Protein 5NIV (pdb70)

B-factor: mean 19.84, std 8.81, range [7.9, 62.46]

Radius of gyration: 24.22 Å; Cα contacts (8 Å, |Δi|>4): 1119; chains: 2; bounding box: 74×42×49 Å

Solvent-accessible surface area: 18991 Å² total; per-residue (Å²): 59,99,15,82,21,60,65,84,62,52,38,18,40,101,42,75,146,4,66,0,30,0,86,6,61,18,144,0,90,54,104,0,0,0,0,12,17,76,88,86,84,19,3,154,9,0,0,10,28,0,78,61,68,35,138,74,26,59,104,36,5,49,6,74,29,75,23,70,76,1,31,0,16,0,48,38,1,71,46,94,2,34,5,26,0,2,0,0,0,23,108,43,71,37,13,34,20,1,36,6,0,86,0,23,4,126,75,77,69,19,57,8,88,13,20,16,2,18,10,13,78,64,2,26,119,83,38,18,0,1,0,0,0,0,0,8,53,0,14,36,83,108,10,93,27,76,3,54,15,73,58,72,80,67,136,112,31,33,64,62,12,78,19,81,15,50,98,189,48,8,4,7,2,1,7,0,19,0,34,8,68,71,90,58,11,68,159,56,46,26,0,18,1,20,1,73,7,141,48,36,157,65,66,41,69,94,54,11,67,85,112,149,64,114,10,91,4,53,39,74,33,44,9,92,44,92,90,54,0,57,3,29,0,48,4,78,67,58,50,2,62,67,48,38,2,1,0,0,0,11,7,52,96,70,122,131,15,33,1,0,0,40,7,38,79,98,27,38,61,47,73,12,92,72,3,202,60,63,6,33,4,73,69,49,70,95,132,31,43,0,54,1,69,0,72,67,1,61,81,150,3,33,5,38,0,10,0,0,1,31,88,58,89,75,4,0,0,32,97,34,2,82,13,22,63,1,21,3,24,85,14,160,64,41,67,12,52,15,29,16,2,22,30,42,127,58,116,25,18,0,0,0,5,0,35,19,0,9,7,59,80,11,77,19,44,3,29,107,38,86,42,91,92,38,48,26,70,1,66,20,40,98,42,110,89,48,38,12,14,4,0,0,0,47,10,81,75,97,33,16,78,96,70,72,0,34,0,24,1,14,0,95,53,28,106,42,136,63,90,52,117,5,93,57,264

Sequence (425 aa):
IVLTQSPSSFSVSLGDRVTISCKASGYILNRLAWYQQKPGNAPRLLISGATSLETGFPSRFSGTGSGKDYTLSISSLQTEDVGTYYCQQYWSTPWTFGGGTKLEIRRADAAPTVSIFPPSSEQLTSGGASVVCFLNNFYPKDINVKWKIDGSERQNGVLNSWTDQDSKDSTYSMSSTLTLTKDEYERHNSYTCEATHKTSTSPIVKSFNRNEVQLQESGPGLVKPSQSLSLTCTVTGFSITSDYAWNWIRQFPGKKLEWMGYINFDGGTTYNPSLRGRISITRDTSKNQFFLQLRSVTPEDTATYYCATFYGAKGTLDYWGQGTSVTVSSAKTTPPSVYPLAPVCGSVTLGCLVKGYFPEPVTLTWNSGSLSSGVHTFPAVLQSDLYTLSSSVTVTSSTWPSQSITCNVAHPASSTKVDKKIEPR

Nearest PDB structures (foldseek):
  8rtw-assembly2_C  TM=9.622E-01  e=4.995E-38  Mus musculus
  1kcv-assembly1_L  TM=9.467E-01  e=2.193E-37  Mus musculus
  6vry-assembly1_L  TM=9.719E-01  e=1.072E-35  Macaca mulatta
  4kmt-assembly1_L  TM=9.276E-01  e=8.612E-36  Homo sapiens
  3mxw-assembly1_L  TM=9.058E-01  e=7.706E-35  Homo sapiens

Secondary structure (DSSP, 8-state):
--EEEE-SEEEE-TT--EEEEEEESS--TT-EEEEEE-TTS--EEEEETTTEEPTTS-TTEEEEEETTEEEEEESS--GGG-EEEEEEE-SSSSPEE---EEEEE----BPPEEEEEPPPHHHHHTTEEEEEEEEEEEBSS--EEEEEETTEEE-TTEEEEEPPPPTTT--EEEEEEEEEEHHHHTT--EEEEEEE-TT-SS-EEEEEETT-/-EEEEES-SEE-TTS-EEEEEEEESS-TTTS-EEEEEEE-TT--EEEEEEEETTS-EEE-GGGTTTEEEEEETTTTEEEEEE-S--GGG-EEEEEEEE-TTT-SEEEE---EEEEE-SPPPBPPEEEEE------EEEEEEEEEEBSS--EEEEGGGT--TTEEEPPPEEETTEEEEEEEEEE-TTTTTTS--EEEEEEGGGTEEEEEE----

Foldseek 3Di:
DAKAKPDQEEEEAFFAKDKIKIFAPWFQAQQKWKWWDDPPDDTHTADGSQFRGDPPDDPLWGKDDGTGIIMIMRHGDDLVSFTWMKMWGDSDPPIYIYPIYGYAYQDDWDFWDKDKDWADPVVLVVFKTKIKMKTDFGPDPDKDKWKAFQHHTDDPQWDKDKDDQDSPNRGIMMMIMHMDTSVVVVVTFKIKIWMDDPVDPGTDMDMGTNVD/DAKAKDADQEAEAQAKGKMKIQDPDDQLLPFWWKWKKWAFPVGDIDTAWTQTSPGDIDGDCVQPPFWDKGADRVRSMIMIIGGRDDQRPFTWMKMFTAGVVVGDGDDIHPTGTHGHHPDDADAWDKDWAADPVCCGKIKIKTWFGDDDDKDKDKPNVPQPPAKDWADWDDDPNGTITMMMGRDPPVCPPVPWIKIWMAGVNVRDIDIDIHDYD

Structure (mmCIF, N/CA/C/O backbone):
data_5NIV
#
_entry.id   5NIV
#
_cell.length_a   139.203
_cell.length_b   45.193
_cell.length_c   83.278
_cell.angle_alpha   90.00
_cell.angle_beta   122.14
_cell.angle_gamma   90.00
#
_symmetry.space_group_name_H-M   'C 1 2 1'
#
loop_
_entity.id
_entity.type
_entity.pdbx_description
1 polymer 'Light chain of 5D3 Fab'
2 polymer 'Heavy chain of 5D3 Fab'
3 water water
#
loop_
_atom_site.group_PDB
_atom_site.id
_atom_site.type_symbol
_atom_site.label_atom_id
_atom_site.label_alt_id
_atom_site.label_comp_id
_atom_site.label_asym_id
_atom_site.label_entity_id
_atom_site.label_seq_id
_atom_site.pdbx_PDB_ins_code
_atom_site.Cartn_x
_atom_site.Cartn_y
_atom_site.Cartn_z
_atom_site.occupancy
_atom_site.B_iso_or_equiv
_atom_site.auth_seq_id
_atom_site.auth_comp_id
_atom_site.auth_asym_id
_atom_site.auth_atom_id
_atom_site.pdbx_PDB_model_num
ATOM 1 N N . ILE A 1 1 ? 40.366 57.393 21.175 1.00 20.06 2 ILE A N 1
ATOM 2 C CA . ILE A 1 1 ? 39.833 57.846 19.894 1.00 16.71 2 ILE A CA 1
ATOM 3 C C . ILE A 1 1 ? 38.340 57.549 19.832 1.00 16.49 2 ILE A C 1
ATOM 4 O O . ILE A 1 1 ? 37.911 56.411 20.043 1.00 20.08 2 ILE A O 1
ATOM 9 N N . VAL A 1 2 ? 37.525 58.561 19.551 1.00 14.05 3 VAL A N 1
ATOM 10 C CA . VAL A 1 2 ? 36.086 58.370 19.437 1.00 16.76 3 VAL A CA 1
ATOM 11 C C . VAL A 1 2 ? 35.721 58.266 17.964 1.00 16.20 3 VAL A C 1
ATOM 12 O O . VAL A 1 2 ? 36.236 59.015 17.123 1.00 14.81 3 VAL A O 1
ATOM 16 N N . LEU A 1 3 ? 34.867 57.307 17.641 1.00 17.84 4 LEU A N 1
ATOM 17 C CA . LEU A 1 3 ? 34.429 57.082 16.276 1.00 14.62 4 LEU A CA 1
ATOM 18 C C . LEU A 1 3 ? 32.952 57.426 16.174 1.00 13.84 4 LEU A C 1
ATOM 19 O O . LEU A 1 3 ? 32.139 56.913 16.952 1.00 15.70 4 LEU A O 1
ATOM 24 N N . THR A 1 4 ? 32.603 58.290 15.217 1.00 13.41 5 THR A N 1
ATOM 25 C CA . THR A 1 4 ? 31.237 58.778 15.060 1.00 14.60 5 THR A CA 1
ATOM 26 C C . THR A 1 4 ? 30.705 58.391 13.691 1.00 11.88 5 THR A C 1
ATOM 27 O O . THR A 1 4 ? 31.331 58.693 12.668 1.00 14.92 5 THR A O 1
ATOM 31 N N . GLN A 1 5 ? 29.555 57.736 13.666 1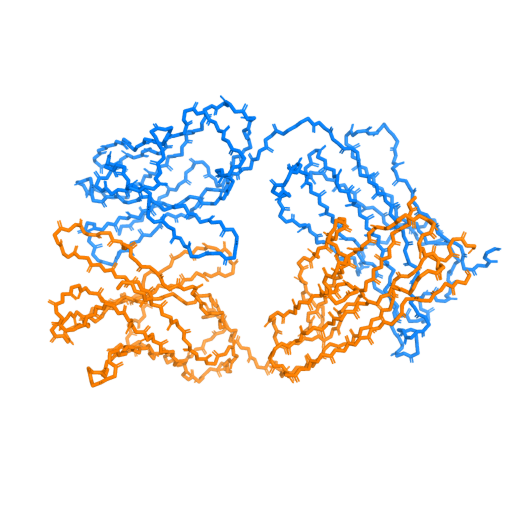.00 12.86 6 GLN A N 1
ATOM 32 C CA . GLN A 1 5 ? 28.903 57.372 12.419 1.00 13.48 6 GLN A CA 1
ATOM 33 C C . GLN A 1 5 ? 27.677 58.241 12.195 1.00 21.75 6 GLN A C 1
ATOM 34 O O . GLN A 1 5 ? 26.894 58.478 13.118 1.00 24.83 6 GLN A O 1
ATOM 40 N N . SER A 1 6 ? 27.500 58.677 10.951 1.00 27.32 7 SER A N 1
ATOM 41 C CA . SER A 1 6 ? 26.302 59.412 10.559 1.00 30.00 7 SER A CA 1
ATOM 42 C C . SER A 1 6 ? 25.746 58.892 9.244 1.00 33.85 7 SER A C 1
ATOM 43 O O . SER A 1 6 ? 26.493 58.616 8.295 1.00 33.00 7 SER A O 1
ATOM 46 N N . PRO A 1 7 ? 24.415 58.694 9.185 1.00 39.44 8 PRO A N 1
ATOM 47 C CA . PRO A 1 7 ? 23.536 58.671 10.376 1.00 32.75 8 PRO A CA 1
ATOM 48 C C . PRO A 1 7 ? 23.525 57.343 11.142 1.00 29.20 8 PRO A C 1
ATOM 49 O O . PRO A 1 7 ? 24.399 56.486 10.969 1.00 27.46 8 PRO A O 1
ATOM 53 N N . SER A 1 8 ? 22.529 57.179 12.007 1.00 25.24 9 SER A N 1
ATOM 54 C CA . SER A 1 8 ? 22.326 55.935 12.741 1.00 25.52 9 SER A CA 1
ATOM 55 C C . SER A 1 8 ? 21.392 54.971 12.021 1.00 22.14 9 SER A C 1
ATOM 56 O O . SER A 1 8 ? 21.288 53.807 12.425 1.00 19.62 9 SER A O 1
ATOM 59 N N . SER A 1 9 ? 20.713 55.420 10.970 1.00 22.58 10 SER A N 1
ATOM 60 C CA . SER A 1 9 ? 19.736 54.582 10.299 1.00 23.27 10 SER A CA 1
ATOM 61 C C . SER A 1 9 ? 19.571 55.049 8.861 1.00 26.89 10 SER A C 1
ATOM 62 O O . SER A 1 9 ? 19.656 56.246 8.565 1.00 29.77 10 SER A O 1
ATOM 65 N N . PHE A 1 10 ? 19.361 54.083 7.965 1.00 24.94 11 PHE A N 1
ATOM 66 C CA . PHE A 1 10 ? 19.142 54.366 6.553 1.00 27.56 11 PHE A CA 1
ATOM 67 C C . PHE A 1 10 ? 18.048 53.467 6.013 1.00 25.90 11 PHE A C 1
ATOM 68 O O . PHE A 1 10 ? 18.019 52.272 6.309 1.00 24.47 11 PHE A O 1
ATOM 76 N N . SER A 1 11 ? 17.187 54.039 5.184 1.00 27.60 12 SER A N 1
ATOM 77 C CA . SER A 1 11 ? 16.168 53.300 4.451 1.00 26.71 12 SER A CA 1
ATOM 78 C C . SER A 1 11 ? 16.409 53.545 2.969 1.00 22.91 12 SER A C 1
ATOM 79 O O . SER A 1 11 ? 16.310 54.684 2.503 1.00 25.99 12 SER A O 1
ATOM 82 N N . VAL A 1 12 ? 16.740 52.488 2.232 1.00 21.70 13 VAL A N 1
ATOM 83 C CA . VAL A 1 12 ? 17.172 52.613 0.846 1.00 23.27 13 VAL A CA 1
ATOM 84 C C . VAL A 1 12 ? 16.427 51.586 -0.003 1.00 16.93 13 VAL A C 1
ATOM 85 O O . VAL A 1 12 ? 16.235 50.442 0.417 1.00 18.34 13 VAL A O 1
ATOM 89 N N . SER A 1 13 ? 15.992 52.001 -1.193 1.00 19.14 14 SER A N 1
ATOM 90 C CA . SER A 1 13 ? 15.335 51.074 -2.106 1.00 19.38 14 SER A CA 1
ATOM 91 C C . SER A 1 13 ? 16.333 50.069 -2.666 1.00 17.81 14 SER A C 1
ATOM 92 O O . SER A 1 13 ? 17.527 50.357 -2.813 1.00 17.34 14 SER A O 1
ATOM 95 N N . LEU A 1 14 ? 15.831 48.875 -2.973 1.00 18.78 15 LEU A N 1
ATOM 96 C CA . LEU A 1 14 ? 16.653 47.853 -3.601 1.00 16.40 15 LEU A CA 1
ATOM 97 C C . LEU A 1 14 ? 17.287 48.420 -4.866 1.00 19.04 15 LEU A C 1
ATOM 98 O O . LEU A 1 14 ? 16.630 49.116 -5.644 1.00 20.21 15 LEU A O 1
ATOM 103 N N . GLY A 1 15 ? 18.580 48.152 -5.046 1.00 17.28 16 GLY A N 1
ATOM 104 C CA . GLY A 1 15 ? 19.304 48.620 -6.209 1.00 18.42 16 GLY A CA 1
ATOM 105 C C . GLY A 1 15 ? 19.879 50.014 -6.100 1.00 18.35 16 GLY A C 1
ATOM 106 O O . GLY A 1 15 ? 20.619 50.435 -7.003 1.00 22.91 16 GLY A O 1
ATOM 107 N N . ASP A 1 16 ? 19.580 50.745 -5.032 1.00 17.46 17 ASP A N 1
ATOM 108 C CA . ASP A 1 16 ? 20.113 52.084 -4.865 1.00 18.06 17 ASP A CA 1
ATOM 109 C C . ASP A 1 16 ? 21.410 52.051 -4.062 1.00 17.93 17 ASP A C 1
ATOM 110 O O . ASP A 1 16 ? 21.778 51.046 -3.453 1.00 18.11 17 ASP A O 1
ATOM 115 N N . ARG A 1 17 ? 22.113 53.175 -4.078 1.00 18.70 18 ARG A N 1
ATOM 116 C CA . ARG A 1 17 ? 23.410 53.290 -3.435 1.00 19.74 18 ARG A CA 1
ATOM 117 C C . ARG A 1 17 ? 23.234 53.710 -1.984 1.00 15.80 18 ARG A C 1
ATOM 118 O O . ARG A 1 17 ? 22.356 54.514 -1.657 1.00 19.80 18 ARG A O 1
ATOM 126 N N . VAL A 1 18 ? 24.059 53.151 -1.101 1.00 15.02 19 VAL A N 1
ATOM 127 C CA . VAL A 1 18 ? 24.090 53.611 0.279 1.00 16.36 19 VAL A CA 1
ATOM 128 C C . VAL A 1 18 ? 25.510 54.015 0.649 1.00 14.28 19 VAL A C 1
ATOM 129 O O . VAL A 1 18 ? 26.494 53.424 0.190 1.00 13.29 19 VAL A O 1
ATOM 133 N N . THR A 1 19 ? 25.601 55.058 1.470 1.00 12.57 20 THR A N 1
ATOM 134 C CA . THR A 1 19 ? 26.854 55.684 1.867 1.00 12.91 20 THR A CA 1
ATOM 135 C C . THR A 1 19 ? 26.826 55.822 3.383 1.00 13.61 20 THR A C 1
ATOM 136 O O . THR A 1 19 ? 25.956 56.513 3.922 1.00 15.41 20 THR A O 1
ATOM 140 N N . ILE A 1 20 ? 27.773 55.183 4.068 1.00 11.41 21 ILE A N 1
ATOM 141 C CA . ILE A 1 20 ? 27.869 55.229 5.526 1.00 11.72 21 ILE A CA 1
ATOM 142 C C . ILE A 1 20 ? 29.187 55.893 5.901 1.00 12.89 21 ILE A C 1
ATOM 143 O O . ILE A 1 20 ? 30.265 55.393 5.554 1.00 12.99 21 ILE A O 1
ATOM 148 N N . SER A 1 21 ? 29.098 57.017 6.605 1.00 12.50 22 SER A N 1
ATOM 149 C CA . SER A 1 21 ? 30.250 57.813 6.993 1.00 12.75 22 SER A CA 1
ATOM 150 C C . SER A 1 21 ? 30.714 57.432 8.394 1.00 13.18 22 SER A C 1
ATOM 151 O O . SER A 1 21 ? 29.909 57.126 9.281 1.00 13.88 22 SER A O 1
ATOM 154 N N . CYS A 1 22 ? 32.026 57.484 8.595 1.00 12.97 23 CYS A N 1
ATOM 155 C CA . CYS A 1 22 ? 32.630 57.249 9.897 1.00 14.87 23 CYS A CA 1
ATOM 156 C C . CYS A 1 22 ? 33.748 58.265 10.070 1.00 16.27 23 CYS A C 1
ATOM 157 O O . CYS A 1 22 ? 34.606 58.390 9.193 1.00 18.54 23 CYS A O 1
ATOM 160 N N . LYS A 1 23 ? 33.720 59.007 11.175 1.00 13.03 24 LYS A N 1
ATOM 161 C CA . LYS A 1 23 ? 34.723 60.024 11.465 1.00 14.16 24 LYS A CA 1
ATOM 162 C C . LYS A 1 23 ? 35.425 59.686 12.768 1.00 15.05 24 LYS A C 1
ATOM 163 O O . LYS A 1 23 ? 34.766 59.396 13.776 1.00 18.86 24 LYS A O 1
ATOM 169 N N . ALA A 1 24 ? 36.754 59.686 12.731 1.00 12.04 25 ALA A N 1
ATOM 170 C CA . ALA A 1 24 ? 37.583 59.457 13.905 1.00 13.03 25 ALA A CA 1
ATOM 171 C C . ALA A 1 24 ? 37.983 60.794 14.520 1.00 16.22 25 ALA A C 1
ATOM 172 O O . ALA A 1 24 ? 38.146 61.794 13.816 1.00 15.26 25 ALA A O 1
ATOM 174 N N . SER A 1 25 ? 38.135 60.802 15.845 1.00 12.94 26 SER A N 1
ATOM 175 C CA . SER A 1 25 ? 38.521 62.025 16.545 1.00 15.50 26 SER A CA 1
ATOM 176 C C . SER A 1 25 ? 40.002 62.333 16.405 1.00 22.27 26 SER A C 1
ATOM 177 O O . SER A 1 25 ? 40.422 63.445 16.746 1.00 21.59 26 SER A O 1
ATOM 180 N N . GLY A 1 26 ? 40.795 61.375 15.924 1.00 17.27 27 GLY A N 1
ATOM 181 C CA . GLY A 1 26 ? 42.185 61.618 15.619 1.00 21.19 27 GLY A CA 1
ATOM 182 C C . GLY A 1 26 ? 42.562 60.919 14.327 1.00 19.25 27 GLY A C 1
ATOM 183 O O . GLY A 1 26 ? 41.808 60.100 13.798 1.00 16.61 27 GLY A O 1
ATOM 184 N N . TYR A 1 27 ? 43.740 61.259 13.824 1.00 19.09 28 TYR A N 1
ATOM 185 C CA . TYR A 1 27 ? 44.233 60.606 12.620 1.00 20.92 28 TYR A CA 1
ATOM 186 C C . TYR A 1 27 ? 44.567 59.148 12.922 1.00 17.75 28 TYR A C 1
ATOM 187 O O . TYR A 1 27 ? 45.301 58.853 13.869 1.00 25.41 28 TYR A O 1
ATOM 196 N N . ILE A 1 28 ? 44.000 58.229 12.134 1.00 15.01 29 ILE A N 1
ATOM 197 C CA . ILE A 1 28 ? 44.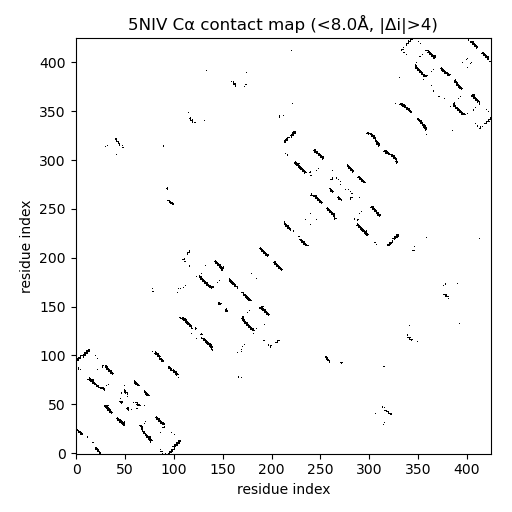150 56.805 12.410 1.00 16.92 29 ILE A CA 1
ATOM 198 C C . ILE A 1 28 ? 44.865 56.050 11.293 1.00 15.85 29 ILE A C 1
ATOM 199 O O . ILE A 1 28 ? 44.966 54.825 11.353 1.00 14.15 29 ILE A O 1
ATOM 204 N N . LEU A 1 29 ? 45.367 56.753 10.275 1.00 15.59 30 LEU A N 1
ATOM 205 C CA . LEU A 1 29 ? 46.289 56.175 9.294 1.00 16.63 30 LEU A CA 1
ATOM 206 C C . LEU A 1 29 ? 45.743 54.896 8.654 1.00 16.97 30 LEU A C 1
ATOM 207 O O . LEU A 1 29 ? 46.454 53.900 8.491 1.00 16.68 30 LEU A O 1
ATOM 212 N N . ASN A 1 30 ? 44.465 54.926 8.286 1.00 13.59 31 ASN A N 1
ATOM 213 C CA . ASN A 1 30 ? 43.790 53.840 7.578 1.00 11.83 31 ASN A CA 1
ATOM 214 C C . ASN A 1 30 ? 43.652 52.565 8.403 1.00 12.66 31 ASN A C 1
ATOM 215 O O . ASN A 1 30 ? 43.296 51.517 7.846 1.00 13.45 31 ASN A O 1
ATOM 220 N N . ARG A 1 31 ? 43.904 52.616 9.713 1.00 12.63 32 ARG A N 1
ATOM 221 C CA . ARG A 1 31 ? 43.681 51.464 10.589 1.00 11.72 32 ARG A CA 1
ATOM 222 C C . ARG A 1 31 ? 42.208 51.456 10.991 1.00 10.74 32 ARG A C 1
ATOM 223 O O . ARG A 1 31 ? 41.824 51.721 12.134 1.00 11.07 32 ARG A O 1
ATOM 231 N N . LEU A 1 32 ? 41.375 51.158 9.996 1.00 11.23 33 LEU A N 1
ATOM 232 C CA . LEU A 1 32 ? 39.935 51.330 10.098 1.00 11.63 33 LEU A CA 1
ATOM 233 C C . LEU A 1 32 ? 39.290 50.081 9.522 1.00 11.08 33 LEU A C 1
ATOM 234 O O . LEU A 1 32 ? 39.574 49.704 8.377 1.00 12.46 33 LEU A O 1
ATOM 239 N N . ALA A 1 33 ? 38.447 49.438 10.321 1.00 8.92 34 ALA A N 1
ATOM 240 C CA . ALA A 1 33 ? 37.696 48.268 9.895 1.00 10.12 34 ALA A CA 1
ATOM 241 C C . ALA A 1 33 ? 36.211 48.600 9.801 1.00 10.45 34 ALA A C 1
ATOM 242 O O . ALA A 1 33 ? 35.711 49.498 10.488 1.00 10.29 34 ALA A O 1
ATOM 244 N N . TRP A 1 34 ? 35.513 47.888 8.920 1.00 8.87 35 TRP A N 1
ATOM 245 C CA . TRP A 1 34 ? 34.058 47.884 8.900 1.00 9.25 35 TRP A CA 1
ATOM 246 C C . TRP A 1 34 ? 33.555 46.475 9.154 1.00 9.03 35 TRP A C 1
ATOM 247 O O . TRP A 1 34 ? 34.118 45.506 8.631 1.00 10.78 35 TRP A O 1
ATOM 258 N N . TYR A 1 35 ? 32.478 46.373 9.925 1.00 9.26 36 TYR A N 1
ATOM 259 C CA . TYR A 1 35 ? 31.822 45.104 10.211 1.00 10.10 36 TYR A CA 1
ATOM 260 C C . TYR A 1 35 ? 30.357 45.188 9.827 1.00 11.16 36 TYR A C 1
ATOM 261 O O . TYR A 1 35 ? 29.722 46.234 9.984 1.00 10.95 36 TYR A O 1
ATOM 270 N N . GLN A 1 36 ? 29.816 44.081 9.325 1.00 10.62 37 GLN A N 1
ATOM 271 C CA . GLN A 1 36 ? 28.386 43.938 9.099 1.00 9.63 37 GLN A CA 1
ATOM 272 C C . GLN A 1 36 ? 27.827 43.014 10.168 1.00 11.07 37 GLN A C 1
ATOM 273 O O . GLN A 1 36 ? 28.393 41.939 10.413 1.00 12.61 37 GLN A O 1
ATOM 279 N N . GLN A 1 37 ? 26.726 43.417 10.796 1.00 10.19 38 GLN A N 1
ATOM 280 C CA . GLN A 1 37 ? 26.061 42.583 11.794 1.00 10.50 38 GLN A CA 1
ATOM 281 C C . GLN A 1 37 ? 24.601 42.360 11.412 1.00 13.31 38 GLN A C 1
ATOM 282 O O . GLN A 1 37 ? 23.825 43.314 11.313 1.00 13.47 38 GLN A O 1
ATOM 288 N N . LYS A 1 38 ? 24.223 41.108 11.245 1.00 18.88 39 LYS A N 1
ATOM 289 C CA . LYS A 1 38 ? 22.818 40.768 11.080 1.00 19.00 39 LYS A CA 1
ATOM 290 C C . LYS A 1 38 ? 22.223 40.342 12.416 1.00 22.34 39 LYS A C 1
ATOM 291 O O . LYS A 1 38 ? 22.940 39.836 13.281 1.00 22.23 39 LYS A O 1
ATOM 297 N N . PRO A 1 39 ? 20.916 40.537 12.623 1.00 26.35 40 PRO A N 1
ATOM 298 C CA . PRO A 1 39 ? 20.316 40.187 13.918 1.00 29.31 40 PRO A CA 1
ATOM 299 C C . PRO A 1 39 ? 20.557 38.729 14.276 1.00 27.80 40 PRO A C 1
ATOM 300 O O . PRO A 1 39 ? 20.473 37.837 13.428 1.00 30.31 40 PRO A O 1
ATOM 304 N N . GLY A 1 40 ? 20.883 38.502 15.547 1.00 28.58 41 GLY A N 1
ATOM 305 C CA . GLY A 1 40 ? 21.178 37.179 16.050 1.00 26.06 41 GLY A CA 1
ATOM 306 C C . GLY A 1 40 ? 22.567 36.669 15.744 1.00 26.14 41 GLY A C 1
ATOM 307 O O . GLY A 1 40 ? 22.891 35.539 16.125 1.00 28.59 41 GLY A O 1
ATOM 308 N N . ASN A 1 41 ? 23.402 37.461 15.077 1.00 23.23 42 ASN A N 1
ATOM 309 C CA . ASN A 1 41 ? 24.725 37.015 14.676 1.00 19.60 42 ASN A CA 1
ATOM 310 C C . ASN A 1 41 ? 25.775 37.988 15.189 1.00 16.84 42 ASN A C 1
ATOM 311 O O . ASN A 1 41 ? 25.478 39.144 15.500 1.00 15.74 42 ASN A O 1
ATOM 316 N N . ALA A 1 42 ? 27.002 37.478 15.312 1.00 13.99 43 ALA A N 1
ATOM 317 C CA . ALA A 1 42 ? 28.150 38.304 15.626 1.00 13.97 43 ALA A CA 1
ATOM 318 C C . ALA A 1 42 ? 28.461 39.247 14.467 1.00 13.89 43 ALA A C 1
ATOM 319 O O . ALA A 1 42 ? 28.149 38.947 13.310 1.00 13.47 43 ALA A O 1
ATOM 321 N N . PRO A 1 43 ? 29.098 40.386 14.749 1.00 11.25 44 PRO A N 1
ATOM 322 C CA . PRO A 1 43 ? 29.655 41.204 13.665 1.00 10.72 44 PRO A CA 1
ATOM 323 C C . PRO A 1 43 ? 30.598 40.371 12.811 1.00 12.55 44 PRO A C 1
ATOM 324 O O . PRO A 1 43 ? 31.306 39.488 13.310 1.00 13.93 44 PRO A O 1
ATOM 328 N N . ARG A 1 44 ? 30.595 40.663 11.515 1.00 11.02 45 ARG A N 1
ATOM 329 C CA . ARG A 1 44 ? 31.413 39.987 10.519 1.00 11.88 45 ARG A CA 1
ATOM 330 C C . ARG A 1 44 ? 32.304 41.026 9.857 1.00 12.19 45 ARG A C 1
ATOM 331 O O . ARG A 1 44 ? 31.809 42.054 9.385 1.00 12.18 45 ARG A O 1
ATOM 339 N N . LEU A 1 45 ? 33.609 40.751 9.812 1.00 11.63 46 LEU A N 1
ATOM 340 C CA . LEU A 1 45 ? 34.550 41.685 9.202 1.00 10.32 46 LEU A CA 1
ATOM 341 C C . LEU A 1 45 ? 34.287 41.828 7.711 1.00 11.16 46 LEU A C 1
ATOM 342 O O . LEU A 1 45 ? 34.240 40.839 6.972 1.00 12.72 46 LEU A O 1
ATOM 347 N N . LEU A 1 46 ? 34.150 43.074 7.264 1.00 10.33 47 LEU A N 1
ATOM 348 C CA . LEU A 1 46 ? 33.801 43.416 5.891 1.00 10.68 47 LEU A CA 1
ATOM 349 C C . LEU A 1 46 ? 34.931 44.130 5.161 1.00 10.97 47 LEU A C 1
ATOM 350 O O . LEU A 1 46 ? 35.252 43.782 4.023 1.00 12.19 47 LEU A O 1
ATOM 355 N N . ILE A 1 47 ? 35.559 45.103 5.815 1.00 11.61 48 ILE A N 1
ATOM 356 C CA . ILE A 1 47 ? 36.657 45.881 5.258 1.00 11.23 48 ILE A CA 1
ATOM 357 C C . ILE A 1 47 ? 37.766 45.936 6.295 1.00 11.56 48 ILE A C 1
ATOM 358 O O . ILE A 1 47 ? 37.501 46.141 7.486 1.00 12.18 48 ILE A O 1
ATOM 363 N N . SER A 1 48 ? 39.008 45.749 5.849 1.00 11.11 49 SER A N 1
ATOM 364 C CA . SER A 1 48 ? 40.169 45.987 6.695 1.00 12.22 49 SER A CA 1
ATOM 365 C C . SER A 1 48 ? 41.042 47.060 6.059 1.00 12.98 49 SER A C 1
ATOM 366 O O . SER A 1 48 ? 41.034 47.243 4.842 1.00 12.66 49 SER A O 1
ATOM 369 N N . GLY A 1 49 ? 41.785 47.785 6.892 1.00 11.99 50 GLY A N 1
ATOM 370 C CA . GLY A 1 49 ? 42.721 48.763 6.355 1.00 12.41 50 GLY A CA 1
ATOM 371 C C . GLY A 1 49 ? 42.064 49.837 5.515 1.00 12.82 50 GLY A C 1
ATOM 372 O O . GLY A 1 49 ? 42.646 50.293 4.523 1.00 13.88 50 GLY A O 1
ATOM 373 N N . ALA A 1 50 ? 40.844 50.231 5.885 1.00 12.08 51 ALA A N 1
ATOM 374 C CA . ALA A 1 50 ? 40.064 51.273 5.217 1.00 11.71 51 ALA A CA 1
ATOM 375 C C . ALA A 1 50 ? 39.527 50.868 3.850 1.00 11.49 51 ALA A C 1
ATOM 376 O O . ALA A 1 50 ? 38.392 51.216 3.507 1.00 12.58 51 ALA A O 1
ATOM 378 N N . THR A 1 51 ? 40.319 50.149 3.053 1.00 11.66 52 THR A N 1
ATOM 379 C CA . THR A 1 51 ? 39.970 49.922 1.655 1.00 13.93 52 THR A CA 1
ATOM 380 C C . THR A 1 51 ? 39.967 48.468 1.211 1.00 15.30 52 THR A C 1
ATOM 381 O O . THR A 1 51 ? 39.553 48.199 0.078 1.00 15.09 52 THR A O 1
ATOM 385 N N . SER A 1 52 ? 40.405 47.528 2.041 1.00 14.46 53 SER A N 1
ATOM 386 C CA . SER A 1 52 ? 40.561 46.143 1.598 1.00 12.81 53 SER A CA 1
ATOM 387 C C . SER A 1 52 ? 39.294 45.344 1.876 1.00 12.81 53 SER A C 1
ATOM 388 O O . SER A 1 52 ? 38.929 45.132 3.036 1.00 14.15 53 SER A O 1
ATOM 391 N N . LEU A 1 53 ? 38.658 44.856 0.808 1.00 14.81 54 LEU A N 1
ATOM 392 C CA . LEU A 1 53 ? 37.425 44.089 0.918 1.00 15.78 54 LEU A CA 1
ATOM 393 C C . LEU A 1 53 ? 37.721 42.659 1.362 1.00 13.48 54 LEU A C 1
ATOM 394 O O . LEU A 1 53 ? 38.583 41.982 0.787 1.00 16.98 54 LEU A O 1
ATOM 399 N N . GLU A 1 54 ? 37.010 42.192 2.379 1.00 12.04 55 GLU A N 1
ATOM 400 C CA . GLU A 1 54 ? 37.234 40.842 2.884 1.00 13.41 55 GLU A CA 1
ATOM 401 C C . GLU A 1 54 ? 36.616 39.798 1.964 1.00 14.59 55 GLU A C 1
ATOM 402 O O . GLU A 1 54 ? 35.561 40.014 1.362 1.00 14.66 55 GLU A O 1
ATOM 408 N N . THR A 1 55 ? 37.274 38.639 1.895 1.00 15.81 56 THR A N 1
ATOM 409 C CA . THR A 1 55 ? 36.698 37.477 1.230 1.00 16.32 56 THR A CA 1
ATOM 410 C C . THR A 1 55 ? 35.318 37.185 1.803 1.00 16.72 56 THR A C 1
ATOM 411 O O . THR A 1 55 ? 35.091 37.286 3.013 1.00 18.48 56 THR A O 1
ATOM 415 N N . GLY A 1 56 ? 34.386 36.832 0.920 1.00 18.05 57 GLY A N 1
ATOM 416 C CA . GLY A 1 56 ? 33.029 36.557 1.323 1.00 19.78 57 GLY A CA 1
ATOM 417 C C . GLY A 1 56 ? 32.073 37.708 1.116 1.00 18.15 57 GLY A C 1
ATOM 418 O O . GLY A 1 56 ? 30.863 37.523 1.289 1.00 20.80 57 GLY A O 1
ATOM 419 N N . PHE A 1 57 ? 32.579 38.889 0.755 1.00 15.70 58 PHE A N 1
ATOM 420 C CA . PHE A 1 57 ? 31.712 39.993 0.405 1.00 14.42 58 PHE A CA 1
ATOM 421 C C . PHE A 1 57 ? 31.952 40.423 -1.034 1.00 14.67 58 PHE A C 1
ATOM 422 O O . PHE A 1 57 ? 33.092 40.401 -1.510 1.00 16.11 58 PHE A O 1
ATOM 430 N N . PRO A 1 58 ? 30.906 40.826 -1.738 1.00 14.25 59 PRO A N 1
ATOM 431 C CA . PRO A 1 58 ? 31.038 41.161 -3.156 1.00 13.61 59 PRO A CA 1
ATOM 432 C C . PRO A 1 58 ? 31.496 42.602 -3.346 1.00 15.88 59 PRO A C 1
ATOM 433 O O . PRO A 1 58 ? 31.481 43.424 -2.425 1.00 14.81 59 PRO A O 1
ATOM 437 N N . SER A 1 59 ? 31.903 42.888 -4.588 1.00 15.50 60 SER A N 1
ATOM 438 C CA . SER A 1 59 ? 32.469 44.177 -4.965 1.00 14.77 60 SER A CA 1
ATOM 439 C C . SER A 1 59 ? 31.450 45.303 -4.919 1.00 15.32 60 SER A C 1
ATOM 440 O O . SER A 1 59 ? 31.833 46.458 -5.124 1.00 15.57 60 SER A O 1
ATOM 443 N N . ARG A 1 60 ? 30.176 44.997 -4.654 1.00 15.00 61 ARG A N 1
ATOM 444 C CA . ARG A 1 60 ? 29.199 46.048 -4.377 1.00 16.09 61 ARG A CA 1
ATOM 445 C C . ARG A 1 60 ? 29.601 46.868 -3.162 1.00 14.98 61 ARG A C 1
ATOM 446 O O . ARG A 1 60 ? 29.208 48.030 -3.045 1.00 13.13 61 ARG A O 1
ATOM 454 N N . PHE A 1 61 ? 30.368 46.280 -2.250 1.00 12.78 62 PHE A N 1
ATOM 455 C CA . PHE A 1 61 ? 30.861 46.974 -1.066 1.00 12.38 62 PHE A CA 1
ATOM 456 C C . PHE A 1 61 ? 32.234 47.566 -1.342 1.00 12.57 62 PHE A C 1
ATOM 457 O O . PHE A 1 61 ? 33.109 46.901 -1.906 1.00 14.67 62 PHE A O 1
ATOM 465 N N . SER A 1 62 ? 32.432 48.816 -0.925 1.00 12.33 63 SER A N 1
ATOM 466 C CA . SER A 1 62 ? 33.743 49.433 -1.072 1.00 14.28 63 SER A CA 1
ATOM 467 C C . SER A 1 62 ? 33.999 50.354 0.108 1.00 13.09 63 SER A C 1
ATOM 468 O O . SER A 1 62 ? 33.109 51.094 0.535 1.00 15.29 63 SER A O 1
ATOM 471 N N . GLY A 1 63 ? 35.215 50.303 0.628 1.00 12.61 64 GLY A N 1
ATOM 472 C CA . GLY A 1 63 ? 35.653 51.206 1.683 1.00 11.72 64 GLY A CA 1
ATOM 473 C C . GLY A 1 63 ? 36.612 52.220 1.113 1.00 11.88 64 GLY A C 1
ATOM 474 O O . GLY A 1 63 ? 37.494 51.881 0.312 1.00 13.24 64 GLY A O 1
ATOM 475 N N . THR A 1 64 ? 36.443 53.480 1.520 1.00 10.74 65 THR A N 1
ATOM 476 C CA . THR A 1 64 ? 37.364 54.545 1.151 1.00 11.86 65 THR A CA 1
ATOM 477 C C . THR A 1 64 ? 37.673 55.392 2.374 1.00 13.36 65 THR A C 1
ATOM 478 O O . THR A 1 64 ? 36.996 55.322 3.403 1.00 13.18 65 THR A O 1
ATOM 482 N N . GLY A 1 65 ? 38.718 56.202 2.254 1.00 14.77 66 GLY A N 1
ATOM 483 C CA . GLY A 1 65 ? 38.988 57.179 3.283 1.00 15.15 66 GLY A CA 1
ATOM 484 C C . GLY A 1 65 ? 40.453 57.390 3.590 1.00 15.97 66 GLY A C 1
ATOM 485 O O . GLY A 1 65 ? 41.326 56.673 3.094 1.00 16.62 66 GLY A O 1
ATOM 486 N N . SER A 1 66 ? 40.724 58.389 4.420 1.00 15.68 67 SER A N 1
ATOM 487 C CA . SER A 1 66 ? 42.075 58.670 4.876 1.00 14.59 67 SER A CA 1
ATOM 488 C C . SER A 1 66 ? 41.968 59.643 6.032 1.00 14.97 67 SER A C 1
ATOM 489 O O . SER A 1 66 ? 40.944 60.308 6.209 1.00 15.46 67 SER A O 1
ATOM 492 N N . GLY A 1 67 ? 43.036 59.713 6.821 1.00 14.08 68 GLY A N 1
ATOM 493 C CA . GLY A 1 67 ? 43.077 60.657 7.920 1.00 14.48 68 GLY A CA 1
ATOM 494 C C . GLY A 1 67 ? 42.049 60.325 8.978 1.00 14.55 68 GLY A C 1
ATOM 495 O O . GLY A 1 67 ? 42.154 59.288 9.642 1.00 15.00 68 GLY A O 1
ATOM 496 N N . LYS A 1 68 ? 41.057 61.201 9.134 1.00 15.22 69 LYS A N 1
ATOM 497 C CA . LYS A 1 68 ? 39.968 61.011 10.084 1.00 13.00 69 LYS A CA 1
ATOM 498 C C . LYS A 1 68 ? 38.664 60.579 9.431 1.00 12.50 69 LYS A C 1
ATOM 499 O O . LYS A 1 68 ? 37.713 60.265 10.153 1.00 13.34 69 LYS A O 1
ATOM 505 N N . ASP A 1 69 ? 38.588 60.543 8.098 1.00 12.33 70 ASP A N 1
ATOM 506 C CA . ASP A 1 69 ? 37.316 60.476 7.378 1.00 13.22 70 ASP A CA 1
ATOM 507 C C . ASP A 1 69 ? 37.249 59.215 6.529 1.00 11.22 70 ASP A C 1
ATOM 508 O O . ASP A 1 69 ? 38.066 59.031 5.626 1.00 12.72 70 ASP A O 1
ATOM 513 N N . TYR A 1 70 ? 36.257 58.363 6.799 1.00 11.74 71 TYR A N 1
ATOM 514 C CA . TYR A 1 70 ? 36.139 57.069 6.142 1.00 11.34 71 TYR A CA 1
ATOM 515 C C . TYR A 1 70 ? 34.694 56.844 5.716 1.00 11.19 71 TYR A C 1
ATOM 516 O O . TYR A 1 70 ? 33.767 57.392 6.315 1.00 13.60 71 TYR A O 1
ATOM 525 N N . THR A 1 71 ? 34.515 56.065 4.647 1.00 10.99 72 THR A N 1
ATOM 526 C CA . THR A 1 71 ? 33.184 55.781 4.121 1.00 9.77 72 THR A CA 1
ATOM 527 C C . THR A 1 71 ? 33.084 54.330 3.679 1.00 10.00 72 THR A C 1
ATOM 528 O O . THR A 1 71 ? 33.995 53.810 3.031 1.00 11.12 72 THR A O 1
ATOM 532 N N . LEU A 1 72 ? 31.963 53.694 4.013 1.00 10.02 73 LEU A N 1
ATOM 533 C CA . LEU A 1 72 ? 31.569 52.418 3.432 1.00 10.73 73 LEU A CA 1
ATOM 534 C C . LEU A 1 72 ? 30.435 52.681 2.452 1.00 10.93 73 LEU A C 1
ATOM 535 O O . LEU A 1 72 ? 29.443 53.326 2.808 1.00 12.17 73 LEU A O 1
ATOM 540 N N . SER A 1 73 ? 30.593 52.204 1.222 1.00 11.75 74 SER A N 1
ATOM 541 C CA . SER A 1 73 ? 29.589 52.383 0.186 1.00 12.13 74 SER A CA 1
ATOM 542 C C . SER A 1 73 ? 29.091 51.029 -0.288 1.00 11.92 74 SER A C 1
ATOM 543 O O . SER A 1 73 ? 29.871 50.081 -0.422 1.00 12.96 74 SER A O 1
ATOM 546 N N . ILE A 1 74 ? 27.791 50.952 -0.548 1.00 11.61 75 ILE A N 1
ATOM 547 C CA . ILE A 1 74 ? 27.181 49.816 -1.221 1.00 13.52 75 ILE A CA 1
ATOM 548 C C . ILE A 1 74 ? 26.587 50.361 -2.508 1.00 15.74 75 ILE A C 1
ATOM 549 O O . ILE A 1 74 ? 25.724 51.246 -2.473 1.00 16.23 75 ILE A O 1
ATOM 554 N N . SER A 1 75 ? 27.059 49.857 -3.643 1.00 15.44 76 SER A N 1
ATOM 555 C CA . SER A 1 75 ? 26.693 50.493 -4.908 1.00 19.40 76 SER A CA 1
ATOM 556 C C . SER A 1 75 ? 25.269 50.169 -5.330 1.00 21.80 76 SER A C 1
ATOM 557 O O . SER A 1 75 ? 24.630 50.989 -6.004 1.00 24.59 76 SER A O 1
ATOM 560 N N . SER A 1 76 ? 24.763 48.992 -4.948 1.00 18.09 77 SER A N 1
ATOM 561 C CA . SER A 1 76 ? 23.425 48.555 -5.341 1.00 20.91 77 SER A CA 1
ATOM 562 C C . SER A 1 76 ? 22.890 47.666 -4.221 1.00 18.91 77 SER A C 1
ATOM 563 O O . SER A 1 76 ? 23.295 46.507 -4.099 1.00 20.33 77 SER A O 1
ATOM 566 N N . LEU A 1 77 ? 21.984 48.211 -3.417 1.00 19.75 78 LEU A N 1
ATOM 567 C CA . LEU A 1 77 ? 21.544 47.523 -2.211 1.00 17.49 78 LEU A CA 1
ATOM 568 C C . LEU A 1 77 ? 20.746 46.265 -2.542 1.00 19.25 78 LEU A C 1
ATOM 569 O O . LEU A 1 77 ? 19.872 46.271 -3.414 1.00 20.35 78 LEU A O 1
ATOM 574 N N . GLN A 1 78 ? 21.035 45.187 -1.820 1.00 15.72 79 GLN A N 1
ATOM 575 C CA . GLN A 1 78 ? 20.311 43.934 -1.955 1.00 18.53 79 GLN A CA 1
ATOM 576 C C . GLN A 1 78 ? 19.729 43.528 -0.606 1.00 18.95 79 GLN A C 1
ATOM 577 O O . GLN A 1 78 ? 20.150 44.014 0.449 1.00 17.96 79 GLN A O 1
ATOM 583 N N . THR A 1 79 ? 18.732 42.642 -0.647 1.00 19.53 80 THR A N 1
ATOM 584 C CA . THR A 1 79 ? 17.999 42.302 0.569 1.00 18.94 80 THR A CA 1
ATOM 585 C C . THR A 1 79 ? 18.912 41.711 1.639 1.00 18.54 80 THR A C 1
ATOM 586 O O . THR A 1 79 ? 18.722 41.968 2.834 1.00 18.71 80 THR A O 1
ATOM 590 N N . GLU A 1 80 ? 19.919 40.934 1.235 1.00 17.12 81 GLU A N 1
ATOM 591 C CA . GLU A 1 80 ? 20.810 40.323 2.214 1.00 19.47 81 GLU A CA 1
ATOM 592 C C . GLU A 1 80 ? 21.748 41.327 2.878 1.00 18.42 81 GLU A C 1
ATOM 593 O O . GLU A 1 80 ? 22.478 40.948 3.802 1.00 18.50 81 GLU A O 1
ATOM 599 N N . ASP A 1 81 ? 21.757 42.580 2.428 1.00 14.16 82 ASP A N 1
ATOM 600 C CA . ASP A 1 81 ? 22.590 43.604 3.049 1.00 14.96 82 ASP A CA 1
ATOM 601 C C . ASP A 1 81 ? 21.941 44.238 4.274 1.00 14.87 82 ASP A C 1
ATOM 602 O O . ASP A 1 81 ? 22.579 45.067 4.936 1.00 13.71 82 ASP A O 1
ATOM 607 N N . VAL A 1 82 ? 20.687 43.889 4.577 1.00 15.10 83 VAL A N 1
ATOM 608 C CA . VAL A 1 82 ? 20.016 44.425 5.751 1.00 15.95 83 VAL A CA 1
ATOM 609 C C . VAL A 1 82 ? 20.780 44.029 7.003 1.00 16.41 83 VAL A C 1
ATOM 610 O O . VAL A 1 82 ? 21.091 42.850 7.215 1.00 16.46 83 VAL A O 1
ATOM 614 N N . GLY A 1 83 ? 21.068 45.015 7.842 1.00 13.31 84 GLY A N 1
ATOM 615 C CA . GLY A 1 83 ? 21.803 44.796 9.071 1.00 13.46 84 GLY A CA 1
ATOM 616 C C . GLY A 1 83 ? 22.348 46.118 9.580 1.00 12.94 84 GLY A C 1
ATOM 617 O O . GLY A 1 83 ? 21.979 47.188 9.106 1.00 13.88 84 GLY A O 1
ATOM 618 N N . THR A 1 84 ? 23.241 46.019 10.554 1.00 11.28 85 THR A N 1
ATOM 619 C CA . THR A 1 84 ? 23.878 47.196 11.129 1.00 11.79 85 THR A CA 1
ATOM 620 C C . THR A 1 84 ? 25.366 47.148 10.843 1.00 10.66 85 THR A C 1
ATOM 621 O O . THR A 1 84 ? 25.999 46.104 10.999 1.00 11.58 85 THR A O 1
ATOM 625 N N . TYR A 1 85 ? 25.916 48.276 10.417 1.00 9.30 86 TYR A N 1
ATOM 626 C CA . TYR A 1 85 ? 27.311 48.372 10.019 1.00 9.40 86 TYR A CA 1
ATOM 627 C C . TYR A 1 85 ? 28.050 49.233 11.028 1.00 10.04 86 TYR A C 1
ATOM 628 O O . TYR A 1 85 ? 27.562 50.302 11.419 1.00 12.02 86 TYR A O 1
ATOM 637 N N . TYR A 1 86 ? 29.203 48.749 11.467 1.00 7.97 87 TYR A N 1
ATOM 638 C CA . TYR A 1 86 ? 30.042 49.434 12.440 1.00 8.83 87 TYR A CA 1
ATOM 639 C C . TYR A 1 86 ? 31.426 49.660 11.872 1.00 10.40 87 TYR A C 1
ATOM 640 O O . TYR A 1 86 ? 32.000 48.774 11.238 1.00 9.97 87 TYR A O 1
ATOM 649 N N . CYS A 1 87 ? 31.981 50.828 12.140 1.00 10.34 88 CYS A N 1
ATOM 650 C CA . CYS A 1 87 ? 33.397 51.048 11.919 1.00 10.28 88 CYS A CA 1
ATOM 651 C C . CYS A 1 87 ? 34.150 50.842 13.226 1.00 9.80 88 CYS A C 1
ATOM 652 O O . CYS A 1 87 ? 33.575 50.862 14.314 1.00 10.61 88 CYS A O 1
ATOM 655 N N . GLN A 1 88 ? 35.447 50.598 13.104 1.00 9.36 89 GLN A N 1
ATOM 656 C CA . GLN A 1 88 ? 36.275 50.373 14.283 1.00 10.46 89 GLN A CA 1
ATOM 657 C C . GLN A 1 88 ? 37.682 50.829 13.963 1.00 10.00 89 GLN A C 1
ATOM 658 O O . GLN A 1 88 ? 38.230 50.448 12.924 1.00 10.90 89 GLN A O 1
ATOM 664 N N . GLN A 1 89 ? 38.283 51.615 14.858 1.00 9.78 90 GLN A N 1
ATOM 665 C CA . GLN A 1 89 ? 39.689 51.956 14.689 1.00 10.65 90 GLN A CA 1
ATOM 666 C C . GLN A 1 89 ? 40.572 50.984 15.465 1.00 10.26 90 GLN A C 1
ATOM 667 O O . GLN A 1 89 ? 40.225 50.545 16.568 1.00 10.82 90 GLN A O 1
ATOM 673 N N . TYR A 1 90 ? 41.724 50.653 14.869 1.00 10.79 91 TYR A N 1
ATOM 674 C CA . TYR A 1 90 ? 42.735 49.844 15.545 1.00 12.22 91 TYR A CA 1
ATOM 675 C C . TYR A 1 90 ? 44.101 50.514 15.478 1.00 14.12 91 TYR A C 1
ATOM 676 O O . TYR A 1 90 ? 45.146 49.851 15.471 1.00 15.83 91 TYR A O 1
ATOM 685 N N . TRP A 1 91 ? 44.090 51.842 15.446 1.00 11.93 92 TRP A N 1
ATOM 686 C CA . TRP A 1 91 ? 45.310 52.630 15.497 1.00 13.38 92 TRP A CA 1
ATOM 687 C C . TRP A 1 91 ? 45.893 52.648 16.900 1.00 15.63 92 TRP A C 1
ATOM 688 O O . TRP A 1 91 ? 47.109 52.517 17.070 1.00 18.25 92 TRP A O 1
ATOM 699 N N . SER A 1 92 ? 45.054 52.811 17.913 1.00 14.76 93 SER A N 1
ATOM 700 C CA . SER A 1 92 ? 45.552 52.851 19.278 1.00 16.19 93 SER A CA 1
ATOM 701 C C . SER A 1 92 ? 44.562 52.163 20.202 1.00 17.47 93 SER A C 1
ATOM 702 O O . SER A 1 92 ? 43.352 52.184 19.970 1.00 15.77 93 SER A O 1
ATOM 705 N N . THR A 1 93 ? 45.092 51.546 21.251 1.00 17.73 94 THR A N 1
ATOM 706 C CA . THR A 1 93 ? 44.246 50.973 22.291 1.00 16.23 94 THR A CA 1
ATOM 707 C C . THR A 1 93 ? 43.800 52.086 23.235 1.00 15.83 94 THR A C 1
ATOM 708 O O . THR A 1 93 ? 44.538 53.047 23.462 1.00 20.02 94 THR A O 1
ATOM 712 N N . PRO A 1 94 ? 42.579 51.982 23.769 1.00 14.73 95 PRO A N 1
ATOM 713 C CA . PRO A 1 94 ? 41.634 50.896 23.493 1.00 13.29 95 PRO A CA 1
ATOM 714 C C . PRO A 1 94 ? 41.015 51.028 22.109 1.00 12.90 95 PRO A C 1
ATOM 715 O O . PRO A 1 94 ? 40.726 52.128 21.636 1.00 12.19 95 PRO A O 1
ATOM 719 N N . TRP A 1 95 ? 40.852 49.891 21.453 1.00 11.98 96 TRP A N 1
ATOM 720 C CA . TRP A 1 95 ? 40.137 49.880 20.190 1.00 12.13 96 TRP A CA 1
ATOM 721 C C . TRP A 1 95 ? 38.701 50.308 20.434 1.00 11.30 96 TRP A C 1
ATOM 722 O O . TRP A 1 95 ? 38.105 49.981 21.467 1.00 11.53 96 TRP A O 1
ATOM 733 N N . THR A 1 96 ? 38.158 51.080 19.492 1.00 9.68 97 THR A N 1
ATOM 734 C CA . THR A 1 96 ? 36.860 51.705 19.684 1.00 10.92 97 THR A CA 1
ATOM 735 C C . THR A 1 96 ? 36.039 51.574 18.412 1.00 10.99 97 THR A C 1
ATOM 736 O O . THR A 1 96 ? 36.570 51.589 17.296 1.00 10.39 97 THR A O 1
ATOM 740 N N . PHE A 1 97 ? 34.735 51.436 18.606 1.00 10.85 98 PHE A N 1
ATOM 741 C CA . PHE A 1 97 ? 33.777 51.263 17.529 1.00 10.45 98 PHE A CA 1
ATOM 742 C C . PHE A 1 97 ? 32.914 52.508 17.384 1.00 10.24 98 PHE A C 1
ATOM 743 O O . PHE A 1 97 ? 32.625 53.213 18.357 1.00 11.80 98 PHE A O 1
ATOM 751 N N . GLY A 1 98 ? 32.488 52.757 16.160 1.00 10.02 99 GLY A N 1
ATOM 752 C CA . GLY A 1 98 ? 31.401 53.689 15.946 1.00 10.39 99 GLY A CA 1
ATOM 753 C C . GLY A 1 98 ? 30.095 53.103 16.449 1.00 12.53 99 GLY A C 1
ATOM 754 O O . GLY A 1 98 ? 29.976 51.912 16.755 1.00 12.60 99 GLY A O 1
ATOM 755 N N . GLY A 1 99 ? 29.087 53.967 16.529 1.00 10.96 100 GLY A N 1
ATOM 756 C CA . GLY A 1 99 ? 27.827 53.595 17.144 1.00 11.36 100 GLY A CA 1
ATOM 757 C C . GLY A 1 99 ? 26.919 52.755 16.290 1.00 12.65 100 GLY A C 1
ATOM 758 O O . GLY A 1 99 ? 25.886 52.305 16.784 1.00 15.63 100 GLY A O 1
ATOM 759 N N . GLY A 1 100 ? 27.270 52.542 15.032 1.00 12.06 101 GLY A N 1
ATOM 760 C CA . GLY A 1 100 ? 26.500 51.685 14.156 1.00 11.17 101 GLY A CA 1
ATOM 761 C C . GLY A 1 100 ? 25.542 52.459 13.269 1.00 13.95 101 GLY A C 1
ATOM 762 O O . GLY A 1 100 ? 25.014 53.516 13.637 1.00 14.99 101 GLY A O 1
ATOM 763 N N . THR A 1 101 ? 25.304 51.917 12.083 1.00 11.38 102 THR A N 1
ATOM 764 C CA . THR A 1 101 ? 24.307 52.451 11.165 1.00 11.94 102 THR A CA 1
ATOM 765 C C . THR A 1 101 ? 23.447 51.281 10.720 1.00 13.16 102 THR A C 1
ATOM 766 O O . THR A 1 101 ? 23.957 50.327 10.123 1.00 12.78 102 THR A O 1
ATOM 770 N N . LYS A 1 102 ? 22.157 51.347 11.031 1.00 13.62 103 LYS A N 1
ATOM 771 C CA . LYS A 1 102 ? 21.223 50.289 10.702 1.00 13.11 103 LYS A CA 1
ATOM 772 C C . LYS A 1 102 ? 20.619 50.573 9.335 1.00 15.17 103 LYS A C 1
ATOM 773 O O . LYS A 1 102 ? 20.124 51.674 9.089 1.00 20.02 103 LYS A O 1
ATOM 779 N N . LEU A 1 103 ? 20.662 49.580 8.459 1.00 12.72 104 LEU A N 1
ATOM 780 C CA . LEU A 1 103 ? 20.206 49.701 7.082 1.00 15.07 104 LEU A CA 1
ATOM 781 C C . LEU A 1 103 ? 18.971 48.834 6.898 1.00 19.67 104 LEU A C 1
ATOM 782 O O . LEU A 1 103 ? 18.979 47.650 7.259 1.00 19.96 104 LEU A O 1
ATOM 787 N N . GLU A 1 104 ? 17.917 49.423 6.340 1.00 17.31 105 GLU A N 1
ATOM 788 C CA . GLU A 1 104 ? 16.699 48.699 6.015 1.00 20.23 105 GLU A CA 1
ATOM 789 C C . GLU A 1 104 ? 16.282 49.010 4.583 1.00 17.16 105 GLU A C 1
ATOM 790 O O . GLU A 1 104 ? 16.702 50.008 3.992 1.00 18.55 105 GLU A O 1
ATOM 796 N N . ILE A 1 105 ? 15.457 48.125 4.033 1.00 17.37 106 ILE A N 1
ATOM 797 C CA . ILE A 1 105 ? 15.029 48.194 2.638 1.00 16.62 106 ILE A CA 1
ATOM 798 C C . ILE A 1 105 ? 13.789 49.068 2.552 1.00 19.07 106 ILE A C 1
ATOM 799 O O . ILE A 1 105 ? 12.809 48.826 3.264 1.00 17.28 106 ILE A O 1
ATOM 804 N N . ARG A 1 106 ? 13.809 50.054 1.656 1.00 14.70 107 ARG A N 1
ATOM 805 C CA . ARG A 1 106 ? 12.619 50.852 1.357 1.00 16.76 107 ARG A CA 1
ATOM 806 C C . ARG A 1 106 ? 11.867 50.162 0.221 1.00 20.58 107 ARG A C 1
ATOM 807 O O . ARG A 1 106 ? 12.242 50.278 -0.947 1.00 24.14 107 ARG A O 1
ATOM 815 N N . ARG A 1 107 ? 10.801 49.437 0.563 1.00 15.20 108 ARG A N 1
ATOM 816 C CA . ARG A 1 107 ? 9.963 48.739 -0.404 1.00 13.98 108 ARG A CA 1
ATOM 817 C C . ARG A 1 107 ? 8.660 49.515 -0.605 1.00 12.90 108 ARG A C 1
ATOM 818 O O . ARG A 1 107 ? 8.419 50.540 0.031 1.00 13.89 108 ARG A O 1
ATOM 826 N N . ALA A 1 108 ? 7.801 49.013 -1.493 1.00 13.81 109 ALA A N 1
ATOM 827 C CA . ALA A 1 108 ? 6.521 49.675 -1.710 1.00 14.37 109 ALA A CA 1
ATOM 828 C C . ALA A 1 108 ? 5.625 49.520 -0.484 1.00 12.46 109 ALA A C 1
ATOM 829 O O . ALA A 1 108 ? 5.803 48.623 0.344 1.00 13.35 109 ALA A O 1
ATOM 831 N N . ASP A 1 109 ? 4.635 50.396 -0.386 1.00 12.82 110 ASP A N 1
ATOM 832 C CA . ASP A 1 109 ? 3.727 50.347 0.754 1.00 13.96 110 ASP A CA 1
ATOM 833 C C . ASP A 1 109 ? 3.007 49.005 0.825 1.00 15.12 110 ASP A C 1
ATOM 834 O O . ASP A 1 109 ? 2.761 48.347 -0.190 1.00 13.85 110 ASP A O 1
ATOM 839 N N . ALA A 1 110 ? 2.657 48.611 2.052 1.00 11.66 111 ALA A N 1
ATOM 840 C CA . ALA A 1 110 ? 1.902 47.393 2.324 1.00 11.48 111 ALA A CA 1
ATOM 841 C C . ALA A 1 110 ? 0.998 47.646 3.523 1.00 12.03 111 ALA A C 1
ATOM 842 O O . ALA A 1 110 ? 1.440 48.187 4.541 1.00 11.96 111 ALA A O 1
ATOM 844 N N . ALA A 1 111 ? -0.231 47.263 3.396 1.00 11.71 112 ALA A N 1
ATOM 845 C CA . ALA A 1 111 ? -1.240 47.514 4.419 1.00 12.97 112 ALA A CA 1
ATOM 846 C C . ALA A 1 111 ? -1.214 46.415 5.481 1.00 12.10 112 ALA A C 1
ATOM 847 O O . ALA A 1 111 ? -1.063 45.241 5.155 1.00 13.89 112 ALA A O 1
ATOM 849 N N . PRO A 1 112 ? -1.396 46.777 6.747 1.00 12.88 113 PRO A N 1
ATOM 850 C CA . PRO A 1 112 ? -1.383 45.764 7.809 1.00 12.38 113 PRO A CA 1
ATOM 851 C C . PRO A 1 112 ? -2.659 44.933 7.806 1.00 14.43 113 PRO A C 1
ATOM 852 O O . PRO A 1 112 ? -3.758 45.445 7.577 1.00 15.84 113 PRO A O 1
ATOM 856 N N . THR A 1 113 ? -2.499 43.642 8.067 1.00 14.65 114 THR A N 1
ATOM 857 C CA . THR A 1 113 ? -3.615 42.751 8.359 1.00 13.10 114 THR A CA 1
ATOM 858 C C . THR A 1 113 ? -3.755 42.706 9.877 1.00 14.90 114 THR A C 1
ATOM 859 O O . THR A 1 113 ? -2.805 42.349 10.581 1.00 14.43 114 THR A O 1
ATOM 863 N N . VAL A 1 114 ? -4.917 43.101 10.384 1.00 14.32 115 VAL A N 1
ATOM 864 C CA . VAL A 1 114 ? -5.126 43.286 11.816 1.00 13.47 115 VAL A CA 1
ATOM 865 C C . VAL A 1 114 ? -5.997 42.155 12.353 1.00 14.42 115 VAL A C 1
ATOM 866 O O . VAL A 1 114 ? -6.998 41.781 11.735 1.00 15.69 115 VAL A O 1
ATOM 870 N N . SER A 1 115 ? -5.607 41.606 13.510 1.00 12.63 116 SER A N 1
ATOM 871 C CA . SER A 1 115 ? -6.368 40.576 14.202 1.00 14.20 116 SER A CA 1
ATOM 872 C C . SER A 1 115 ? -6.420 40.948 15.673 1.00 14.82 116 SER A C 1
ATOM 873 O O . SER A 1 115 ? -5.422 41.408 16.232 1.00 13.94 116 SER A O 1
ATOM 876 N N . ILE A 1 116 ? -7.574 40.740 16.308 1.00 13.78 117 ILE A N 1
ATOM 877 C CA . ILE A 1 116 ? -7.738 41.034 17.728 1.00 12.61 117 ILE A CA 1
ATOM 878 C C . ILE A 1 116 ? -8.131 39.764 18.473 1.00 12.40 117 ILE A C 1
ATOM 879 O O . ILE A 1 116 ? -8.837 38.903 17.933 1.00 13.41 117 ILE A O 1
ATOM 884 N N . PHE A 1 117 ? -7.642 39.638 19.712 1.00 12.15 118 PHE A N 1
ATOM 885 C CA . PHE A 1 117 ? -7.858 38.447 20.523 1.00 13.42 118 PHE A CA 1
ATOM 886 C C . PHE A 1 117 ? -8.259 38.858 21.927 1.00 12.78 118 PHE A C 1
ATOM 887 O O . PHE A 1 117 ? -7.565 39.670 22.564 1.00 14.02 118 PHE A O 1
ATOM 895 N N . PRO A 1 118 ? -9.335 38.298 22.471 1.00 12.52 119 PRO A N 1
ATOM 896 C CA . PRO A 1 118 ? -9.691 38.576 23.852 1.00 12.36 119 PRO A CA 1
ATOM 897 C C . PRO A 1 118 ? -8.763 37.851 24.796 1.00 15.38 119 PRO A C 1
ATOM 898 O O . PRO A 1 118 ? -8.052 36.910 24.395 1.00 17.54 119 PRO A O 1
ATOM 902 N N . PRO A 1 119 ? -8.721 38.250 26.057 1.00 13.47 120 PRO A N 1
ATOM 903 C CA . PRO A 1 119 ? -8.009 37.451 27.057 1.00 13.82 120 PRO A CA 1
ATOM 904 C C . PRO A 1 119 ? -8.571 36.044 27.080 1.00 15.73 120 PRO A C 1
ATOM 905 O O . PRO A 1 119 ? -9.780 35.834 26.943 1.00 16.33 120 PRO A O 1
ATOM 909 N N . SER A 1 120 ? -7.681 35.074 27.244 1.00 14.12 121 SER A N 1
ATOM 910 C CA . SER A 1 120 ? -8.130 33.699 27.388 1.00 15.44 121 SER A CA 1
ATOM 911 C C . SER A 1 120 ? -8.777 33.504 28.751 1.00 16.38 121 SER A C 1
ATOM 912 O O . SER A 1 120 ? -8.450 34.189 29.724 1.00 15.63 121 SER A O 1
ATOM 915 N N . SER A 1 121 ? -9.716 32.557 28.810 1.00 16.26 122 SER A N 1
ATOM 916 C CA . SER A 1 121 ? -10.270 32.165 30.100 1.00 16.61 122 SER A CA 1
ATOM 917 C C . SER A 1 121 ? -9.164 31.746 31.056 1.00 15.82 122 SER A C 1
ATOM 918 O O . SER A 1 121 ? -9.253 32.006 32.256 1.00 17.60 122 SER A O 1
ATOM 921 N N . GLU A 1 122 ? -8.101 31.126 30.537 1.00 15.72 123 GLU A N 1
ATOM 922 C CA . GLU A 1 122 ? -6.992 30.720 31.391 1.00 15.96 123 GLU A CA 1
ATOM 923 C C . GLU A 1 122 ? -6.338 31.920 32.063 1.00 18.87 123 GLU A C 1
ATOM 924 O O . GLU A 1 122 ? -6.069 31.900 33.269 1.00 19.41 123 GLU A O 1
ATOM 930 N N . GLN A 1 123 ? -6.069 32.982 31.304 1.00 14.97 124 GLN A N 1
ATOM 931 C CA . GLN A 1 123 ? -5.440 34.139 31.934 1.00 15.89 124 GLN A CA 1
ATOM 932 C C . GLN A 1 123 ? -6.378 34.792 32.941 1.00 18.18 124 GLN A C 1
ATOM 933 O O . GLN A 1 123 ? -5.940 35.245 34.006 1.00 18.87 124 GLN A O 1
ATOM 939 N N . LEU A 1 124 ? -7.673 34.843 32.622 1.00 16.59 125 LEU A N 1
ATOM 940 C CA . LEU A 1 124 ? -8.630 35.480 33.522 1.00 18.68 125 LEU A CA 1
ATOM 941 C C . LEU A 1 124 ? -8.650 34.802 34.892 1.00 22.74 125 LEU A C 1
ATOM 942 O O . LEU A 1 124 ? -8.812 35.475 35.917 1.00 20.44 125 LEU A O 1
ATOM 947 N N . THR A 1 125 ? -8.462 33.478 34.937 1.00 24.18 126 THR A N 1
ATOM 948 C CA . THR A 1 125 ? -8.472 32.793 36.231 1.00 25.96 126 THR A CA 1
ATOM 949 C C . THR A 1 125 ? -7.355 33.284 37.140 1.00 30.01 126 THR A C 1
ATOM 950 O O . THR A 1 125 ? -7.528 33.321 38.364 1.00 34.41 126 THR A O 1
ATOM 954 N N . SER A 1 126 ? -6.212 33.673 36.570 1.00 27.14 127 SER A N 1
ATOM 955 C CA . SER A 1 126 ? -5.112 34.212 37.362 1.00 31.63 127 SER A CA 1
ATOM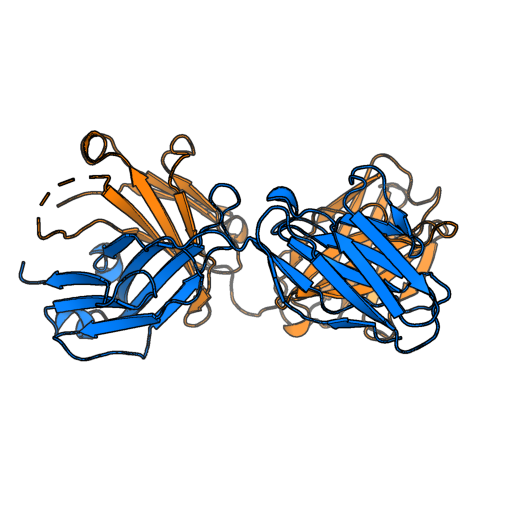 956 C C . SER A 1 126 ? -5.320 35.668 37.766 1.00 29.08 127 SER A C 1
ATOM 957 O O . SER A 1 126 ? -4.502 36.208 38.518 1.00 31.01 127 SER A O 1
ATOM 960 N N . GLY A 1 127 ? -6.383 36.317 37.294 1.00 24.80 128 GLY A N 1
ATOM 961 C CA . GLY A 1 127 ? -6.697 37.669 37.711 1.00 20.62 128 GLY A CA 1
ATOM 962 C C . GLY A 1 127 ? -6.236 38.763 36.772 1.00 21.33 128 GLY A C 1
ATOM 963 O O . GLY A 1 127 ? -6.487 39.943 37.056 1.00 22.15 128 GLY A O 1
ATOM 964 N N . GLY A 1 128 ? -5.574 38.416 35.665 1.00 23.61 129 GLY A N 1
ATOM 965 C CA . GLY A 1 128 ? -5.118 39.383 34.694 1.00 22.33 129 GLY A CA 1
ATOM 966 C C . GLY A 1 128 ? -5.873 39.223 33.383 1.00 18.87 129 GLY A C 1
ATOM 967 O O . GLY A 1 128 ? -6.560 38.234 33.140 1.00 20.78 129 GLY A O 1
ATOM 968 N N . ALA A 1 129 ? -5.740 40.237 32.534 1.00 15.06 130 ALA A N 1
ATOM 969 C CA . ALA A 1 129 ? -6.391 40.215 31.230 1.00 16.54 130 ALA A CA 1
ATOM 970 C C . ALA A 1 129 ? -5.523 40.986 30.251 1.00 18.02 130 ALA A C 1
ATOM 971 O O . ALA A 1 129 ? -5.261 42.172 30.458 1.00 20.09 130 ALA A O 1
ATOM 973 N N . SER A 1 130 ? -5.069 40.312 29.201 1.00 13.32 131 SER A N 1
ATOM 974 C CA . SER A 1 130 ? -4.327 40.948 28.119 1.00 15.03 131 SER A CA 1
ATOM 975 C C . SER A 1 130 ? -5.164 40.822 26.856 1.00 14.14 131 SER A C 1
ATOM 976 O O . SER A 1 130 ? -5.521 39.711 26.452 1.00 15.21 131 SER A O 1
ATOM 979 N N . VAL A 1 131 ? -5.483 41.954 26.243 1.00 13.77 132 VAL A N 1
ATOM 980 C CA . VAL A 1 131 ? -6.135 41.985 24.945 1.00 11.96 132 VAL A CA 1
ATOM 981 C C . VAL A 1 131 ? -5.041 42.230 23.923 1.00 13.43 132 VAL A C 1
ATOM 982 O O . VAL A 1 131 ? -4.228 43.145 24.091 1.00 14.30 132 VAL A O 1
ATOM 986 N N . VAL A 1 132 ? -4.981 41.392 22.897 1.00 12.09 133 VAL A N 1
ATOM 987 C CA . VAL A 1 132 ? -3.857 41.394 21.971 1.00 13.56 133 VAL A CA 1
ATOM 988 C C . VAL A 1 132 ? -4.352 41.738 20.578 1.00 11.91 133 VAL A C 1
ATOM 989 O O . VAL A 1 132 ? -5.356 41.195 20.104 1.00 12.60 133 VAL A O 1
ATOM 993 N N . CYS A 1 133 ? -3.607 42.608 19.905 1.00 12.70 134 CYS A N 1
ATOM 994 C CA . CYS A 1 133 ? -3.865 42.988 18.525 1.00 12.90 134 CYS A CA 1
ATOM 995 C C . CYS A 1 133 ? -2.580 42.721 17.751 1.00 10.76 134 CYS A C 1
ATOM 996 O O . CYS A 1 133 ? -1.514 43.200 18.147 1.00 13.25 134 CYS A O 1
ATOM 999 N N . PHE A 1 134 ? -2.667 41.927 16.692 1.00 10.14 135 PHE A N 1
ATOM 1000 C CA . PHE A 1 134 ? -1.547 41.722 15.779 1.00 11.32 135 PHE A CA 1
ATOM 1001 C C . PHE A 1 134 ? -1.787 42.558 14.529 1.00 13.86 135 PHE A C 1
ATOM 1002 O O . PHE A 1 134 ? -2.899 42.590 13.995 1.00 12.43 135 PHE A O 1
ATOM 1010 N N . LEU A 1 135 ? -0.730 43.208 14.048 1.00 12.62 136 LEU A N 1
ATOM 1011 C CA . LEU A 1 135 ? -0.774 44.006 12.829 1.00 12.04 136 LEU A CA 1
ATOM 1012 C C . LEU A 1 135 ? 0.351 43.475 11.957 1.00 14.16 136 LEU A C 1
ATOM 1013 O O . LEU A 1 135 ? 1.528 43.722 12.240 1.00 14.14 136 LEU A O 1
ATOM 1018 N N . ASN A 1 136 ? 0.004 42.716 10.925 1.00 13.18 137 ASN A N 1
ATOM 1019 C CA . ASN A 1 136 ? 0.988 41.895 10.233 1.00 12.57 137 ASN A CA 1
ATOM 1020 C C . ASN A 1 136 ? 1.263 42.383 8.814 1.00 13.22 137 ASN A C 1
ATOM 1021 O O . ASN A 1 136 ? 0.345 42.783 8.086 1.00 13.87 137 ASN A O 1
ATOM 1026 N N . ASN A 1 137 ? 2.550 42.361 8.450 1.00 13.83 138 ASN A N 1
ATOM 1027 C CA . ASN A 1 137 ? 3.032 42.522 7.073 1.00 13.17 138 ASN A CA 1
ATOM 1028 C C . ASN A 1 137 ? 2.697 43.892 6.476 1.00 11.94 138 ASN A C 1
ATOM 1029 O O . ASN A 1 137 ? 2.062 44.001 5.423 1.00 15.83 138 ASN A O 1
ATOM 1034 N N . PHE A 1 138 ? 3.169 44.942 7.141 1.00 10.36 139 PHE A N 1
ATOM 1035 C CA . PHE A 1 138 ? 2.954 46.303 6.678 1.00 11.16 139 PHE A CA 1
ATOM 1036 C C . PHE A 1 138 ? 4.274 47.011 6.388 1.00 11.52 139 PHE A C 1
ATOM 1037 O O . PHE A 1 138 ? 5.350 46.601 6.835 1.00 12.26 139 PHE A O 1
ATOM 1045 N N . TYR A 1 139 ? 4.171 48.071 5.599 1.00 10.69 140 TYR A N 1
ATOM 1046 C CA . TYR A 1 139 ? 5.293 48.934 5.279 1.00 11.21 140 TYR A CA 1
ATOM 1047 C C . TYR A 1 139 ? 4.715 50.281 4.843 1.00 13.03 140 TYR A C 1
ATOM 1048 O O . TYR A 1 139 ? 3.774 50.312 4.063 1.00 11.80 140 TYR A O 1
ATOM 1057 N N . PRO A 1 140 ? 5.290 51.402 5.303 1.00 12.16 141 PRO A N 1
ATOM 1058 C CA . PRO A 1 140 ? 6.459 51.554 6.173 1.00 13.23 141 PRO A CA 1
ATOM 1059 C C . PRO A 1 140 ? 6.172 51.216 7.627 1.00 13.10 141 PRO A C 1
ATOM 1060 O O . PRO A 1 140 ? 5.027 50.938 8.002 1.00 13.02 141 PRO A O 1
ATOM 1064 N N . LYS A 1 141 ? 7.236 51.270 8.431 1.00 14.20 142 LYS A N 1
ATOM 1065 C CA . LYS A 1 141 ? 7.170 50.837 9.823 1.00 14.18 142 LYS A CA 1
ATOM 1066 C C . LYS A 1 141 ? 6.288 51.753 10.662 1.00 15.27 142 LYS A C 1
ATOM 1067 O O . LYS A 1 141 ? 5.680 51.296 11.642 1.00 15.61 142 LYS A O 1
ATOM 1073 N N . ASP A 1 142 ? 6.200 53.032 10.297 1.00 15.16 143 ASP A N 1
ATOM 1074 C CA . ASP A 1 142 ? 5.416 53.977 11.079 1.00 20.50 143 ASP A CA 1
ATOM 1075 C C . ASP A 1 142 ? 3.946 53.586 11.046 1.00 19.14 143 ASP A C 1
ATOM 1076 O O . ASP A 1 142 ? 3.349 53.429 9.977 1.00 16.73 143 ASP A O 1
ATOM 1081 N N . ILE A 1 143 ? 3.368 53.455 12.232 1.00 17.43 144 ILE A N 1
ATOM 1082 C CA . ILE A 1 143 ? 1.997 53.007 12.395 1.00 17.03 144 ILE A CA 1
ATOM 1083 C C . ILE A 1 143 ? 1.573 53.423 13.792 1.00 18.78 144 ILE A C 1
ATOM 1084 O O . ILE A 1 143 ? 2.382 53.423 14.725 1.00 18.58 144 ILE A O 1
ATOM 1089 N N . ASN A 1 144 ? 0.321 53.841 13.919 1.00 15.70 145 ASN A N 1
ATOM 1090 C CA . ASN A 1 144 ? -0.227 54.264 15.198 1.00 17.60 145 ASN A CA 1
ATOM 1091 C C . ASN A 1 144 ? -1.403 53.372 15.552 1.00 18.15 145 ASN A C 1
ATOM 1092 O O . ASN A 1 144 ? -2.291 53.142 14.725 1.00 18.44 145 ASN A O 1
ATOM 1097 N N . VAL A 1 145 ? -1.382 52.832 16.760 1.00 16.20 146 VAL A N 1
ATOM 1098 C CA . VAL A 1 145 ? -2.443 51.971 17.253 1.00 14.17 146 VAL A CA 1
ATOM 1099 C C . VAL A 1 145 ? -3.118 52.681 18.411 1.00 16.03 146 VAL A C 1
ATOM 1100 O O . VAL A 1 145 ? -2.445 53.216 19.304 1.00 19.22 146 VAL A O 1
ATOM 1104 N N . LYS A 1 146 ? -4.438 52.708 18.384 1.00 14.27 147 LYS A N 1
ATOM 1105 C CA . LYS A 1 146 ? -5.226 53.270 19.464 1.00 13.72 147 LYS A CA 1
ATOM 1106 C C . LYS A 1 146 ? -6.161 52.187 19.970 1.00 16.32 147 LYS A C 1
ATOM 1107 O O . LYS A 1 146 ? -6.753 51.449 19.182 1.00 15.67 147 LYS A O 1
ATOM 1113 N N . TRP A 1 147 ? -6.251 52.064 21.283 1.00 13.95 148 TRP A N 1
ATOM 1114 C CA . TRP A 1 147 ? -7.173 51.134 21.908 1.00 12.88 148 TRP A CA 1
ATOM 1115 C C . TRP A 1 147 ? -8.370 51.908 22.430 1.00 13.41 148 TRP A C 1
ATOM 1116 O O . TRP A 1 147 ? -8.208 52.976 23.028 1.00 13.42 148 TRP A O 1
ATOM 1127 N N . LYS A 1 148 ? -9.565 51.370 22.198 1.00 12.18 149 LYS A N 1
ATOM 1128 C CA . LYS A 1 148 ? -10.798 51.934 22.738 1.00 12.49 149 LYS A CA 1
ATOM 1129 C C . LYS A 1 148 ? -11.538 50.855 23.511 1.00 11.97 149 LYS A C 1
ATOM 1130 O O . LYS A 1 148 ? -11.720 49.737 23.013 1.00 14.24 149 LYS A O 1
ATOM 1136 N N . ILE A 1 149 ? -11.952 51.195 24.725 1.00 11.45 150 ILE A N 1
ATOM 1137 C CA . ILE A 1 149 ? -12.724 50.323 25.595 1.00 12.01 150 ILE A CA 1
ATOM 1138 C C . ILE A 1 149 ? -14.061 51.012 25.791 1.00 12.94 150 ILE A C 1
ATOM 1139 O O . ILE A 1 149 ? -14.104 52.129 26.315 1.00 12.10 150 ILE A O 1
ATOM 1144 N N . ASP A 1 150 ? -15.145 50.355 25.377 1.00 11.85 151 ASP A N 1
ATOM 1145 C CA . ASP A 1 150 ? -16.472 50.987 25.380 1.00 11.78 151 ASP A CA 1
ATOM 1146 C C . ASP A 1 150 ? -16.418 52.384 24.761 1.00 12.38 151 ASP A C 1
ATOM 1147 O O . ASP A 1 150 ? -16.991 53.348 25.279 1.00 11.37 151 ASP A O 1
ATOM 1152 N N . GLY A 1 151 ? -15.663 52.497 23.669 1.00 10.49 152 GLY A N 1
ATOM 1153 C CA . GLY A 1 151 ? -15.594 53.712 22.884 1.00 10.47 152 GLY A CA 1
ATOM 1154 C C . GLY A 1 151 ? -14.617 54.758 23.378 1.00 12.42 152 GLY A C 1
ATOM 1155 O O . GLY A 1 151 ? -14.467 55.795 22.719 1.00 15.05 152 GLY A O 1
ATOM 1156 N N . SER A 1 152 ? -13.942 54.530 24.500 1.00 12.37 153 SER A N 1
ATOM 1157 C CA . SER A 1 152 ? -13.075 55.528 25.108 1.00 13.95 153 SER A CA 1
ATOM 1158 C C . SER A 1 152 ? -11.621 55.081 24.993 1.00 14.41 153 SER A C 1
ATOM 1159 O O . SER A 1 152 ? -11.290 53.936 25.322 1.00 12.54 153 SER A O 1
ATOM 1162 N N . GLU A 1 153 ? -10.759 55.984 24.544 1.00 15.46 154 GLU A N 1
ATOM 1163 C CA . GLU A 1 153 ? -9.363 55.628 24.307 1.00 14.75 154 GLU A CA 1
ATOM 1164 C C . GLU A 1 153 ? -8.624 55.374 25.615 1.00 15.29 154 GLU A C 1
ATOM 1165 O O . GLU A 1 153 ? -8.775 56.116 26.590 1.00 17.34 154 GLU A O 1
ATOM 1171 N N . ARG A 1 154 ? -7.809 54.319 25.621 1.00 16.21 155 ARG A N 1
ATOM 1172 C CA . ARG A 1 154 ? -6.988 53.932 26.760 1.00 16.66 155 ARG A CA 1
ATOM 1173 C C . ARG A 1 154 ? -5.533 53.869 26.319 1.00 18.65 155 ARG A C 1
ATOM 1174 O O . ARG A 1 154 ? -5.212 53.193 25.338 1.00 15.42 155 ARG A O 1
ATOM 1182 N N . GLN A 1 155 ? -4.650 54.556 27.047 1.00 19.84 156 GLN A N 1
ATOM 1183 C CA . GLN A 1 155 ? -3.227 54.533 26.725 1.00 22.35 156 GLN A CA 1
ATOM 1184 C C . GLN A 1 155 ? -2.370 53.823 27.762 1.00 23.37 156 GLN A C 1
ATOM 1185 O O . GLN A 1 155 ? -1.342 53.243 27.403 1.00 24.59 156 GLN A O 1
ATOM 1191 N N . ASN A 1 156 ? -2.785 53.818 29.023 1.00 22.92 157 ASN A N 1
ATOM 1192 C CA . ASN A 1 156 ? -2.023 53.125 30.052 1.00 22.73 157 ASN A CA 1
ATOM 1193 C C . ASN A 1 156 ? -2.145 51.617 29.878 1.00 23.08 157 ASN A C 1
ATOM 1194 O O . ASN A 1 156 ? -3.219 51.095 29.568 1.00 23.72 157 ASN A O 1
ATOM 1199 N N . GLY A 1 157 ? -1.036 50.916 30.087 1.00 19.65 158 GLY A N 1
ATOM 1200 C CA . GLY A 1 157 ? -1.042 49.473 29.986 1.00 22.79 158 GLY A CA 1
ATOM 1201 C C . GLY A 1 157 ? -0.950 48.930 28.580 1.00 18.56 158 GLY A C 1
ATOM 1202 O O . GLY A 1 157 ? -1.237 47.749 28.373 1.00 18.48 158 GLY A O 1
ATOM 1203 N N . VAL A 1 158 ? -0.573 49.751 27.606 1.00 17.66 159 VAL A N 1
ATOM 1204 C CA . VAL A 1 158 ? -0.399 49.303 26.230 1.00 15.28 159 VAL A CA 1
ATOM 1205 C C . VAL A 1 158 ? 1.086 49.129 25.965 1.00 15.72 159 VAL A C 1
ATOM 1206 O O . VAL A 1 158 ? 1.886 50.033 26.238 1.00 17.58 159 VAL A O 1
ATOM 1210 N N . LEU A 1 159 ? 1.461 47.966 25.445 1.00 14.74 160 LEU A N 1
ATOM 1211 C CA . LEU A 1 159 ? 2.834 47.675 25.061 1.00 15.47 160 LEU A CA 1
ATOM 1212 C C . LEU A 1 159 ? 2.850 47.297 23.590 1.00 12.61 160 LEU A C 1
ATOM 1213 O O . LEU A 1 159 ? 2.082 46.429 23.163 1.00 13.78 160 LEU A O 1
ATOM 1218 N N . ASN A 1 160 ? 3.729 47.934 22.823 1.00 13.08 161 ASN A N 1
ATOM 1219 C CA . ASN A 1 160 ? 3.844 47.688 21.389 1.00 13.22 161 ASN A CA 1
ATOM 1220 C C . ASN A 1 160 ? 5.222 47.127 21.068 1.00 12.49 161 ASN A C 1
ATOM 1221 O O . ASN A 1 160 ? 6.231 47.653 21.545 1.00 14.38 161 ASN A O 1
ATOM 1226 N N . SER A 1 161 ? 5.267 46.076 20.246 1.00 11.66 162 SER A N 1
ATOM 1227 C CA . SER A 1 161 ? 6.530 45.437 19.878 1.00 11.06 162 SER A CA 1
ATOM 1228 C C . SER A 1 161 ? 6.561 45.142 18.382 1.00 12.47 162 SER A C 1
ATOM 1229 O O . SER A 1 161 ? 5.715 44.406 17.874 1.00 12.62 162 SER A O 1
ATOM 1232 N N . TRP A 1 162 ? 7.553 45.691 17.685 1.00 13.17 163 TRP A N 1
ATOM 1233 C CA . TRP A 1 162 ? 7.730 45.466 16.255 1.00 14.02 163 TRP A CA 1
ATOM 1234 C C . TRP A 1 162 ? 8.762 44.369 16.025 1.00 13.45 163 TRP A C 1
ATOM 1235 O O . TRP A 1 162 ? 9.773 44.293 16.732 1.00 14.72 163 TRP A O 1
ATOM 1246 N N . THR A 1 163 ? 8.521 43.548 15.008 1.00 11.84 164 THR A N 1
ATOM 1247 C CA . THR A 1 163 ? 9.554 42.642 14.537 1.00 13.63 164 THR A CA 1
ATOM 1248 C C . THR A 1 163 ? 10.619 43.420 13.771 1.00 15.86 164 THR A C 1
ATOM 1249 O O . THR A 1 163 ? 10.416 44.566 13.356 1.00 16.24 164 THR A O 1
ATOM 1253 N N . ASP A 1 164 ? 11.765 42.770 13.573 1.00 16.07 165 ASP A N 1
ATOM 1254 C CA . ASP A 1 164 ? 12.727 43.269 12.604 1.00 19.14 165 ASP A CA 1
ATOM 1255 C C . ASP A 1 164 ? 12.110 43.192 11.212 1.00 17.88 165 ASP A C 1
ATOM 1256 O O . ASP A 1 164 ? 11.143 42.467 10.974 1.00 17.43 165 ASP A O 1
ATOM 1261 N N . GLN A 1 165 ? 12.686 43.941 10.278 1.00 15.15 166 GLN A N 1
ATOM 1262 C CA . GLN A 1 165 ? 12.216 43.862 8.901 1.00 16.32 166 GLN A CA 1
ATOM 1263 C C . GLN A 1 165 ? 12.309 42.422 8.401 1.00 17.82 166 GLN A C 1
ATOM 1264 O O . GLN A 1 165 ? 13.334 41.756 8.578 1.00 19.74 166 GLN A O 1
ATOM 1270 N N . ASP A 1 166 ? 11.225 41.928 7.808 1.00 15.18 167 ASP A N 1
ATOM 1271 C CA . ASP A 1 166 ? 11.181 40.533 7.379 1.00 18.00 167 ASP A CA 1
ATOM 1272 C C . ASP A 1 166 ? 12.167 40.294 6.245 1.00 22.76 167 ASP A C 1
ATOM 1273 O O . ASP A 1 166 ? 12.191 41.040 5.264 1.00 21.45 167 ASP A O 1
ATOM 1278 N N . SER A 1 167 ? 12.973 39.240 6.370 1.00 24.51 168 SER A N 1
ATOM 1279 C CA . SER A 1 167 ? 14.007 38.995 5.374 1.00 26.48 168 SER A CA 1
ATOM 1280 C C . SER A 1 167 ? 13.443 38.567 4.024 1.00 29.55 168 SER A C 1
ATOM 1281 O O . SER A 1 167 ? 14.169 38.615 3.026 1.00 36.99 168 SER A O 1
ATOM 1284 N N . LYS A 1 168 ? 12.179 38.146 3.966 1.00 28.38 169 LYS A N 1
ATOM 1285 C CA . LYS A 1 168 ? 11.589 37.681 2.713 1.00 33.33 169 LYS A CA 1
ATOM 1286 C C . LYS A 1 168 ? 10.853 38.793 1.968 1.00 33.26 169 LYS A C 1
ATOM 1287 O O . LYS A 1 168 ? 11.152 39.066 0.801 1.00 34.00 169 LYS A O 1
ATOM 1293 N N . ASP A 1 169 ? 9.883 39.440 2.620 1.00 25.25 170 ASP A N 1
ATOM 1294 C CA . ASP A 1 169 ? 9.075 40.448 1.945 1.00 19.64 170 ASP A CA 1
ATOM 1295 C C . ASP A 1 169 ? 9.371 41.874 2.388 1.00 15.66 170 ASP A C 1
ATOM 1296 O O . ASP A 1 169 ? 8.734 42.802 1.893 1.00 15.85 170 ASP A O 1
ATOM 1301 N N . SER A 1 170 ? 10.313 42.067 3.312 1.00 16.13 171 SER A N 1
ATOM 1302 C CA . SER A 1 170 ? 10.749 43.388 3.763 1.00 14.23 171 SER A CA 1
ATOM 1303 C C . SER A 1 170 ? 9.652 44.187 4.462 1.00 12.96 171 SER A C 1
ATOM 1304 O O . SER A 1 170 ? 9.753 45.408 4.559 1.00 13.96 171 SER A O 1
ATOM 1307 N N . THR A 1 171 ? 8.605 43.521 4.942 1.00 12.38 172 THR A N 1
ATOM 1308 C CA . THR A 1 171 ? 7.591 44.190 5.740 1.00 12.43 172 THR A CA 1
ATOM 1309 C C . THR A 1 171 ? 7.933 44.088 7.218 1.00 13.13 172 THR A C 1
ATOM 1310 O O . THR A 1 171 ? 8.865 43.392 7.630 1.00 14.76 172 THR A O 1
ATOM 1314 N N . TYR A 1 172 ? 7.139 44.783 8.019 1.00 10.40 173 TYR A N 1
ATOM 1315 C CA . TYR A 1 172 ? 7.175 44.680 9.466 1.00 11.87 173 TYR A CA 1
ATOM 1316 C C . TYR A 1 172 ? 5.874 44.071 9.952 1.00 11.99 173 TYR A C 1
ATOM 1317 O O . TYR A 1 172 ? 4.861 44.071 9.252 1.00 11.96 173 TYR A O 1
ATOM 1326 N N . SER A 1 173 ? 5.920 43.553 11.170 1.00 12.03 174 SER A N 1
ATOM 1327 C CA . SER A 1 173 ? 4.720 43.205 11.905 1.00 14.12 174 SER A CA 1
ATOM 1328 C C . SER A 1 173 ? 4.870 43.742 13.316 1.00 13.05 174 SER A C 1
ATOM 1329 O O . SER A 1 173 ? 5.967 44.088 13.758 1.00 12.77 174 SER A O 1
ATOM 1332 N N . MET A 1 174 ? 3.751 43.848 14.019 1.00 13.25 175 MET A N 1
ATOM 1333 C CA . MET A 1 174 ? 3.834 44.343 15.380 1.00 13.48 175 MET A CA 1
ATOM 1334 C C . MET A 1 174 ? 2.675 43.793 16.181 1.00 13.90 175 MET A C 1
ATOM 1335 O O . MET A 1 174 ? 1.608 43.493 15.640 1.00 14.26 175 MET A O 1
ATOM 1340 N N . SER A 1 175 ? 2.909 43.646 17.476 1.00 12.22 176 SER A N 1
ATOM 1341 C CA . SER A 1 175 ? 1.855 43.339 18.422 1.00 10.20 176 SER A CA 1
ATOM 1342 C C . SER A 1 175 ? 1.599 44.573 19.271 1.00 12.10 176 SER A C 1
ATOM 1343 O O . SER A 1 175 ? 2.527 45.315 19.606 1.00 11.80 176 SER A O 1
ATOM 1346 N N . SER A 1 176 ? 0.332 44.802 19.589 1.00 11.96 177 SER A N 1
ATOM 1347 C CA . SER A 1 176 ? -0.079 45.818 20.545 1.00 11.26 177 SER A CA 1
ATOM 1348 C C . SER A 1 176 ? -0.927 45.101 21.580 1.00 12.10 177 SER A C 1
ATOM 1349 O O . SER A 1 176 ? -1.908 44.441 21.223 1.00 13.13 177 SER A O 1
ATOM 1352 N N . THR A 1 177 ? -0.521 45.179 22.839 1.00 11.73 178 THR A N 1
ATOM 1353 C CA . THR A 1 177 ? -1.166 44.419 23.900 1.00 12.08 178 THR A CA 1
ATOM 1354 C C . THR A 1 177 ? -1.628 45.366 24.996 1.00 14.14 178 THR A C 1
ATOM 1355 O O . THR A 1 177 ? -0.829 46.135 25.534 1.00 13.97 178 THR A O 1
ATOM 1359 N N . LEU A 1 178 ? -2.918 45.304 25.319 1.00 12.35 179 LEU A N 1
ATOM 1360 C CA . LEU A 1 178 ? -3.513 46.092 26.391 1.00 14.73 179 LEU A CA 1
ATOM 1361 C C . LEU A 1 178 ? -3.725 45.184 27.598 1.00 14.02 179 LEU A C 1
ATOM 1362 O O . LEU A 1 178 ? -4.475 44.208 27.513 1.00 14.62 179 LEU A O 1
ATOM 1367 N N . THR A 1 179 ? -3.068 45.489 28.711 1.00 13.89 180 THR A N 1
ATOM 1368 C CA . THR A 1 179 ? -3.186 44.653 29.900 1.00 15.77 180 THR A CA 1
ATOM 1369 C C . THR A 1 179 ? -3.984 45.364 30.985 1.00 19.16 180 THR A C 1
ATOM 1370 O O . THR A 1 179 ? -3.669 46.501 31.347 1.00 20.10 180 THR A O 1
ATOM 1374 N N . LEU A 1 180 ? -5.015 44.679 31.489 1.00 15.72 181 LEU A N 1
ATOM 1375 C CA . LEU A 1 180 ? -5.943 45.173 32.500 1.00 18.30 181 LEU A CA 1
ATOM 1376 C C . LEU A 1 180 ? -6.103 44.106 33.570 1.00 19.14 181 LEU A C 1
ATOM 1377 O O . LEU A 1 180 ? -5.728 42.950 33.375 1.00 18.52 181 LEU A O 1
ATOM 1382 N N . THR A 1 181 ? -6.710 44.482 34.698 1.00 20.01 182 THR A N 1
ATOM 1383 C CA . THR A 1 181 ? -7.146 43.448 35.622 1.00 21.30 182 THR A CA 1
ATOM 1384 C C . THR A 1 181 ? -8.417 42.787 35.100 1.00 18.33 182 THR A C 1
ATOM 1385 O O . THR A 1 181 ? -9.113 43.308 34.216 1.00 16.27 182 THR A O 1
ATOM 1389 N N . LYS A 1 182 ? -8.704 41.605 35.648 1.00 16.50 183 LYS A N 1
ATOM 1390 C CA . LYS A 1 182 ? -9.917 40.890 35.279 1.00 17.31 183 LYS A CA 1
ATOM 1391 C C . LYS A 1 182 ? -11.150 41.750 35.525 1.00 18.14 183 LYS A C 1
ATOM 1392 O O . LYS A 1 182 ? -12.038 41.829 34.669 1.00 15.36 183 LYS A O 1
ATOM 1398 N N . ASP A 1 183 ? -11.213 42.416 36.683 1.00 19.55 184 ASP A N 1
ATOM 1399 C CA . ASP A 1 183 ? -12.396 43.213 37.000 1.00 18.46 184 ASP A CA 1
ATOM 1400 C C . ASP A 1 183 ? -12.522 44.432 36.092 1.00 16.94 184 ASP A C 1
ATOM 1401 O O . ASP A 1 183 ? -13.637 44.818 35.733 1.00 16.55 184 ASP A O 1
ATOM 1406 N N . GLU A 1 184 ? -11.399 45.059 35.723 1.00 15.89 185 GLU A N 1
ATOM 1407 C CA . GLU A 1 184 ? -11.440 46.148 34.750 1.00 18.43 185 GLU A CA 1
ATOM 1408 C C . GLU A 1 184 ? -11.935 45.644 33.405 1.00 15.12 185 GLU A C 1
ATOM 1409 O O . GLU A 1 184 ? -12.795 46.263 32.765 1.00 15.19 185 GLU A O 1
ATOM 1415 N N . TYR A 1 185 ? -11.410 44.501 32.972 1.00 14.80 186 TYR A N 1
ATOM 1416 C CA . TYR A 1 185 ? -11.828 43.919 31.705 1.00 13.67 186 TYR A CA 1
ATOM 1417 C C . TYR A 1 185 ? -13.313 43.556 31.714 1.00 14.35 186 TYR A C 1
ATOM 1418 O O . TYR A 1 185 ? -14.045 43.847 30.759 1.00 13.62 186 TYR A O 1
ATOM 1427 N N . GLU A 1 186 ? -13.783 42.928 32.784 1.00 12.91 187 GLU A N 1
ATOM 1428 C CA . GLU A 1 186 ? -15.145 42.406 32.788 1.00 15.21 187 GLU A CA 1
ATOM 1429 C C . GLU A 1 186 ? -16.205 43.472 33.053 1.00 17.95 187 GLU A C 1
ATOM 1430 O O . GLU A 1 186 ? -17.396 43.146 33.070 1.00 20.71 187 GLU A O 1
ATOM 1436 N N . ARG A 1 187 ? -15.810 44.726 33.238 1.00 16.91 188 ARG A N 1
ATOM 1437 C CA . ARG A 1 187 ? -16.753 45.809 33.465 1.00 18.21 188 ARG A CA 1
ATOM 1438 C C . ARG A 1 187 ? -17.144 46.529 32.172 1.00 16.90 188 ARG A C 1
ATOM 1439 O O . ARG A 1 187 ? -18.084 47.335 32.175 1.00 18.61 188 ARG A O 1
ATOM 1447 N N . HIS A 1 188 ? -16.497 46.201 31.054 1.00 15.50 189 HIS A N 1
ATOM 1448 C CA . HIS A 1 188 ? -16.738 46.847 29.776 1.00 14.01 189 HIS A CA 1
ATOM 1449 C C . HIS A 1 188 ? -17.090 45.812 28.716 1.00 14.19 189 HIS A C 1
ATOM 1450 O O . HIS A 1 188 ? -16.746 44.631 28.835 1.00 15.66 189 HIS A O 1
ATOM 1457 N N . ASN A 1 189 ? -17.775 46.263 27.666 1.00 11.33 190 ASN A N 1
ATOM 1458 C CA . ASN A 1 189 ? -18.266 45.369 26.624 1.00 13.41 190 ASN A CA 1
ATOM 1459 C C . ASN A 1 189 ? -17.378 45.315 25.391 1.00 13.93 190 ASN A C 1
ATOM 1460 O O . ASN A 1 189 ? -17.027 44.223 24.932 1.00 13.34 190 ASN A O 1
ATOM 1465 N N . SER A 1 190 ? -17.064 46.459 24.796 1.00 12.10 191 SER A N 1
ATOM 1466 C CA . SER A 1 190 ? -16.420 46.479 23.489 1.00 11.55 191 SER A CA 1
ATOM 1467 C C . SER A 1 190 ? -14.947 46.832 23.609 1.00 12.02 191 SER A C 1
ATOM 1468 O O . SER A 1 190 ? -14.571 47.725 24.372 1.00 11.92 191 SER A O 1
ATOM 1471 N N . TYR A 1 191 ? -14.115 46.103 22.864 1.00 12.06 192 TYR A N 1
ATOM 1472 C CA . TYR A 1 191 ? -12.676 46.326 22.832 1.00 10.13 192 TYR A CA 1
ATOM 1473 C C . TYR A 1 191 ? -12.276 46.482 21.380 1.00 10.55 192 TYR A C 1
ATOM 1474 O O . TYR A 1 191 ? -12.580 45.613 20.558 1.00 11.74 192 TYR A O 1
ATOM 1483 N N . THR A 1 192 ? -11.604 47.587 21.060 1.00 12.73 193 THR A N 1
ATOM 1484 C CA . THR A 1 192 ? -11.257 47.886 19.678 1.00 12.35 193 THR A CA 1
ATOM 1485 C C . THR A 1 192 ? -9.796 48.293 19.595 1.00 10.38 193 THR A C 1
ATOM 1486 O O . THR A 1 192 ? -9.326 49.101 20.405 1.00 11.63 193 THR A O 1
ATOM 1490 N N . CYS A 1 193 ? -9.075 47.736 18.626 1.00 12.08 194 CYS A N 1
ATOM 1491 C CA . CYS A 1 193 ? -7.774 48.270 18.250 1.00 14.19 194 CYS A CA 1
ATOM 1492 C C . CYS A 1 193 ? -7.885 48.910 16.875 1.00 13.59 194 CYS A C 1
ATOM 1493 O O . CYS A 1 193 ? -8.434 48.308 15.946 1.00 14.93 194 CYS A O 1
ATOM 1496 N N . GLU A 1 194 ? -7.399 50.144 16.761 1.00 14.25 195 GLU A N 1
ATOM 1497 C CA . GLU A 1 194 ? -7.545 50.943 15.546 1.00 16.20 195 GLU A CA 1
ATOM 1498 C C . GLU A 1 194 ? -6.156 51.332 15.067 1.00 15.17 195 GLU A C 1
ATOM 1499 O O . GLU A 1 194 ? -5.415 51.999 15.795 1.00 16.45 195 GLU A O 1
ATOM 1505 N N . ALA A 1 195 ? -5.815 50.937 13.844 1.00 14.09 196 ALA A N 1
ATOM 1506 C CA . ALA A 1 195 ? -4.506 51.218 13.272 1.00 13.85 196 ALA A CA 1
ATOM 1507 C C . ALA A 1 195 ? -4.618 52.343 12.252 1.00 16.09 196 ALA A C 1
ATOM 1508 O O . ALA A 1 195 ? -5.456 52.279 11.344 1.00 16.86 196 ALA A O 1
ATOM 1510 N N . THR A 1 196 ? -3.762 53.354 12.392 1.00 14.04 197 THR A N 1
ATOM 1511 C CA . THR A 1 196 ? -3.611 54.414 11.403 1.00 13.07 197 THR A CA 1
ATOM 1512 C C . THR A 1 196 ? -2.306 54.174 10.660 1.00 15.19 197 THR A C 1
ATOM 1513 O O . THR A 1 196 ? -1.240 54.083 11.279 1.00 14.57 197 THR A O 1
ATOM 1517 N N . HIS A 1 197 ? -2.400 54.025 9.344 1.00 13.84 198 HIS A N 1
ATOM 1518 C CA . HIS A 1 197 ? -1.252 53.725 8.505 1.00 13.47 198 HIS A CA 1
ATOM 1519 C C . HIS A 1 197 ? -1.481 54.414 7.170 1.00 16.58 198 HIS A C 1
ATOM 1520 O O . HIS A 1 197 ? -2.623 54.624 6.761 1.00 15.98 198 HIS A O 1
ATOM 1527 N N . LYS A 1 198 ? -0.391 54.769 6.488 1.00 15.26 199 LYS A N 1
ATOM 1528 C CA . LYS A 1 198 ? -0.561 55.577 5.288 1.00 17.03 199 LYS A CA 1
ATOM 1529 C C . LYS A 1 198 ? -1.286 54.842 4.168 1.00 17.47 199 LYS A C 1
ATOM 1530 O O . LYS A 1 198 ? -1.745 55.497 3.225 1.00 19.73 199 LYS A O 1
ATOM 1536 N N . THR A 1 199 ? -1.421 53.516 4.263 1.00 13.17 200 THR A N 1
ATOM 1537 C CA . THR A 1 199 ? -2.120 52.725 3.254 1.00 13.82 200 THR A CA 1
ATOM 1538 C C . THR A 1 199 ? -3.637 52.873 3.310 1.00 15.96 200 THR A C 1
ATOM 1539 O O . THR A 1 199 ? -4.321 52.340 2.432 1.00 14.89 200 THR A O 1
ATOM 1543 N N . SER A 1 200 ? -4.185 53.570 4.301 1.00 14.27 201 SER A N 1
ATOM 1544 C CA . SER A 1 200 ? -5.629 53.713 4.391 1.00 14.67 201 SER A CA 1
ATOM 1545 C C . SER A 1 200 ? -5.983 55.118 4.845 1.00 16.55 201 SER A C 1
ATOM 1546 O O . SER A 1 200 ? -5.371 55.653 5.776 1.00 18.36 201 SER A O 1
ATOM 1549 N N . THR A 1 201 ? -6.979 55.714 4.185 1.00 19.75 202 THR A N 1
ATOM 1550 C CA . THR A 1 201 ? -7.408 57.048 4.584 1.00 20.44 202 THR A CA 1
ATOM 1551 C C . THR A 1 201 ? -8.181 57.026 5.894 1.00 20.33 202 THR A C 1
ATOM 1552 O O . THR A 1 201 ? -8.225 58.046 6.589 1.00 24.03 202 THR A O 1
ATOM 1556 N N . SER A 1 202 ? -8.776 55.894 6.242 1.00 18.12 203 SER A N 1
ATOM 1557 C CA . SER A 1 202 ? -9.487 55.693 7.490 1.00 19.57 203 SER A CA 1
ATOM 1558 C C . SER A 1 202 ? -8.745 54.691 8.359 1.00 20.21 203 SER A C 1
ATOM 1559 O O . SER A 1 202 ? -7.952 53.885 7.861 1.00 18.27 203 SER A O 1
ATOM 1562 N N . PRO A 1 203 ? -8.980 54.708 9.668 1.00 17.98 204 PRO A N 1
ATOM 1563 C CA . PRO A 1 203 ? -8.333 53.725 10.537 1.00 19.97 204 PRO A CA 1
ATOM 1564 C C . PRO A 1 203 ? -8.741 52.312 10.160 1.00 17.12 204 PRO A C 1
ATOM 1565 O O . PRO A 1 203 ? -9.870 52.059 9.729 1.00 20.19 204 PRO A O 1
ATOM 1569 N N . ILE A 1 204 ? -7.793 51.392 10.313 1.00 16.09 205 ILE A N 1
ATOM 1570 C CA . ILE A 1 204 ? -8.029 49.966 10.128 1.00 17.59 205 ILE A CA 1
ATOM 1571 C C . ILE A 1 204 ? -8.393 49.393 11.493 1.00 20.64 205 ILE A C 1
ATOM 1572 O O . ILE A 1 204 ? -7.553 49.346 12.401 1.00 20.37 205 ILE A O 1
ATOM 1577 N N . VAL A 1 205 ? -9.639 48.948 11.635 1.00 20.19 206 VAL A N 1
ATOM 1578 C CA . VAL A 1 205 ? -10.251 48.646 12.925 1.00 22.07 206 VAL A CA 1
ATOM 1579 C C . VAL A 1 205 ? -10.486 47.146 13.042 1.00 21.26 206 VAL A C 1
ATOM 1580 O O . VAL A 1 205 ? -10.857 46.484 12.064 1.00 23.12 206 VAL A O 1
ATOM 1584 N N . LYS A 1 206 ? -10.271 46.610 14.245 1.00 16.40 207 LYS A N 1
ATOM 1585 C CA . LYS A 1 206 ? -10.791 45.299 14.617 1.00 15.53 207 LYS A CA 1
ATOM 1586 C C . LYS A 1 206 ? -11.323 45.394 16.038 1.00 13.53 207 LYS A C 1
ATOM 1587 O O . LYS A 1 206 ? -10.739 46.080 16.881 1.00 15.00 207 LYS A O 1
ATOM 1593 N N . SER A 1 207 ? -12.427 44.700 16.298 1.00 14.97 208 SER A N 1
ATOM 1594 C CA . SER A 1 207 ? -13.132 44.855 17.556 1.00 14.38 208 SER A CA 1
ATOM 1595 C C . SER A 1 207 ? -13.759 43.527 17.952 1.00 13.36 208 SER A C 1
ATOM 1596 O O . SER A 1 207 ? -13.970 42.636 17.123 1.00 16.26 208 SER A O 1
ATOM 1599 N N . PHE A 1 208 ? -14.040 43.393 19.243 1.00 14.07 209 PHE A N 1
ATOM 1600 C CA . PHE A 1 208 ? -14.947 42.351 19.690 1.00 13.30 209 PHE A CA 1
ATOM 1601 C C . PHE A 1 208 ? -15.819 42.896 20.807 1.00 15.85 209 PHE A C 1
ATOM 1602 O O . PHE A 1 208 ? -15.484 43.882 21.465 1.00 13.77 209 PHE A O 1
ATOM 1610 N N . ASN A 1 209 ? -16.942 42.223 21.010 1.00 16.35 210 ASN A N 1
ATOM 1611 C CA . ASN A 1 209 ? -17.921 42.570 22.024 1.00 15.87 210 ASN A CA 1
ATOM 1612 C C . ASN A 1 209 ? -18.087 41.373 22.938 1.00 17.06 210 ASN A C 1
ATOM 1613 O O . ASN A 1 209 ? -18.352 40.261 22.465 1.00 20.30 210 ASN A O 1
ATOM 1618 N N . ARG A 1 210 ? -17.923 41.599 24.241 1.00 16.31 211 ARG A N 1
ATOM 1619 C CA . ARG A 1 210 ? -18.021 40.496 25.192 1.00 18.24 211 ARG A CA 1
ATOM 1620 C C . ARG A 1 210 ? -19.422 39.898 25.220 1.00 20.43 211 ARG A C 1
ATOM 1621 O O . ARG A 1 210 ? -19.578 38.706 25.511 1.00 23.60 211 ARG A O 1
ATOM 1629 N N . ASN A 1 211 ? -20.449 40.691 24.917 1.00 17.35 212 ASN A N 1
ATOM 1630 C CA . ASN A 1 211 ? -21.819 40.189 24.930 1.00 20.16 212 ASN A CA 1
ATOM 1631 C C . ASN A 1 211 ? -22.208 39.500 23.628 1.00 29.68 212 ASN A C 1
ATOM 1632 O O . ASN A 1 211 ? -23.365 39.087 23.490 1.00 33.28 212 ASN A O 1
ATOM 1637 N N . GLU A 1 212 ? -21.272 39.384 22.683 1.00 28.45 213 GLU A N 1
ATOM 1638 C CA . GLU A 1 212 ? -21.478 38.780 21.357 1.00 35.11 213 GLU A CA 1
ATOM 1639 C C . GLU A 1 212 ? -22.894 38.869 20.780 1.00 39.94 213 GLU A C 1
ATOM 1640 O O . GLU A 1 212 ? -23.480 37.860 20.373 1.00 44.55 213 GLU A O 1
ATOM 1646 N N . VAL B 2 2 ? 40.328 29.668 14.774 1.00 34.38 2 VAL B N 1
ATOM 1647 C CA . VAL B 2 2 ? 39.465 29.481 13.614 1.00 28.92 2 VAL B CA 1
ATOM 1648 C C . VAL B 2 2 ? 37.994 29.424 14.007 1.00 23.97 2 VAL B C 1
ATOM 1649 O O . VAL B 2 2 ? 37.186 30.167 13.450 1.00 26.23 2 VAL B O 1
ATOM 1653 N N . GLN B 2 3 ? 37.649 28.568 14.971 1.00 18.05 3 GLN B N 1
ATOM 1654 C CA . GLN B 2 3 ? 36.297 28.492 15.512 1.00 17.97 3 GLN B CA 1
ATOM 1655 C C . GLN B 2 3 ? 36.317 28.820 17.001 1.00 17.08 3 GLN B C 1
ATOM 1656 O O . GLN B 2 3 ? 37.127 28.269 17.751 1.00 15.10 3 GLN B O 1
ATOM 1662 N N . LEU B 2 4 ? 35.416 29.705 17.430 1.00 12.82 4 LEU B N 1
ATOM 1663 C CA . LEU B 2 4 ? 35.353 30.134 18.819 1.00 13.64 4 LEU B CA 1
ATOM 1664 C C . LEU B 2 4 ? 33.932 29.970 19.327 1.00 13.45 4 LEU B C 1
ATOM 1665 O O . LEU B 2 4 ? 32.963 30.177 18.585 1.00 14.84 4 LEU B O 1
ATOM 1670 N N . GLN B 2 5 ? 33.818 29.615 20.605 1.00 13.70 5 GLN B N 1
ATOM 1671 C CA . GLN B 2 5 ? 32.513 29.352 21.206 1.00 16.61 5 GLN B CA 1
ATOM 1672 C C . GLN B 2 5 ? 32.531 29.824 22.654 1.00 13.56 5 GLN B C 1
ATOM 1673 O O . GLN B 2 5 ? 33.258 29.267 23.487 1.00 12.02 5 GLN B O 1
ATOM 1679 N N . GLU B 2 6 ? 31.709 30.830 22.948 1.00 14.23 6 GLU B N 1
ATOM 1680 C CA . GLU B 2 6 ? 31.564 31.351 24.296 1.00 14.14 6 GLU B CA 1
ATOM 1681 C C . GLU B 2 6 ? 30.605 30.482 25.093 1.00 15.09 6 GLU B C 1
ATOM 1682 O O . GLU B 2 6 ? 29.669 29.893 24.549 1.00 16.52 6 GLU B O 1
ATOM 1688 N N . SER B 2 7 ? 30.831 30.428 26.401 1.00 12.81 7 SER B N 1
ATOM 1689 C CA . SER B 2 7 ? 29.936 29.720 27.301 1.00 16.00 7 SER B CA 1
ATOM 1690 C C . SER B 2 7 ? 30.033 30.337 28.686 1.00 17.56 7 SER B C 1
ATOM 1691 O O . SER B 2 7 ? 31.012 31.003 29.024 1.00 14.51 7 SER B O 1
ATOM 1694 N N . GLY B 2 8 ? 29.003 30.101 29.490 1.00 19.13 8 GLY B N 1
ATOM 1695 C CA . GLY B 2 8 ? 28.990 30.565 30.855 1.00 19.33 8 GLY B CA 1
ATOM 1696 C C . GLY B 2 8 ? 27.590 30.941 31.276 1.00 17.81 8 GLY B C 1
ATOM 1697 O O . GLY B 2 8 ? 26.638 30.840 30.498 1.00 17.42 8 GLY B O 1
ATOM 1698 N N . PRO B 2 9 ? 27.436 31.378 32.522 1.00 19.10 9 PRO B N 1
ATOM 1699 C CA . PRO B 2 9 ? 26.093 31.689 33.031 1.00 15.44 9 PRO B CA 1
ATOM 1700 C C . PRO B 2 9 ? 25.462 32.864 32.300 1.00 17.78 9 PRO B C 1
ATOM 1701 O O . PRO B 2 9 ? 26.119 33.867 32.012 1.00 21.79 9 PRO B O 1
ATOM 1705 N N . GLY B 2 10 ? 24.178 32.715 31.982 1.00 16.12 10 GLY B N 1
ATOM 1706 C CA . GLY B 2 10 ? 23.378 33.747 31.349 1.00 15.41 10 GLY B CA 1
ATOM 1707 C C . GLY B 2 10 ? 22.757 34.759 32.288 1.00 13.58 10 GLY B C 1
ATOM 1708 O O . GLY B 2 10 ? 22.263 35.795 31.827 1.00 14.93 10 GLY B O 1
ATOM 1709 N N . LEU B 2 11 ? 22.766 34.480 33.592 1.00 11.74 11 LEU B N 1
ATOM 1710 C CA . LEU B 2 11 ? 22.194 35.363 34.603 1.00 12.39 11 LEU B CA 1
ATOM 1711 C C . LEU B 2 11 ? 23.142 35.421 35.792 1.00 14.77 11 LEU B C 1
ATOM 1712 O O . LEU B 2 11 ? 23.504 34.381 36.356 1.00 14.10 11 LEU B O 1
ATOM 1717 N N . VAL B 2 12 ? 23.542 36.642 36.164 1.00 11.41 12 VAL B N 1
ATOM 1718 C CA . VAL B 2 12 ? 24.459 36.907 37.266 1.00 11.74 12 VAL B CA 1
ATOM 1719 C C . VAL B 2 12 ? 23.851 38.009 38.125 1.00 13.15 12 VAL B C 1
ATOM 1720 O O . VAL B 2 12 ? 23.282 38.973 37.597 1.00 14.33 12 VAL B O 1
ATOM 1724 N N . LYS B 2 13 ? 23.999 37.891 39.454 1.00 12.80 13 LYS B N 1
ATOM 1725 C CA . LYS B 2 13 ? 23.436 38.929 40.310 1.00 12.41 13 LYS B CA 1
ATOM 1726 C C . LYS B 2 13 ? 24.402 40.105 40.467 1.00 13.89 13 LYS B C 1
ATOM 1727 O O . LYS B 2 13 ? 25.622 39.925 40.468 1.00 14.32 13 LYS B O 1
ATOM 1733 N N . PRO B 2 14 ? 23.874 41.316 40.611 1.00 11.77 14 PRO B N 1
ATOM 1734 C CA . PRO B 2 14 ? 24.733 42.471 40.882 1.00 11.52 14 PRO B CA 1
ATOM 1735 C C . PRO B 2 14 ? 25.605 42.223 42.100 1.00 13.00 14 PRO B C 1
ATOM 1736 O O . PRO B 2 14 ? 25.190 41.573 43.066 1.00 13.49 14 PRO B O 1
ATOM 1740 N N . SER B 2 15 ? 26.824 42.750 42.038 1.00 10.70 15 SER B N 1
ATOM 1741 C CA . SER B 2 15 ? 27.898 42.679 43.022 1.00 15.64 15 SER B CA 1
ATOM 1742 C C . SER B 2 15 ? 28.735 41.407 42.898 1.00 14.39 15 SER B C 1
ATOM 1743 O O . SER B 2 15 ? 29.819 41.341 43.493 1.00 17.22 15 SER B O 1
ATOM 1746 N N . GLN B 2 16 ? 28.305 40.421 42.119 1.00 12.97 16 GLN B N 1
ATOM 1747 C CA . GLN B 2 16 ? 29.057 39.190 41.945 1.00 13.24 16 GLN B CA 1
ATOM 1748 C C . GLN B 2 16 ? 30.027 39.332 40.779 1.00 13.35 16 GLN B C 1
ATOM 1749 O O . GLN B 2 16 ? 30.059 40.346 40.081 1.00 13.26 16 GLN B O 1
ATOM 1755 N N . SER B 2 17 ? 30.820 38.288 40.545 1.00 14.91 17 SER B N 1
ATOM 1756 C CA . SER B 2 17 ? 31.710 38.248 39.395 1.00 14.67 17 SER B CA 1
ATOM 1757 C C . SER B 2 17 ? 31.036 37.540 38.228 1.00 15.70 17 SER B C 1
ATOM 1758 O O . SER B 2 17 ? 30.326 36.549 38.407 1.00 16.85 17 SER B O 1
ATOM 1761 N N . LEU B 2 18 ? 31.263 38.060 37.030 1.00 14.93 18 LEU B N 1
ATOM 1762 C CA . LEU B 2 18 ? 30.843 37.409 35.798 1.00 14.15 18 LEU B CA 1
ATOM 1763 C C . LEU B 2 18 ? 32.029 36.627 35.255 1.00 15.70 18 LEU B C 1
ATOM 1764 O O . LEU B 2 18 ? 33.128 37.173 35.143 1.00 15.51 18 LEU B O 1
ATOM 1769 N N . SER B 2 19 ? 31.815 35.354 34.928 1.00 15.77 19 SER B N 1
ATOM 1770 C CA . SER B 2 19 ? 32.881 34.517 34.384 1.00 16.55 19 SER B CA 1
ATOM 1771 C C . SER B 2 19 ? 32.398 33.847 33.109 1.00 14.76 19 SER B C 1
ATOM 1772 O O . SER B 2 19 ? 31.326 33.235 33.088 1.00 20.31 19 SER B O 1
ATOM 1775 N N . LEU B 2 20 ? 33.193 33.952 32.052 1.00 10.66 20 LEU B N 1
ATOM 1776 C CA . LEU B 2 20 ? 32.861 33.342 30.775 1.00 10.45 20 LEU B CA 1
ATOM 1777 C C . LEU B 2 20 ? 34.071 32.590 30.246 1.00 10.38 20 LEU B C 1
ATOM 1778 O O . LEU B 2 20 ? 35.218 32.877 30.610 1.00 11.63 20 LEU B O 1
ATOM 1783 N N . THR B 2 21 ? 33.789 31.603 29.406 1.00 9.82 21 THR B N 1
ATOM 1784 C CA . THR B 2 21 ? 34.813 30.781 28.780 1.00 11.90 21 THR B CA 1
ATOM 1785 C C . THR B 2 21 ? 34.670 30.876 27.269 1.00 11.23 21 THR B C 1
ATOM 1786 O O . THR B 2 21 ? 33.558 30.880 26.740 1.00 12.55 21 THR B O 1
ATOM 1790 N N . CYS B 2 22 ? 35.802 30.952 26.576 1.00 9.65 22 CYS B N 1
ATOM 1791 C CA . CYS B 2 22 ? 35.839 30.811 25.127 1.00 10.80 22 CYS B CA 1
ATOM 1792 C C . CYS B 2 22 ? 36.626 29.548 24.815 1.00 12.40 22 CYS B C 1
ATOM 1793 O O . CYS B 2 22 ? 37.782 29.420 25.228 1.00 14.03 22 CYS B O 1
ATOM 1796 N N . THR B 2 23 ? 35.990 28.614 24.119 1.00 11.02 23 THR B N 1
ATOM 1797 C CA . THR B 2 23 ? 36.626 27.364 23.719 1.00 12.55 23 THR B CA 1
ATOM 1798 C C . THR B 2 23 ? 36.985 27.491 22.248 1.00 11.95 23 THR B C 1
ATOM 1799 O O . THR B 2 23 ? 36.114 27.764 21.417 1.00 14.55 23 THR B O 1
ATOM 1803 N N . VAL B 2 24 ? 38.267 27.323 21.931 1.00 11.13 24 VAL B N 1
ATOM 1804 C CA . VAL B 2 24 ? 38.792 27.559 20.592 1.00 11.95 24 VAL B CA 1
ATOM 1805 C C . VAL B 2 24 ? 39.120 26.216 19.955 1.00 12.15 24 VAL B C 1
ATOM 1806 O O . VAL B 2 24 ? 39.748 25.360 20.594 1.00 13.46 24 VAL B O 1
ATOM 1810 N N . THR B 2 25 ? 38.693 26.034 18.709 1.00 14.08 25 THR B N 1
ATOM 1811 C CA . THR B 2 25 ? 39.059 24.852 17.937 1.00 14.94 25 THR B CA 1
ATOM 1812 C C . THR B 2 25 ? 39.647 25.270 16.594 1.00 16.04 25 THR B C 1
ATOM 1813 O O . THR B 2 25 ? 39.377 26.360 16.085 1.00 17.23 25 THR B O 1
ATOM 1817 N N . GLY B 2 26 ? 40.478 24.391 16.029 1.00 19.89 26 GLY B N 1
ATOM 1818 C CA . GLY B 2 26 ? 41.049 24.614 14.717 1.00 21.43 26 GLY B CA 1
ATOM 1819 C C . GLY B 2 26 ? 42.305 25.453 14.695 1.00 21.54 26 GLY B C 1
ATOM 1820 O O . GLY B 2 26 ? 42.852 25.698 13.611 1.00 21.00 26 GLY B O 1
ATOM 1821 N N . PHE B 2 27 ? 42.785 25.896 15.853 1.00 15.71 27 PHE B N 1
ATOM 1822 C CA . PHE B 2 27 ? 43.927 26.787 15.933 1.00 14.02 27 PHE B CA 1
ATOM 1823 C C . PHE B 2 27 ? 44.326 26.852 17.392 1.00 13.37 27 PHE B C 1
ATOM 1824 O O . PHE B 2 27 ? 43.458 26.900 18.269 1.00 14.02 27 PHE B O 1
ATOM 1832 N N . SER B 2 28 ? 45.627 26.839 17.646 1.00 13.00 28 SER B N 1
ATOM 1833 C CA . SER B 2 28 ? 46.148 26.848 19.002 1.00 12.67 28 SER B CA 1
ATOM 1834 C C . SER B 2 28 ? 46.301 28.280 19.493 1.00 11.67 28 SER B C 1
ATOM 1835 O O . SER B 2 28 ? 46.877 29.124 18.795 1.00 13.59 28 SER B O 1
ATOM 1838 N N . ILE B 2 29 ? 45.795 28.554 20.698 1.00 10.75 29 ILE B N 1
ATOM 1839 C CA . ILE B 2 29 ? 45.869 29.917 21.220 1.00 10.85 29 ILE B CA 1
ATOM 1840 C C . ILE B 2 29 ? 47.274 30.324 21.620 1.00 10.79 29 ILE B C 1
ATOM 1841 O O . ILE B 2 29 ? 47.486 31.480 21.988 1.00 11.16 29 ILE B O 1
ATOM 1846 N N . THR B 2 30 ? 48.240 29.404 21.581 1.00 13.58 30 THR B N 1
ATOM 1847 C CA . THR B 2 30 ? 49.634 29.756 21.815 1.00 13.58 30 THR B CA 1
ATOM 1848 C C . THR B 2 30 ? 50.415 29.952 20.526 1.00 13.58 30 THR B C 1
ATOM 1849 O O . THR B 2 30 ? 51.585 30.347 20.580 1.00 16.68 30 THR B O 1
ATOM 1853 N N . SER B 2 31 ? 49.805 29.694 19.375 1.00 14.41 31 SER B N 1
ATOM 1854 C CA . SER B 2 31 ? 50.573 29.719 18.138 1.00 15.83 31 SER B CA 1
ATOM 1855 C C . SER B 2 31 ? 50.628 31.101 17.515 1.00 18.23 31 SER B C 1
ATOM 1856 O O . SER B 2 31 ? 51.661 31.473 16.940 1.00 20.12 31 SER B O 1
ATOM 1859 N N . ASP B 2 32 ? 49.554 31.875 17.632 1.00 14.23 32 ASP B N 1
ATOM 1860 C CA . ASP B 2 32 ? 49.501 33.211 17.056 1.00 16.60 32 ASP B CA 1
ATOM 1861 C C . ASP B 2 32 ? 48.234 33.876 17.568 1.00 14.13 32 ASP B C 1
ATOM 1862 O O . ASP B 2 32 ? 47.427 33.259 18.271 1.00 17.36 32 ASP B O 1
ATOM 1867 N N . TYR B 2 33 ? 48.086 35.152 17.208 1.00 11.27 33 TYR B N 1
ATOM 1868 C CA . TYR B 2 33 ? 46.900 35.962 17.472 1.00 11.37 33 TYR B CA 1
ATOM 1869 C C . TYR B 2 33 ? 46.789 36.457 18.904 1.00 12.13 33 TYR B C 1
ATOM 1870 O O . TYR B 2 33 ? 47.351 35.869 19.841 1.00 11.22 33 TYR B O 1
ATOM 1879 N N . ALA B 2 34 ? 46.038 37.536 19.074 1.00 11.19 34 ALA B N 1
ATOM 1880 C CA . ALA B 2 34 ? 45.518 37.913 20.373 1.00 12.46 34 ALA B CA 1
ATOM 1881 C C . ALA B 2 34 ? 44.061 37.484 20.464 1.00 9.78 34 ALA B C 1
ATOM 1882 O O . ALA B 2 34 ? 43.341 37.434 19.459 1.00 11.31 34 ALA B O 1
ATOM 1884 N N . TRP B 2 35 ? 43.635 37.180 21.687 1.00 8.93 35 TRP B N 1
ATOM 1885 C CA . TRP B 2 35 ? 42.371 36.508 21.943 1.00 8.91 35 TRP B CA 1
ATOM 1886 C C . TRP B 2 35 ? 41.555 37.451 22.819 1.00 9.43 35 TRP B C 1
ATOM 1887 O O . TRP B 2 35 ? 41.923 37.709 23.970 1.00 9.28 35 TRP B O 1
ATOM 1898 N N . ASN B 2 36 ? 40.478 37.998 22.246 1.00 8.73 36 ASN B N 1
ATOM 1899 C CA . ASN B 2 36 ? 39.827 39.204 22.755 1.00 8.67 36 ASN B CA 1
ATOM 1900 C C . ASN B 2 36 ? 38.451 38.879 23.305 1.00 9.76 36 ASN B C 1
ATOM 1901 O O . ASN B 2 36 ? 37.790 37.933 22.866 1.00 10.02 36 ASN B O 1
ATOM 1906 N N . TRP B 2 37 ? 38.004 39.731 24.228 1.00 9.47 37 TRP B N 1
ATOM 1907 C CA . TRP B 2 37 ? 36.611 39.803 24.642 1.00 8.32 37 TRP B CA 1
ATOM 1908 C C . TRP B 2 37 ? 36.042 41.149 24.212 1.00 10.05 37 TRP B C 1
ATOM 1909 O O . TRP B 2 37 ? 36.678 42.191 24.414 1.00 9.26 37 TRP B O 1
ATOM 1920 N N . ILE B 2 38 ? 34.868 41.110 23.594 1.00 9.32 38 ILE B N 1
ATOM 1921 C CA . ILE B 2 38 ? 34.139 42.291 23.145 1.00 10.12 38 ILE B CA 1
ATOM 1922 C C . ILE B 2 38 ? 32.715 42.107 23.626 1.00 9.88 38 ILE B C 1
ATOM 1923 O O . ILE B 2 38 ? 32.207 40.984 23.668 1.00 13.84 38 ILE B O 1
ATOM 1928 N N . ARG B 2 39 ? 32.060 43.201 24.011 1.00 8.84 39 ARG B N 1
ATOM 1929 C CA . ARG B 2 39 ? 30.672 43.080 24.432 1.00 8.65 39 ARG B CA 1
ATOM 1930 C C . ARG B 2 39 ? 29.785 44.074 23.698 1.00 8.61 39 ARG B C 1
ATOM 1931 O O . ARG B 2 39 ? 30.233 45.142 23.269 1.00 9.67 39 ARG B O 1
ATOM 1939 N N . GLN B 2 40 ? 28.526 43.681 23.518 1.00 8.45 40 GLN B N 1
ATOM 1940 C CA . GLN B 2 40 ? 27.528 44.517 22.863 1.00 9.53 40 GLN B CA 1
ATOM 1941 C C . GLN B 2 40 ? 26.372 44.748 23.825 1.00 9.41 40 GLN B C 1
ATOM 1942 O O . GLN B 2 40 ? 25.736 43.795 24.281 1.00 10.44 40 GLN B O 1
ATOM 1948 N N . PHE B 2 41 ? 26.103 46.006 24.122 1.00 10.44 41 PHE B N 1
ATOM 1949 C CA . PHE B 2 41 ? 25.079 46.381 25.082 1.00 11.66 41 PHE B CA 1
ATOM 1950 C C . PHE B 2 41 ? 23.693 46.274 24.458 1.00 13.30 41 PHE B C 1
ATOM 1951 O O . PHE B 2 41 ? 23.550 46.135 23.240 1.00 13.54 41 PHE B O 1
ATOM 1959 N N . PRO B 2 42 ? 22.639 46.317 25.286 1.00 13.18 42 PRO B N 1
ATOM 1960 C CA . PRO B 2 42 ? 21.278 46.195 24.734 1.00 14.94 42 PRO B CA 1
ATOM 1961 C C . PRO B 2 42 ? 20.963 47.218 23.662 1.00 17.21 42 PRO B C 1
ATOM 1962 O O . PRO B 2 42 ? 20.247 46.900 22.701 1.00 20.04 42 PRO B O 1
ATOM 1966 N N . GLY B 2 43 ? 21.478 48.433 23.804 1.00 14.86 43 GLY B N 1
ATOM 1967 C CA . GLY B 2 43 ? 21.328 49.485 22.816 1.00 18.63 43 GLY B CA 1
ATOM 1968 C C . GLY B 2 43 ? 22.188 49.326 21.588 1.00 18.19 43 GLY B C 1
ATOM 1969 O O . GLY B 2 43 ? 22.145 50.183 20.700 1.00 21.20 43 GLY B O 1
ATOM 1970 N N . LYS B 2 44 ? 22.979 48.256 21.532 1.00 15.68 44 LYS B N 1
ATOM 1971 C CA . LYS B 2 44 ? 23.763 47.762 20.397 1.00 15.04 44 LYS B CA 1
ATOM 1972 C C . LYS B 2 44 ? 25.144 48.394 20.243 1.00 13.03 44 LYS B C 1
ATOM 1973 O O . LYS B 2 44 ? 25.830 48.068 19.269 1.00 14.23 44 LYS B O 1
ATOM 1979 N N . LYS B 2 45 ? 25.584 49.257 21.153 1.00 12.47 45 LYS B N 1
ATOM 1980 C CA . LYS B 2 45 ? 26.958 49.736 21.081 1.00 12.66 45 LYS B CA 1
ATOM 1981 C C . LYS B 2 45 ? 27.917 48.609 21.454 1.00 11.45 45 LYS B C 1
ATOM 1982 O O . LYS B 2 45 ? 27.585 47.718 22.240 1.00 12.22 45 LYS B O 1
ATOM 1988 N N . LEU B 2 46 ? 29.093 48.636 20.835 1.00 11.32 46 LEU B N 1
ATOM 1989 C CA . LEU B 2 46 ? 30.140 47.642 21.024 1.00 11.35 46 LEU B CA 1
ATOM 1990 C C . LEU B 2 46 ? 31.278 48.225 21.852 1.00 11.54 46 LEU B C 1
ATOM 1991 O O . LEU B 2 46 ? 31.650 49.393 21.679 1.00 13.51 46 LEU B O 1
ATOM 1996 N N . GLU B 2 47 ? 31.854 47.398 22.726 1.00 10.04 47 GLU B N 1
ATOM 1997 C CA . GLU B 2 47 ? 32.989 47.799 23.560 1.00 9.90 47 GLU B CA 1
ATOM 1998 C C . GLU B 2 47 ? 34.034 46.693 23.545 1.00 10.54 47 GLU B C 1
ATOM 1999 O O . GLU B 2 47 ? 33.735 45.553 23.915 1.00 11.30 47 GLU B O 1
ATOM 2005 N N . TRP B 2 48 ? 35.256 47.029 23.147 1.00 8.86 48 TRP B N 1
ATOM 2006 C CA . TRP B 2 48 ? 36.365 46.095 23.264 1.00 9.18 48 TRP B CA 1
ATOM 2007 C C . TRP B 2 48 ? 36.824 46.074 24.717 1.00 10.09 48 TRP B C 1
ATOM 2008 O O . TRP B 2 48 ? 37.056 47.129 25.312 1.00 10.30 48 TRP B O 1
ATOM 2019 N N . MET B 2 49 ? 36.931 44.880 25.297 1.00 9.22 49 MET B N 1
ATOM 2020 C CA . MET B 2 49 ? 37.253 44.762 26.717 1.00 9.16 49 MET B CA 1
ATOM 2021 C C . MET B 2 49 ? 38.728 44.500 26.986 1.00 9.87 49 MET B C 1
ATOM 2022 O O . MET B 2 49 ? 39.274 45.012 27.967 1.00 10.14 49 MET B O 1
ATOM 2027 N N . GLY B 2 50 ? 39.393 43.726 26.142 1.00 11.76 50 GLY B N 1
ATOM 2028 C CA . GLY B 2 50 ? 40.776 43.359 26.387 1.00 12.24 50 GLY B CA 1
ATOM 2029 C C . GLY B 2 50 ? 41.122 42.097 25.636 1.00 10.22 50 GLY B C 1
ATOM 2030 O O . GLY B 2 50 ? 40.272 41.470 25.004 1.00 9.73 50 GLY B O 1
ATOM 2031 N N . TYR B 2 51 ? 42.401 41.719 25.720 1.00 9.98 51 TYR B N 1
ATOM 2032 C CA . TYR B 2 51 ? 42.840 40.474 25.107 1.00 9.90 51 TYR B CA 1
ATOM 2033 C C . TYR B 2 51 ? 43.903 39.798 25.955 1.00 10.64 51 TYR B C 1
ATOM 2034 O O . TYR B 2 51 ? 44.546 40.415 26.805 1.00 10.26 51 TYR B O 1
ATOM 2043 N N . ILE B 2 52 ? 44.083 38.506 25.695 1.00 9.41 52 ILE B N 1
ATOM 2044 C CA . ILE B 2 52 ? 45.280 37.784 26.110 1.00 9.56 52 ILE B CA 1
ATOM 2045 C C . ILE B 2 52 ? 46.011 37.368 24.845 1.00 10.34 52 ILE B C 1
ATOM 2046 O O . ILE B 2 52 ? 45.411 36.779 23.936 1.00 11.20 52 ILE B O 1
ATOM 2051 N N . ASN B 2 53 ? 47.287 37.723 24.765 1.00 10.32 53 ASN B N 1
ATOM 2052 C CA . ASN B 2 53 ? 48.065 37.448 23.569 1.00 10.70 53 ASN B CA 1
ATOM 2053 C C . ASN B 2 53 ? 48.484 35.980 23.538 1.00 10.88 53 ASN B C 1
ATOM 2054 O O . ASN B 2 53 ? 48.373 35.258 24.524 1.00 11.04 53 ASN B O 1
ATOM 2059 N N . PHE B 2 54 ? 48.967 35.534 22.372 1.00 10.58 54 PHE B N 1
ATOM 2060 C CA . PHE B 2 54 ? 49.414 34.149 22.258 1.00 11.33 54 PHE B CA 1
ATOM 2061 C C . PHE B 2 54 ? 50.542 33.811 23.222 1.00 11.78 54 PHE B C 1
ATOM 2062 O O . PHE B 2 54 ? 50.741 32.627 23.511 1.00 10.95 54 PHE B O 1
ATOM 2070 N N . ASP B 2 55 ? 51.283 34.804 23.711 1.00 12.89 55 ASP B N 1
ATOM 2071 C CA . ASP B 2 55 ? 52.350 34.563 24.677 1.00 14.29 55 ASP B CA 1
ATOM 2072 C C . ASP B 2 55 ? 51.902 34.730 26.126 1.00 15.00 55 ASP B C 1
ATOM 2073 O O . ASP B 2 55 ? 52.736 34.637 27.038 1.00 15.47 55 ASP B O 1
ATOM 2078 N N . GLY B 2 56 ? 50.611 34.959 26.368 1.00 12.62 56 GLY B N 1
ATOM 2079 C CA . GLY B 2 56 ? 50.085 35.089 27.713 1.00 12.64 56 GLY B CA 1
ATOM 2080 C C . GLY B 2 56 ? 50.015 36.500 28.257 1.00 14.44 56 GLY B C 1
ATOM 2081 O O . GLY B 2 56 ? 49.434 36.692 29.335 1.00 14.94 56 GLY B O 1
ATOM 2082 N N . GLY B 2 57 ? 50.578 37.483 27.556 1.00 12.55 57 GLY B N 1
ATOM 2083 C CA . GLY B 2 57 ? 50.464 38.861 27.998 1.00 16.33 57 GLY B CA 1
ATOM 2084 C C . GLY B 2 57 ? 49.056 39.389 27.800 1.00 16.04 57 GLY B C 1
ATOM 2085 O O . GLY B 2 57 ? 48.318 38.946 26.923 1.00 14.40 57 GLY B O 1
ATOM 2086 N N . THR B 2 58 ? 48.658 40.333 28.647 1.00 13.48 58 THR B N 1
ATOM 2087 C CA . THR B 2 58 ? 47.304 40.860 28.573 1.00 15.33 58 THR B CA 1
ATOM 2088 C C . THR B 2 58 ? 47.316 42.373 28.405 1.00 13.09 58 THR B C 1
ATOM 2089 O O . THR B 2 58 ? 48.266 43.055 28.794 1.00 15.31 58 THR B O 1
ATOM 2093 N N . THR B 2 59 ? 46.233 42.889 27.817 1.00 13.91 59 THR B N 1
ATOM 2094 C CA . THR B 2 59 ? 45.967 44.318 27.721 1.00 12.62 59 THR B CA 1
ATOM 2095 C C . THR B 2 59 ? 44.467 44.502 27.915 1.00 14.53 59 THR B C 1
ATOM 2096 O O . THR B 2 59 ? 43.679 43.710 27.392 1.00 13.35 59 THR B O 1
ATOM 2100 N N . TYR B 2 60 ? 44.072 45.532 28.674 1.00 12.27 60 TYR B N 1
ATOM 2101 C CA . TYR B 2 60 ? 42.679 45.751 29.036 1.00 13.00 60 TYR B CA 1
ATOM 2102 C C . TYR B 2 60 ? 42.263 47.172 28.682 1.00 12.76 60 TYR B C 1
ATOM 2103 O O . TYR B 2 60 ? 43.083 48.093 28.678 1.00 15.84 60 TYR B O 1
ATOM 2112 N N . ASN B 2 61 ? 40.983 47.338 28.392 1.00 11.11 61 ASN B N 1
ATOM 2113 C CA . ASN B 2 61 ? 40.423 48.676 28.229 1.00 13.50 61 ASN B CA 1
ATOM 2114 C C . ASN B 2 61 ? 40.476 49.400 29.569 1.00 13.10 61 ASN B C 1
ATOM 2115 O O . ASN B 2 61 ? 40.025 48.854 30.582 1.00 12.60 61 ASN B O 1
ATOM 2120 N N . PRO B 2 62 ? 41.031 50.612 29.625 1.00 13.87 62 PRO B N 1
ATOM 2121 C CA . PRO B 2 62 ? 41.025 51.367 30.890 1.00 16.13 62 PRO B CA 1
ATOM 2122 C C . PRO B 2 62 ? 39.635 51.586 31.470 1.00 15.69 62 PRO B C 1
ATOM 2123 O O . PRO B 2 62 ? 39.523 51.803 32.685 1.00 18.47 62 PRO B O 1
ATOM 2127 N N . SER B 2 63 ? 38.577 51.530 30.650 1.00 13.13 63 SER B N 1
ATOM 2128 C CA . SER B 2 63 ? 37.214 51.643 31.170 1.00 18.67 63 SER B CA 1
ATOM 2129 C C . SER B 2 63 ? 36.875 50.550 32.177 1.00 17.73 63 SER B C 1
ATOM 2130 O O . SER B 2 63 ? 35.936 50.714 32.961 1.00 20.28 63 SER B O 1
ATOM 2133 N N . LEU B 2 64 ? 37.605 49.435 32.168 1.00 15.25 64 LEU B N 1
ATOM 2134 C CA . LEU B 2 64 ? 37.371 48.312 33.065 1.00 17.51 64 LEU B CA 1
ATOM 2135 C C . LEU B 2 64 ? 38.483 48.151 34.094 1.00 20.53 64 LEU B C 1
ATOM 2136 O O . LEU B 2 64 ? 38.626 47.071 34.675 1.00 19.27 64 LEU B O 1
ATOM 2141 N N . ARG B 2 65 ? 39.268 49.208 34.319 1.00 21.73 65 ARG B N 1
ATOM 2142 C CA . ARG B 2 65 ? 40.460 49.163 35.165 1.00 22.18 65 ARG B CA 1
ATOM 2143 C C . ARG B 2 65 ? 40.150 48.568 36.528 1.00 20.89 65 ARG B C 1
ATOM 2144 O O . ARG B 2 65 ? 39.224 49.003 37.227 1.00 24.04 65 ARG B O 1
ATOM 2152 N N . GLY B 2 66 ? 40.951 47.576 36.910 1.00 23.26 66 GLY B N 1
ATOM 2153 C CA . GLY B 2 66 ? 40.813 46.930 38.191 1.00 22.90 66 GLY B CA 1
ATOM 2154 C C . GLY B 2 66 ? 39.698 45.920 38.265 1.00 20.43 66 GLY B C 1
ATOM 2155 O O . GLY B 2 66 ? 39.633 45.174 39.250 1.00 24.77 66 GLY B O 1
ATOM 2156 N N . ARG B 2 67 ? 38.819 45.867 37.258 1.00 15.56 67 ARG B N 1
ATOM 2157 C CA . ARG B 2 67 ? 37.651 44.998 37.312 1.00 15.13 67 ARG B CA 1
ATOM 2158 C C . ARG B 2 67 ? 37.765 43.753 36.442 1.00 13.15 67 ARG B C 1
ATOM 2159 O O . ARG B 2 67 ? 36.983 42.817 36.630 1.00 13.89 67 ARG B O 1
ATOM 2167 N N . ILE B 2 68 ? 38.680 43.715 35.484 1.00 13.60 68 ILE B N 1
ATOM 2168 C CA . ILE B 2 68 ? 38.717 42.647 34.490 1.00 11.52 68 ILE B CA 1
ATOM 2169 C C . ILE B 2 68 ? 39.982 41.816 34.662 1.00 13.29 68 ILE B C 1
ATOM 2170 O O . ILE B 2 68 ? 41.058 42.353 34.948 1.00 15.13 68 ILE B O 1
ATOM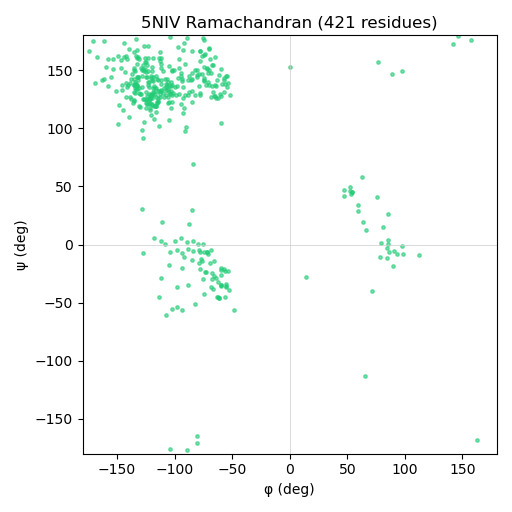 2175 N N . SER B 2 69 ? 39.852 40.501 34.484 1.00 12.61 69 SER B N 1
ATOM 2176 C CA . SER B 2 69 ? 41.005 39.623 34.301 1.00 12.10 69 SER B CA 1
ATOM 2177 C C . SER B 2 69 ? 40.723 38.700 33.126 1.00 11.87 69 SER B C 1
ATOM 2178 O O . SER B 2 69 ? 39.633 38.128 33.035 1.00 13.22 69 SER B O 1
ATOM 2181 N N . ILE B 2 70 ? 41.694 38.553 32.236 1.00 10.56 70 ILE B N 1
ATOM 2182 C CA . ILE B 2 70 ? 41.616 37.584 31.149 1.00 9.81 70 ILE B CA 1
ATOM 2183 C C . ILE B 2 70 ? 42.734 36.580 31.359 1.00 10.36 70 ILE B C 1
ATOM 2184 O O . ILE B 2 70 ? 43.889 36.967 31.549 1.00 13.76 70 ILE B O 1
ATOM 2189 N N . THR B 2 71 ? 42.378 35.302 31.378 1.00 10.33 71 THR B N 1
ATOM 2190 C CA . THR B 2 71 ? 43.318 34.223 31.663 1.00 12.18 71 THR B CA 1
ATOM 2191 C C . THR B 2 71 ? 43.104 33.124 30.629 1.00 11.97 71 THR B C 1
ATOM 2192 O O . THR B 2 71 ? 42.219 33.210 29.771 1.00 11.98 71 THR B O 1
ATOM 2196 N N . ARG B 2 72 ? 43.926 32.075 30.692 1.00 12.09 72 ARG B N 1
ATOM 2197 C CA . ARG B 2 72 ? 43.801 31.024 29.695 1.00 11.58 72 ARG B CA 1
ATOM 2198 C C . ARG B 2 72 ? 44.197 29.688 30.305 1.00 9.92 72 ARG B C 1
ATOM 2199 O O . ARG B 2 72 ? 44.861 29.632 31.339 1.00 13.55 72 ARG B O 1
ATOM 2207 N N . ASP B 2 73 ? 43.781 28.616 29.632 1.00 11.29 73 ASP B N 1
ATOM 2208 C CA . ASP B 2 73 ? 44.202 27.248 29.951 1.00 14.74 73 ASP B CA 1
ATOM 2209 C C . ASP B 2 73 ? 44.706 26.648 28.639 1.00 13.06 73 ASP B C 1
ATOM 2210 O O . ASP B 2 73 ? 43.914 26.178 27.821 1.00 13.32 73 ASP B O 1
ATOM 2215 N N . THR B 2 74 ? 46.024 26.653 28.444 1.00 12.43 74 THR B N 1
ATOM 2216 C CA . THR B 2 74 ? 46.567 26.170 27.181 1.00 13.42 74 THR B CA 1
ATOM 2217 C C . THR B 2 74 ? 46.355 24.668 27.004 1.00 14.71 74 THR B C 1
ATOM 2218 O O . THR B 2 74 ? 46.297 24.187 25.867 1.00 14.72 74 THR B O 1
ATOM 2222 N N . SER B 2 75 ? 46.212 23.918 28.107 1.00 15.14 75 SER B N 1
ATOM 2223 C CA . SER B 2 75 ? 45.967 22.483 27.992 1.00 17.84 75 SER B CA 1
ATOM 2224 C C . SER B 2 75 ? 44.622 22.181 27.347 1.00 17.33 75 SER B C 1
ATOM 2225 O O . SER B 2 75 ? 44.454 21.117 26.738 1.00 18.26 75 SER B O 1
ATOM 2228 N N . LYS B 2 76 ? 43.650 23.087 27.478 1.00 15.57 76 LYS B N 1
ATOM 2229 C CA . LYS B 2 76 ? 42.320 22.889 26.919 1.00 16.86 76 LYS B CA 1
ATOM 2230 C C . LYS B 2 76 ? 42.015 23.838 25.766 1.00 13.01 76 LYS B C 1
ATOM 2231 O O . LYS B 2 76 ? 40.904 23.800 25.223 1.00 14.70 76 LYS B O 1
ATOM 2237 N N . ASN B 2 77 ? 42.977 24.674 25.364 1.00 12.33 77 ASN B N 1
ATOM 2238 C CA . ASN B 2 77 ? 42.768 25.661 24.302 1.00 11.67 77 ASN B CA 1
ATOM 2239 C C . ASN B 2 77 ? 41.563 26.546 24.608 1.00 12.39 77 ASN B C 1
ATOM 2240 O O . ASN B 2 77 ? 40.706 26.788 23.749 1.00 13.36 77 ASN B O 1
ATOM 2245 N N . GLN B 2 78 ? 41.488 26.998 25.859 1.00 11.48 78 GLN B N 1
ATOM 2246 C CA . GLN B 2 78 ? 40.420 27.868 26.328 1.00 11.60 78 GLN B CA 1
ATOM 2247 C C . GLN B 2 78 ? 41.003 29.152 26.907 1.00 10.01 78 GLN B C 1
ATOM 2248 O O . GLN B 2 78 ? 42.107 29.166 27.460 1.00 10.69 78 GLN B O 1
ATOM 2254 N N . PHE B 2 79 ? 40.240 30.244 26.784 1.00 10.79 79 PHE B N 1
ATOM 2255 C CA . PHE B 2 79 ? 40.566 31.473 27.495 1.00 9.72 79 PHE B CA 1
ATOM 2256 C C . PHE B 2 79 ? 39.307 32.008 28.158 1.00 11.05 79 PHE B C 1
ATOM 2257 O O . PHE B 2 79 ? 38.193 31.598 27.829 1.00 11.07 79 PHE B O 1
ATOM 2265 N N . PHE B 2 80 ? 39.503 32.863 29.152 1.00 9.99 80 PHE B N 1
ATOM 2266 C CA . PHE B 2 80 ? 38.470 33.148 30.133 1.00 11.63 80 PHE B CA 1
ATOM 2267 C C . PHE B 2 80 ? 38.367 34.639 30.381 1.00 12.52 80 PHE B C 1
ATOM 2268 O O . PHE B 2 80 ? 39.350 35.384 30.275 1.00 12.12 80 PHE B O 1
ATOM 2276 N N . LEU B 2 81 ? 37.153 35.061 30.722 1.00 11.21 81 LEU B N 1
ATOM 2277 C CA . LEU B 2 81 ? 36.883 36.423 31.154 1.00 10.51 81 LEU B CA 1
ATOM 2278 C C . LEU B 2 81 ? 36.359 36.390 32.576 1.00 9.74 81 LEU B C 1
ATOM 2279 O O . LEU B 2 81 ? 35.448 35.617 32.888 1.00 11.51 81 LEU B O 1
ATOM 2284 N N . GLN B 2 82 ? 36.934 37.224 33.434 1.00 10.96 82 GLN B N 1
ATOM 2285 C CA . GLN B 2 82 ? 36.356 37.517 34.737 1.00 10.85 82 GLN B CA 1
ATOM 2286 C C . GLN B 2 82 ? 36.118 39.016 34.830 1.00 11.38 82 GLN B C 1
ATOM 2287 O O . GLN B 2 82 ? 37.026 39.814 34.584 1.00 12.30 82 GLN B O 1
ATOM 2293 N N . LEU B 2 83 ? 34.890 39.393 35.150 1.00 12.33 83 LEU B N 1
ATOM 2294 C CA . LEU B 2 83 ? 34.525 40.790 35.326 1.00 11.23 83 LEU B CA 1
ATOM 2295 C C . LEU B 2 83 ? 33.915 40.913 36.708 1.00 11.67 83 LEU B C 1
ATOM 2296 O O . LEU B 2 83 ? 32.891 40.287 36.996 1.00 12.47 83 LEU B O 1
ATOM 2301 N N . ARG B 2 84 ? 34.554 41.697 37.565 1.00 10.16 84 ARG B N 1
ATOM 2302 C CA . ARG B 2 84 ? 34.203 41.719 38.976 1.00 12.87 84 ARG B CA 1
ATOM 2303 C C . ARG B 2 84 ? 33.146 42.774 39.287 1.00 11.32 84 ARG B C 1
ATOM 2304 O O . ARG B 2 84 ? 32.973 43.758 38.560 1.00 12.51 84 ARG B O 1
ATOM 2312 N N . SER B 2 85 ? 32.421 42.533 40.381 1.00 12.22 85 SER B N 1
ATOM 2313 C CA . SER B 2 85 ? 31.490 43.509 40.954 1.00 11.06 85 SER B CA 1
ATOM 2314 C C . SER B 2 85 ? 30.507 44.037 39.910 1.00 11.75 85 SER B C 1
ATOM 2315 O O . SER B 2 85 ? 30.305 45.244 39.766 1.00 14.57 85 SER B O 1
ATOM 2318 N N . VAL B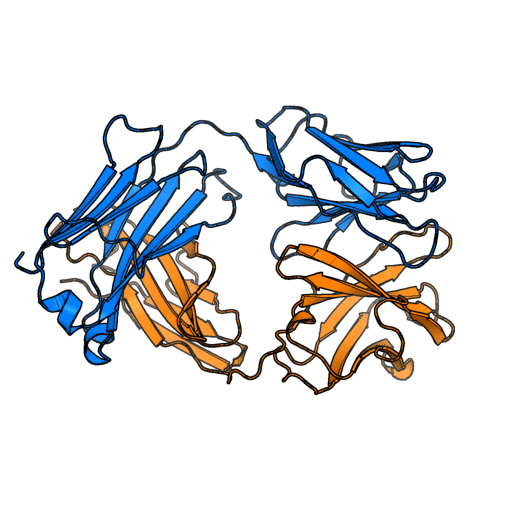 2 86 ? 29.878 43.126 39.176 1.00 10.26 86 VAL B N 1
ATOM 2319 C CA . VAL B 2 86 ? 29.050 43.559 38.058 1.00 11.04 86 VAL B CA 1
ATOM 2320 C C . VAL B 2 86 ? 27.830 44.331 38.545 1.00 11.71 86 VAL B C 1
ATOM 2321 O O . VAL B 2 86 ? 27.352 44.155 39.674 1.00 11.18 86 VAL B O 1
ATOM 2325 N N . THR B 2 87 ? 27.322 45.196 37.679 1.00 10.93 87 THR B N 1
ATOM 2326 C CA . THR B 2 87 ? 26.088 45.937 37.909 1.00 11.27 87 THR B CA 1
ATOM 2327 C C . THR B 2 87 ? 25.196 45.685 36.718 1.00 10.52 87 THR B C 1
ATOM 2328 O O . THR B 2 87 ? 25.634 45.099 35.712 1.00 9.94 87 THR B O 1
ATOM 2332 N N . PRO B 2 88 ? 23.928 46.103 36.761 1.00 10.69 88 PRO B N 1
ATOM 2333 C CA . PRO B 2 88 ? 23.061 45.886 35.596 1.00 11.05 88 PRO B CA 1
ATOM 2334 C C . PRO B 2 88 ? 23.593 46.500 34.312 1.00 12.24 88 PRO B C 1
ATOM 2335 O O . PRO B 2 88 ? 23.196 46.064 33.228 1.00 14.55 88 PRO B O 1
ATOM 2339 N N . GLU B 2 89 ? 24.488 47.485 34.392 1.00 11.48 89 GLU B N 1
ATOM 2340 C CA . GLU B 2 89 ? 25.074 48.065 33.191 1.00 13.27 89 GLU B CA 1
ATOM 2341 C C . GLU B 2 89 ? 26.044 47.125 32.490 1.00 12.91 89 GLU B C 1
ATOM 2342 O O . GLU B 2 89 ? 26.462 47.418 31.364 1.00 15.94 89 GLU B O 1
ATOM 2348 N N . ASP B 2 90 ? 26.379 45.992 33.106 1.00 10.10 90 ASP B N 1
ATOM 2349 C CA . ASP B 2 90 ? 27.186 44.977 32.446 1.00 9.72 90 ASP B CA 1
ATOM 2350 C C . ASP B 2 90 ? 26.348 43.958 31.680 1.00 10.69 90 ASP B C 1
ATOM 2351 O O . ASP B 2 90 ? 26.911 43.023 31.099 1.00 12.52 90 ASP B O 1
ATOM 2356 N N . THR B 2 91 ? 25.030 44.118 31.659 1.00 9.48 91 THR B N 1
ATOM 2357 C CA . THR B 2 91 ? 24.180 43.291 30.816 1.00 9.33 91 THR B CA 1
ATOM 2358 C C . THR B 2 91 ? 24.553 43.529 29.364 1.00 10.47 91 THR B C 1
ATOM 2359 O O . THR B 2 91 ? 24.578 44.676 28.900 1.00 11.51 91 THR B O 1
ATOM 2363 N N . ALA B 2 92 ? 24.855 42.449 28.642 1.00 9.96 92 ALA B N 1
ATOM 2364 C CA . ALA B 2 92 ? 25.392 42.574 27.293 1.00 10.36 92 ALA B CA 1
ATOM 2365 C C . ALA B 2 92 ? 25.507 41.185 26.686 1.00 9.76 92 ALA B C 1
ATOM 2366 O O . ALA B 2 92 ? 25.439 40.174 27.387 1.00 10.02 92 ALA B O 1
ATOM 2368 N N . THR B 2 93 ? 25.706 41.154 25.374 1.00 10.72 93 THR B N 1
ATOM 2369 C CA . THR B 2 93 ? 26.148 39.942 24.699 1.00 9.93 93 THR B CA 1
ATOM 2370 C C . THR B 2 93 ? 27.663 39.983 24.624 1.00 9.62 93 THR B C 1
ATOM 2371 O O . THR B 2 93 ? 28.235 40.978 24.174 1.00 9.74 93 THR B O 1
ATOM 2375 N N . TYR B 2 94 ? 28.309 38.924 25.105 1.00 9.99 94 TYR B N 1
ATOM 2376 C CA . TYR B 2 94 ? 29.762 38.866 25.184 1.00 9.95 94 TYR B CA 1
ATOM 2377 C C . TYR B 2 94 ? 30.279 37.982 24.065 1.00 9.91 94 TYR B C 1
ATOM 2378 O O . TYR B 2 94 ? 29.780 36.870 23.872 1.00 12.91 94 TYR B O 1
ATOM 2387 N N . TYR B 2 95 ? 31.263 38.485 23.325 1.00 9.55 95 TYR B N 1
ATOM 2388 C CA . TYR B 2 95 ? 31.862 37.777 22.200 1.00 10.07 95 TYR B CA 1
ATOM 2389 C C . TYR B 2 95 ? 33.350 37.582 22.443 1.00 12.47 95 TYR B C 1
ATOM 2390 O O . TYR B 2 95 ? 34.026 38.470 22.978 1.00 10.84 95 TYR B O 1
ATOM 2399 N N . CYS B 2 96 ? 33.872 36.435 22.021 1.00 11.41 96 CYS B N 1
ATOM 2400 C CA . CYS B 2 96 ? 35.312 36.310 21.868 1.00 11.00 96 CYS B CA 1
ATOM 2401 C C . CYS B 2 96 ? 35.694 36.424 20.398 1.00 10.83 96 CYS B C 1
ATOM 2402 O O . CYS B 2 96 ? 34.905 36.097 19.508 1.00 12.69 96 CYS B O 1
ATOM 2405 N N . ALA B 2 97 ? 36.896 36.941 20.141 1.00 10.27 97 ALA B N 1
ATOM 2406 C CA . ALA B 2 97 ? 37.313 37.186 18.765 1.00 10.43 97 ALA B CA 1
ATOM 2407 C C . ALA B 2 97 ? 38.831 37.245 18.688 1.00 10.25 97 ALA B C 1
ATOM 2408 O O . ALA B 2 97 ? 39.504 37.517 19.687 1.00 11.17 97 ALA B O 1
ATOM 2410 N N . THR B 2 98 ? 39.360 37.039 17.476 1.00 10.20 98 THR B N 1
ATOM 2411 C CA . THR B 2 98 ? 40.802 37.017 17.251 1.00 10.22 98 THR B CA 1
ATOM 2412 C C . THR B 2 98 ? 41.303 38.288 16.573 1.00 12.04 98 THR B C 1
ATOM 2413 O O . THR B 2 98 ? 40.589 38.939 15.810 1.00 13.27 98 THR B O 1
ATOM 2417 N N . PHE B 2 99 ? 42.573 38.593 16.819 1.00 10.86 99 PHE B N 1
ATOM 2418 C CA . PHE B 2 99 ? 43.297 39.700 16.223 1.00 12.57 99 PHE B CA 1
ATOM 2419 C C . PHE B 2 99 ? 44.665 39.189 15.794 1.00 14.21 99 PHE B C 1
ATOM 2420 O O . PHE B 2 99 ? 45.309 38.456 16.542 1.00 12.79 99 PHE B O 1
ATOM 2428 N N . TYR B 2 100 ? 45.117 39.579 14.601 1.00 12.69 100 TYR B N 1
ATOM 2429 C CA . TYR B 2 100 ? 46.456 39.255 14.114 1.00 13.62 100 TYR B CA 1
ATOM 2430 C C . TYR B 2 100 ? 47.242 40.556 13.987 1.00 17.09 100 TYR B C 1
ATOM 2431 O O . TYR B 2 100 ? 46.812 41.469 13.275 1.00 16.61 100 TYR B O 1
ATOM 2440 N N . GLY B 2 101 ? 48.382 40.637 14.683 1.00 16.59 101 GLY B N 1
ATOM 2441 C CA . GLY B 2 101 ? 49.129 41.891 14.745 1.00 19.46 101 GLY B CA 1
ATOM 2442 C C . GLY B 2 101 ? 49.431 42.497 13.386 1.00 20.46 101 GLY B C 1
ATOM 2443 O O . GLY B 2 101 ? 49.346 43.716 13.205 1.00 21.51 101 GLY B O 1
ATOM 2444 N N . ALA B 2 102 ? 49.765 41.660 12.408 1.00 19.06 102 ALA B N 1
ATOM 2445 C CA . ALA B 2 102 ? 50.168 42.166 11.099 1.00 22.24 102 ALA B CA 1
ATOM 2446 C C . ALA B 2 102 ? 48.998 42.658 10.256 1.00 21.92 102 ALA B C 1
ATOM 2447 O O . ALA B 2 102 ? 49.228 43.331 9.245 1.00 23.58 102 ALA B O 1
ATOM 2449 N N . LYS B 2 103 ? 47.760 42.335 10.634 1.00 16.98 103 LYS B N 1
ATOM 2450 C CA . LYS B 2 103 ? 46.573 42.836 9.954 1.00 15.45 103 LYS B CA 1
ATOM 2451 C C . LYS B 2 103 ? 45.852 43.876 10.802 1.00 16.69 103 LYS B C 1
ATOM 2452 O O . LYS B 2 103 ? 45.713 45.031 10.388 1.00 21.37 103 LYS B O 1
ATOM 2458 N N . GLY B 2 104 ? 45.398 43.499 11.991 1.00 15.52 104 GLY B N 1
ATOM 2459 C CA . GLY B 2 104 ? 44.928 44.448 12.981 1.00 13.97 104 GLY B CA 1
ATOM 2460 C C . GLY B 2 104 ? 43.449 44.393 13.283 1.00 14.05 104 GLY B C 1
ATOM 2461 O O . GLY B 2 104 ? 43.011 45.045 14.234 1.00 15.48 104 GLY B O 1
ATOM 2462 N N . THR B 2 105 ? 42.668 43.643 12.523 1.00 13.53 105 THR B N 1
ATOM 2463 C CA . THR B 2 105 ? 41.223 43.608 12.654 1.00 11.11 105 THR B CA 1
ATOM 2464 C C . THR B 2 105 ? 40.794 42.415 13.498 1.00 14.08 105 THR B C 1
ATOM 2465 O O . THR B 2 105 ? 41.587 41.531 13.826 1.00 19.99 105 THR B O 1
ATOM 2469 N N . LEU B 2 106 ? 39.511 42.408 13.861 1.00 12.22 106 LEU B N 1
ATOM 2470 C CA . LEU B 2 106 ? 38.914 41.296 14.597 1.00 10.86 106 LEU B CA 1
ATOM 2471 C C . LEU B 2 106 ? 38.352 40.323 13.565 1.00 12.34 106 LEU B C 1
ATOM 2472 O O . LEU B 2 106 ? 37.245 40.503 13.049 1.00 12.40 106 LEU B O 1
ATOM 2477 N N . ASP B 2 107 ? 39.133 39.281 13.256 1.00 12.28 107 ASP B N 1
ATOM 2478 C CA . ASP B 2 107 ? 38.874 38.464 12.076 1.00 13.87 107 ASP B CA 1
ATOM 2479 C C . ASP B 2 107 ? 37.814 37.404 12.326 1.00 13.53 107 ASP B C 1
ATOM 2480 O O . ASP B 2 107 ? 36.871 37.265 11.538 1.00 16.26 107 ASP B O 1
ATOM 2485 N N . TYR B 2 108 ? 37.974 36.618 13.386 1.00 13.11 108 TYR B N 1
ATOM 2486 C CA . TYR B 2 108 ? 37.109 35.480 13.666 1.00 12.32 108 TYR B CA 1
ATOM 2487 C C . TYR B 2 108 ? 36.419 35.717 14.996 1.00 13.18 108 TYR B C 1
ATOM 2488 O O . TYR B 2 108 ? 37.070 36.109 15.966 1.00 13.60 108 TYR B O 1
ATOM 2497 N N . TRP B 2 109 ? 35.114 35.463 15.036 1.00 12.73 109 TRP B N 1
ATOM 2498 C CA . TRP B 2 109 ? 34.279 35.755 16.190 1.00 12.41 109 TRP B CA 1
ATOM 2499 C C . TRP B 2 109 ? 33.511 34.510 16.610 1.00 13.41 109 TRP B C 1
ATOM 2500 O O . TRP B 2 109 ? 33.137 33.674 15.776 1.00 14.87 109 TRP B O 1
ATOM 2511 N N . GLY B 2 110 ? 33.244 34.410 17.907 1.00 12.82 110 GLY B N 1
ATOM 2512 C CA . GLY B 2 110 ? 32.291 33.446 18.400 1.00 12.17 110 GLY B CA 1
ATOM 2513 C C . GLY B 2 110 ? 30.870 33.893 18.121 1.00 15.28 110 GLY B C 1
ATOM 2514 O O . GLY B 2 110 ? 30.617 34.975 17.598 1.00 18.44 110 GLY B O 1
ATOM 2515 N N . GLN B 2 111 ? 29.922 33.041 18.507 1.00 16.28 111 GLN B N 1
ATOM 2516 C CA . GLN B 2 111 ? 28.507 33.318 18.305 1.00 17.17 111 GLN B CA 1
ATOM 2517 C C . GLN B 2 111 ? 27.941 34.285 19.333 1.00 17.21 111 GLN B C 1
ATOM 2518 O O . GLN B 2 111 ? 26.848 34.825 19.121 1.00 17.28 111 GLN B O 1
ATOM 2524 N N . GLY B 2 112 ? 28.648 34.505 20.431 1.00 14.60 112 GLY B N 1
ATOM 2525 C CA . GLY B 2 112 ? 28.185 35.386 21.489 1.00 13.87 112 GLY B CA 1
ATOM 2526 C C . GLY B 2 112 ? 27.339 34.661 22.510 1.00 18.30 112 GLY B C 1
ATOM 2527 O O . GLY B 2 112 ? 26.625 33.703 22.209 1.00 18.36 112 GLY B O 1
ATOM 2528 N N . THR B 2 113 ? 27.447 35.117 23.755 1.00 14.36 113 THR B N 1
ATOM 2529 C CA . THR B 2 113 ? 26.602 34.635 24.840 1.00 14.46 113 THR B CA 1
ATOM 2530 C C . THR B 2 113 ? 25.996 35.826 25.572 1.00 14.36 113 THR B C 1
ATOM 2531 O O . THR B 2 113 ? 26.708 36.764 25.966 1.00 13.07 113 THR B O 1
ATOM 2535 N N . SER B 2 114 ? 24.680 35.789 25.744 1.00 14.60 114 SER B N 1
ATOM 2536 C CA . SER B 2 114 ? 23.962 36.864 26.412 1.00 14.63 114 SER B CA 1
ATOM 2537 C C . SER B 2 114 ? 24.058 36.684 27.918 1.00 14.53 114 SER B C 1
ATOM 2538 O O . SER B 2 114 ? 23.747 35.611 28.446 1.00 18.66 114 SER B O 1
ATOM 2541 N N . VAL B 2 115 ? 24.468 37.738 28.614 1.00 11.99 115 VAL B N 1
ATOM 2542 C CA . VAL B 2 115 ? 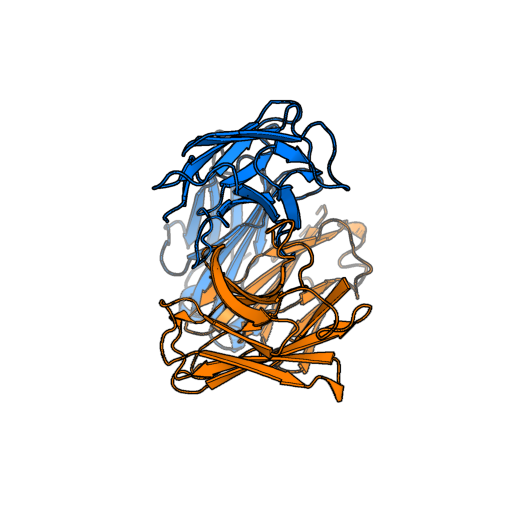24.513 37.743 30.068 1.00 13.35 115 VAL B CA 1
ATOM 2543 C C . VAL B 2 115 ? 23.598 38.851 30.556 1.00 10.70 115 VAL B C 1
ATOM 2544 O O . VAL B 2 115 ? 23.697 39.996 30.100 1.00 12.16 115 VAL B O 1
ATOM 2548 N N . THR B 2 116 ? 22.707 38.512 31.471 1.00 11.42 116 THR B N 1
ATOM 2549 C CA . THR B 2 116 ? 21.843 39.486 32.114 1.00 10.81 116 THR B CA 1
ATOM 2550 C C . THR B 2 116 ? 22.341 39.642 33.538 1.00 11.90 116 THR B C 1
ATOM 2551 O O . THR B 2 116 ? 22.556 38.643 34.232 1.00 11.15 116 THR B O 1
ATOM 2555 N N . VAL B 2 117 ? 22.561 40.875 33.964 1.00 10.08 117 VAL B N 1
ATOM 2556 C CA . VAL B 2 117 ? 22.953 41.146 35.336 1.00 9.96 117 VAL B CA 1
ATOM 2557 C C . VAL B 2 117 ? 21.726 41.710 36.037 1.00 11.91 117 VAL B C 1
ATOM 2558 O O . VAL B 2 117 ? 21.320 42.853 35.787 1.00 13.12 117 VAL B O 1
ATOM 2562 N N . SER B 2 118 ? 21.125 40.900 36.902 1.00 10.52 118 SER B N 1
ATOM 2563 C CA . SER B 2 118 ? 19.866 41.274 37.533 1.00 11.32 118 SER B CA 1
ATOM 2564 C C . SER B 2 118 ? 19.688 40.444 38.791 1.00 13.91 118 SER B C 1
ATOM 2565 O O . SER B 2 118 ? 20.209 39.329 38.889 1.00 13.12 118 SER B O 1
ATOM 2568 N N . SER B 2 119 ? 18.944 40.998 39.755 1.00 13.28 119 SER B N 1
ATOM 2569 C CA . SER B 2 119 ? 18.562 40.267 40.957 1.00 15.67 119 SER B CA 1
ATOM 2570 C C . SER B 2 119 ? 17.256 39.501 40.788 1.00 15.88 119 SER B C 1
ATOM 2571 O O . SER B 2 119 ? 16.855 38.776 41.710 1.00 18.50 119 SER B O 1
ATOM 2574 N N . ALA B 2 120 ? 16.590 39.645 39.645 1.00 14.03 120 ALA B N 1
ATOM 2575 C CA . ALA B 2 120 ? 15.347 38.925 39.405 1.00 16.57 120 ALA B CA 1
ATOM 2576 C C . ALA B 2 120 ? 15.608 37.430 39.272 1.00 17.53 120 ALA B C 1
ATOM 2577 O O . ALA B 2 120 ? 16.655 36.996 38.775 1.00 16.78 120 ALA B O 1
ATOM 2579 N N . LYS B 2 121 ? 14.631 36.643 39.707 1.00 17.81 121 LYS B N 1
ATOM 2580 C CA . LYS B 2 121 ? 14.761 35.194 39.751 1.00 19.54 121 LYS B CA 1
ATOM 2581 C C . LYS B 2 121 ? 14.348 34.562 38.428 1.00 19.75 121 LYS B C 1
ATOM 2582 O O . LYS B 2 121 ? 13.426 35.027 37.753 1.00 17.75 121 LYS B O 1
ATOM 2588 N N . THR B 2 122 ? 15.040 33.485 38.070 1.00 16.13 122 THR B N 1
ATOM 2589 C CA . THR B 2 122 ? 14.647 32.689 36.914 1.00 14.60 122 THR B CA 1
ATOM 2590 C C . THR B 2 122 ? 13.230 32.164 37.122 1.00 17.57 122 THR B C 1
ATOM 2591 O O . THR B 2 122 ? 12.917 31.577 38.164 1.00 17.39 122 THR B O 1
ATOM 2595 N N . THR B 2 123 ? 12.362 32.406 36.135 1.00 13.85 123 THR B N 1
ATOM 2596 C CA . THR B 2 123 ? 10.941 32.122 36.251 1.00 15.29 123 THR B CA 1
ATOM 2597 C C . THR B 2 123 ? 10.504 31.601 34.885 1.00 14.96 123 THR B C 1
ATOM 2598 O O . THR B 2 123 ? 10.758 32.262 33.872 1.00 13.44 123 THR B O 1
ATOM 2602 N N . PRO B 2 124 ? 9.854 30.442 34.812 1.00 14.74 124 PRO B N 1
ATOM 2603 C CA . PRO B 2 124 ? 9.367 29.946 33.522 1.00 13.24 124 PRO B CA 1
ATOM 2604 C C . PRO B 2 124 ? 8.099 30.664 33.107 1.00 12.32 124 PRO B C 1
ATOM 2605 O O . PRO B 2 124 ? 7.381 31.220 33.953 1.00 13.88 124 PRO B O 1
ATOM 2609 N N . PRO B 2 125 ? 7.783 30.672 31.816 1.00 12.12 125 PRO B N 1
ATOM 2610 C CA . PRO B 2 125 ? 6.626 31.429 31.334 1.00 12.38 125 PRO B CA 1
ATOM 2611 C C . PRO B 2 125 ? 5.309 30.697 31.534 1.00 14.65 125 PRO B C 1
ATOM 2612 O O . PRO B 2 125 ? 5.239 29.468 31.519 1.00 15.67 125 PRO B O 1
ATOM 2616 N N . SER B 2 126 ? 4.257 31.488 31.717 1.00 12.95 126 SER B N 1
ATOM 2617 C CA . SER B 2 126 ? 2.896 31.022 31.514 1.00 12.12 126 SER B CA 1
ATOM 2618 C C . SER B 2 126 ? 2.576 31.165 30.037 1.00 13.01 126 SER B C 1
ATOM 2619 O O . SER B 2 126 ? 3.024 32.112 29.383 1.00 13.85 126 SER B O 1
ATOM 2622 N N . VAL B 2 127 ? 1.827 30.208 29.493 1.00 11.45 127 VAL B N 1
ATOM 2623 C CA . VAL B 2 127 ? 1.503 30.194 28.070 1.00 11.15 127 VAL B CA 1
ATOM 2624 C C . VAL B 2 127 ? -0.006 30.220 27.925 1.00 13.22 127 VAL B C 1
ATOM 2625 O O . VAL B 2 127 ? -0.694 29.289 28.362 1.00 14.12 127 VAL B O 1
ATOM 2629 N N . TYR B 2 128 ? -0.519 31.277 27.306 1.00 12.57 128 TYR B N 1
ATOM 2630 C CA . TYR B 2 128 ? -1.945 31.453 27.146 1.00 12.01 128 TYR B CA 1
ATOM 2631 C C . TYR B 2 128 ? -2.313 31.426 25.668 1.00 13.33 128 TYR B C 1
ATOM 2632 O O . TYR B 2 128 ? -1.565 31.924 24.819 1.00 13.09 128 TYR B O 1
ATOM 2641 N N . PRO B 2 129 ? -3.469 30.873 25.329 1.00 12.16 129 PRO B N 1
ATOM 2642 C CA . PRO B 2 129 ? -3.863 30.798 23.919 1.00 14.33 129 PRO B CA 1
ATOM 2643 C C . PRO B 2 129 ? -4.454 32.107 23.416 1.00 14.33 129 PRO B C 1
ATOM 2644 O O . PRO B 2 129 ? -5.161 32.817 24.138 1.00 16.63 129 PRO B O 1
ATOM 2648 N N . LEU B 2 130 ? -4.158 32.420 22.152 1.00 13.44 130 LEU B N 1
ATOM 2649 C CA . LEU B 2 130 ? -4.783 33.540 21.448 1.00 14.02 130 LEU B CA 1
ATOM 2650 C C . LEU B 2 130 ? -5.632 32.953 20.321 1.00 16.49 130 LEU B C 1
ATOM 2651 O O . LEU B 2 130 ? -5.113 32.523 19.289 1.00 15.61 130 LEU B O 1
ATOM 2656 N N . ALA B 2 131 ? -6.939 32.904 20.540 1.00 17.88 131 ALA B N 1
ATOM 2657 C CA . ALA B 2 131 ? -7.848 32.414 19.518 1.00 21.95 131 ALA B CA 1
ATOM 2658 C C . ALA B 2 131 ? -8.920 33.461 19.269 1.00 20.58 131 ALA B C 1
ATOM 2659 O O . ALA B 2 131 ? -9.257 34.238 20.167 1.00 20.17 131 ALA B O 1
ATOM 2661 N N . PRO B 2 132 ? -9.463 33.517 18.056 1.00 24.00 132 PRO B N 1
ATOM 2662 C CA . PRO B 2 132 ? -10.507 34.510 17.774 1.00 25.39 132 PRO B CA 1
ATOM 2663 C C . PRO B 2 132 ? -11.751 34.249 18.615 1.00 29.13 132 PRO B C 1
ATOM 2664 O O . PRO B 2 132 ? -12.174 33.107 18.798 1.00 32.27 132 PRO B O 1
ATOM 2668 N N . VAL B 2 133 ? -12.310 35.323 19.169 1.00 32.51 133 VAL B N 1
ATOM 2669 C CA . VAL B 2 133 ? -13.642 35.230 19.753 1.00 35.49 133 VAL B CA 1
ATOM 2670 C C . VAL B 2 133 ? -14.690 35.256 18.658 1.00 35.13 133 VAL B C 1
ATOM 2671 O O . VAL B 2 133 ? -15.811 34.780 18.869 1.00 44.28 133 VAL B O 1
ATOM 2675 N N . CYS B 2 134 ? -14.317 35.777 17.483 1.00 42.86 134 CYS B N 1
ATOM 2676 C CA . CYS B 2 134 ? -15.140 36.184 16.341 1.00 42.13 134 CYS B CA 1
ATOM 2677 C C . CYS B 2 134 ? -16.651 36.321 16.539 1.00 41.18 134 CYS B C 1
ATOM 2678 O O . CYS B 2 134 ? -17.293 37.098 15.823 1.00 42.83 134 CYS B O 1
ATOM 2681 N N . GLY B 2 135 ? -17.233 35.579 17.475 1.00 39.39 135 GLY B N 1
ATOM 2682 C CA . GLY B 2 135 ? -18.624 35.768 17.832 1.00 42.03 135 GLY B CA 1
ATOM 2683 C C . GLY B 2 135 ? -18.770 36.867 18.869 1.00 44.65 135 GLY B C 1
ATOM 2684 O O . GLY B 2 135 ? -17.996 36.934 19.829 1.00 45.65 135 GLY B O 1
ATOM 2685 N N . SER B 2 141 ? -8.086 32.475 5.499 1.00 35.33 141 SER B N 1
ATOM 2686 C CA . SER B 2 141 ? -7.040 32.375 6.515 1.00 29.83 141 SER B CA 1
ATOM 2687 C C . SER B 2 141 ? -7.562 32.695 7.912 1.00 30.92 141 SER B C 1
ATOM 2688 O O . SER B 2 141 ? -8.524 33.439 8.074 1.00 32.58 141 SER B O 1
ATOM 2691 N N . VAL B 2 142 ? -6.915 32.126 8.924 1.00 26.76 142 VAL B N 1
ATOM 2692 C CA . VAL B 2 142 ? -7.182 32.470 10.314 1.00 23.27 142 VAL B CA 1
ATOM 2693 C C . VAL B 2 142 ? -5.844 32.635 11.018 1.00 21.70 142 VAL B C 1
ATOM 2694 O O . VAL B 2 142 ? -4.910 31.859 10.788 1.00 20.37 142 VAL B O 1
ATOM 2698 N N . THR B 2 143 ? -5.740 33.671 11.843 1.00 22.47 143 THR B N 1
ATOM 2699 C CA . THR B 2 143 ? -4.536 33.923 12.619 1.00 20.76 143 THR B CA 1
ATOM 2700 C C . THR B 2 143 ? -4.776 33.504 14.062 1.00 18.94 143 THR B C 1
ATOM 2701 O O . THR B 2 143 ? -5.814 33.831 14.648 1.00 20.57 143 THR B O 1
ATOM 2705 N N . LEU B 2 144 ? -3.833 32.749 14.607 1.00 16.87 144 LEU B N 1
ATOM 2706 C CA . LEU B 2 144 ? -3.844 32.291 15.983 1.00 17.63 144 LEU B CA 1
ATOM 2707 C C . LEU B 2 144 ? -2.565 32.772 16.646 1.00 18.28 144 LEU B C 1
ATOM 2708 O O . LEU B 2 144 ? -1.653 33.285 15.992 1.00 16.30 144 LEU B O 1
ATOM 2713 N N . GLY B 2 145 ? -2.492 32.609 17.960 1.00 15.79 145 GLY B N 1
ATOM 2714 C CA . GLY B 2 145 ? -1.250 33.006 18.590 1.00 15.08 145 GLY B CA 1
ATOM 2715 C C . GLY B 2 145 ? -1.101 32.369 19.950 1.00 12.49 145 GLY B C 1
ATOM 2716 O O . GLY B 2 145 ? -1.998 31.687 20.453 1.00 13.80 145 GLY B O 1
ATOM 2717 N N . CYS B 2 146 ? 0.066 32.603 20.536 1.00 12.77 146 CYS B N 1
ATOM 2718 C CA . CYS B 2 146 ? 0.308 32.232 21.917 1.00 14.74 146 CYS B CA 1
ATOM 2719 C C . CYS B 2 146 ? 0.940 33.411 22.624 1.00 12.95 146 CYS B C 1
ATOM 2720 O O . CYS B 2 146 ? 1.821 34.076 22.073 1.00 15.62 146 CYS B O 1
ATOM 2723 N N . LEU B 2 147 ? 0.461 33.671 23.832 1.00 12.37 147 LEU B N 1
ATOM 2724 C CA . LEU B 2 147 ? 0.955 34.752 24.670 1.00 12.58 147 LEU B CA 1
ATOM 2725 C C . LEU B 2 147 ? 1.815 34.118 25.754 1.00 11.64 147 LEU B C 1
ATOM 2726 O O . LEU B 2 147 ? 1.344 33.248 26.496 1.00 13.04 147 LEU B O 1
ATOM 2731 N N . VAL B 2 148 ? 3.073 34.543 25.831 1.00 10.04 148 VAL B N 1
ATOM 2732 C CA . VAL B 2 148 ? 4.079 33.910 26.668 1.00 11.43 148 VAL B CA 1
ATOM 2733 C C . VAL B 2 148 ? 4.502 34.962 27.674 1.00 13.19 148 VAL B C 1
ATOM 2734 O O . VAL B 2 148 ? 5.198 35.923 27.321 1.00 14.42 148 VAL B O 1
ATOM 2738 N N . LYS B 2 149 ? 4.100 34.778 28.926 1.00 13.07 149 LYS B N 1
ATOM 2739 C CA . LYS B 2 149 ? 4.072 35.864 29.890 1.00 14.70 149 LYS B CA 1
ATOM 2740 C C . LYS B 2 149 ? 4.731 35.436 31.192 1.00 13.98 149 LYS B C 1
ATOM 2741 O O . LYS B 2 149 ? 4.615 34.279 31.612 1.00 15.73 149 LYS B O 1
ATOM 2747 N N . GLY B 2 150 ? 5.430 36.370 31.832 1.00 13.73 150 GLY B N 1
ATOM 2748 C CA . GLY B 2 150 ? 5.881 36.156 33.190 1.00 14.84 150 GLY B CA 1
ATOM 2749 C C . GLY B 2 150 ? 7.190 35.422 33.349 1.00 15.72 150 GLY B C 1
ATOM 2750 O O . GLY B 2 150 ? 7.420 34.806 34.402 1.00 16.70 150 GLY B O 1
ATOM 2751 N N . TYR B 2 151 ? 8.078 35.492 32.364 1.00 12.40 151 TYR B N 1
ATOM 2752 C CA . TYR B 2 151 ? 9.305 34.713 32.410 1.00 10.76 151 TYR B CA 1
ATOM 2753 C C . TYR B 2 151 ? 10.542 35.587 32.585 1.00 11.70 151 TYR B C 1
ATOM 2754 O O . TYR B 2 151 ? 10.531 36.796 32.343 1.00 12.21 151 TYR B O 1
ATOM 2763 N N . PHE B 2 152 ? 11.614 34.947 33.032 1.00 11.74 152 PHE B N 1
ATOM 2764 C CA . PHE B 2 152 ? 12.889 35.631 33.226 1.00 12.61 152 PHE B CA 1
ATOM 2765 C C . PHE B 2 152 ? 13.993 34.585 33.335 1.00 13.37 152 PHE B C 1
ATOM 2766 O O . PHE B 2 152 ? 13.775 33.530 33.900 1.00 14.19 152 PHE B O 1
ATOM 2774 N N . PRO B 2 153 ? 15.180 34.844 32.766 1.00 12.37 153 PRO B N 1
ATOM 2775 C CA . PRO B 2 153 ? 15.543 35.941 31.872 1.00 12.43 153 PRO B CA 1
ATOM 2776 C C . PRO B 2 153 ? 15.094 35.601 30.469 1.00 13.94 153 PRO B C 1
ATOM 2777 O O . PRO B 2 153 ? 14.372 34.625 30.269 1.00 13.82 153 PRO B O 1
ATOM 2781 N N . GLU B 2 154 ? 15.508 36.398 29.492 1.00 13.84 154 GLU B N 1
ATOM 2782 C CA . GLU B 2 154 ? 15.324 36.023 28.090 1.00 13.72 154 GLU B CA 1
ATOM 2783 C C . GLU B 2 154 ? 16.247 34.849 27.749 1.00 15.82 154 GLU B C 1
ATOM 2784 O O . GLU B 2 154 ? 17.129 34.520 28.533 1.00 19.72 154 GLU B O 1
ATOM 2790 N N . PRO B 2 155 ? 16.059 34.228 26.568 1.00 18.98 155 PRO B N 1
ATOM 2791 C CA . PRO B 2 155 ? 14.832 34.218 25.758 1.00 15.65 155 PRO B CA 1
ATOM 2792 C C . PRO B 2 155 ? 13.990 32.951 25.777 1.00 15.46 155 PRO B C 1
ATOM 2793 O O . PRO B 2 155 ? 14.243 31.963 26.478 1.00 15.32 155 PRO B O 1
ATOM 2797 N N . VAL B 2 156 ? 12.949 32.996 24.955 1.00 16.05 156 VAL B N 1
ATOM 2798 C CA . VAL B 2 156 ? 12.103 31.843 24.695 1.00 15.26 156 VAL B CA 1
ATOM 2799 C C . VAL B 2 156 ? 12.062 31.632 23.190 1.00 17.46 156 VAL B C 1
ATOM 2800 O O . VAL B 2 156 ? 12.367 32.531 22.397 1.00 17.18 156 VAL B O 1
ATOM 2804 N N . THR B 2 157 ? 11.680 30.426 22.800 1.00 15.80 157 THR B N 1
ATOM 2805 C CA . THR B 2 157 ? 11.433 30.102 21.408 1.00 17.12 157 THR B CA 1
ATOM 2806 C C . THR B 2 157 ? 10.063 29.459 21.323 1.00 18.46 157 THR B C 1
ATOM 2807 O O . THR B 2 157 ? 9.716 28.607 22.152 1.00 17.82 157 THR B O 1
ATOM 2811 N N . LEU B 2 158 ? 9.286 29.871 20.336 1.00 14.93 158 LEU B N 1
ATOM 2812 C CA . LEU B 2 158 ? 7.952 29.336 20.118 1.00 15.07 158 LEU B CA 1
ATOM 2813 C C . LEU B 2 158 ? 7.950 28.595 18.797 1.00 19.11 158 LEU B C 1
ATOM 2814 O O . LEU B 2 158 ? 8.302 29.168 17.760 1.00 21.58 158 LEU B O 1
ATOM 2819 N N . THR B 2 159 ? 7.569 27.328 18.851 1.00 18.95 159 THR B N 1
ATOM 2820 C CA . THR B 2 159 ? 7.535 26.445 17.699 1.00 20.58 159 THR B CA 1
ATOM 2821 C C . THR B 2 159 ? 6.083 26.035 17.496 1.00 23.20 159 THR B C 1
ATOM 2822 O O . THR B 2 159 ? 5.411 25.642 18.453 1.00 22.08 159 THR B O 1
ATOM 2826 N N . TRP B 2 160 ? 5.578 26.171 16.274 1.00 18.80 160 TRP B N 1
ATOM 2827 C CA . TRP B 2 160 ? 4.186 25.849 15.978 1.00 19.69 160 TRP B CA 1
ATOM 2828 C C . TRP B 2 160 ? 4.110 24.485 15.305 1.00 24.13 160 TRP B C 1
ATOM 2829 O O . TRP B 2 160 ? 4.843 24.223 14.350 1.00 25.47 160 TRP B O 1
ATOM 2840 N N . ASN B 2 161 ? 3.230 23.623 15.811 1.00 22.91 161 ASN B N 1
ATOM 2841 C CA . ASN B 2 161 ? 3.114 22.238 15.343 1.00 34.65 161 ASN B CA 1
ATOM 2842 C C . ASN B 2 161 ? 4.471 21.546 15.222 1.00 40.42 161 ASN B C 1
ATOM 2843 O O . ASN B 2 161 ? 4.774 20.899 14.212 1.00 45.55 161 ASN B O 1
ATOM 2848 N N . SER B 2 162 ? 5.293 21.685 16.265 1.00 39.44 162 SER B N 1
ATOM 2849 C CA . SER B 2 162 ? 6.613 21.052 16.301 1.00 42.57 162 SER B CA 1
ATOM 2850 C C . SER B 2 162 ? 7.502 21.503 15.142 1.00 43.28 162 SER B C 1
ATOM 2851 O O . SER B 2 162 ? 8.374 20.767 14.669 1.00 48.26 162 SER B O 1
ATOM 2854 N N . GLY B 2 163 ? 7.261 22.727 14.669 1.00 43.30 163 GLY B N 1
ATOM 2855 C CA . GLY B 2 163 ? 8.076 23.345 13.649 1.00 43.23 163 GLY B CA 1
ATOM 2856 C C . GLY B 2 163 ? 7.623 23.064 12.239 1.00 45.51 163 GLY B C 1
ATOM 2857 O O . GLY B 2 163 ? 8.018 23.792 11.317 1.00 49.59 163 GLY B O 1
ATOM 2858 N N . SER B 2 164 ? 6.816 22.017 12.052 1.00 47.31 164 SER B N 1
ATOM 2859 C CA . SER B 2 164 ? 6.253 21.707 10.746 1.00 45.98 164 SER B CA 1
ATOM 2860 C C . SER B 2 164 ? 5.651 22.954 10.108 1.00 46.79 164 SER B C 1
ATOM 2861 O O . SER B 2 164 ? 6.040 23.349 9.003 1.00 52.32 164 SER B O 1
ATOM 2864 N N . LEU B 2 165 ? 4.715 23.604 10.809 1.00 47.03 165 LEU B N 1
ATOM 2865 C CA . LEU B 2 165 ? 4.164 24.876 10.347 1.00 46.30 165 LEU B CA 1
ATOM 2866 C C . LEU B 2 165 ? 5.250 25.928 10.204 1.00 47.69 165 LEU B C 1
ATOM 2867 O O . LEU B 2 165 ? 5.704 26.499 11.202 1.00 47.74 165 LEU B O 1
ATOM 2872 N N . SER B 2 166 ? 5.645 26.216 8.967 1.00 50.59 166 SER B N 1
ATOM 2873 C CA . SER B 2 166 ? 6.731 27.147 8.688 1.00 50.88 166 SER B CA 1
ATOM 2874 C C . SER B 2 166 ? 6.217 28.510 8.232 1.00 48.07 166 SER B C 1
ATOM 2875 O O . SER B 2 166 ? 6.553 29.536 8.831 1.00 47.10 166 SER B O 1
ATOM 2878 N N . SER B 2 167 ? 5.401 28.533 7.181 1.00 48.16 167 SER B N 1
ATOM 2879 C CA . SER B 2 167 ? 5.004 29.790 6.563 1.00 48.09 167 SER B CA 1
ATOM 2880 C C . SER B 2 167 ? 4.019 30.545 7.447 1.00 44.50 167 SER B C 1
ATOM 2881 O O . SER B 2 167 ? 3.096 29.962 8.023 1.00 43.92 167 SER B O 1
ATOM 2884 N N . GLY B 2 168 ? 4.224 31.853 7.550 1.00 41.29 168 GLY B N 1
ATOM 2885 C CA . GLY B 2 168 ? 3.297 32.700 8.270 1.00 32.92 168 GLY B CA 1
ATOM 2886 C C . GLY B 2 168 ? 3.386 32.609 9.776 1.00 25.40 168 GLY B C 1
ATOM 2887 O O . GLY B 2 168 ? 2.351 32.588 10.447 1.00 26.59 168 GLY B O 1
ATOM 2888 N N . VAL B 2 169 ? 4.596 32.536 10.326 1.00 23.71 169 VAL B N 1
ATOM 2889 C CA . VAL B 2 169 ? 4.830 32.665 11.763 1.00 20.08 169 VAL B CA 1
ATOM 2890 C C . VAL B 2 169 ? 5.523 33.997 12.018 1.00 22.44 169 VAL B C 1
ATOM 2891 O O . VAL B 2 169 ? 6.459 34.364 11.297 1.00 20.08 169 VAL B O 1
ATOM 2895 N N . HIS B 2 170 ? 5.060 34.724 13.034 1.00 20.51 170 HIS B N 1
ATOM 2896 C CA . HIS B 2 170 ? 5.738 35.922 13.504 1.00 20.34 170 HIS B CA 1
ATOM 2897 C C . HIS B 2 170 ? 6.058 35.782 14.983 1.00 17.86 170 HIS B C 1
ATOM 2898 O O . HIS B 2 170 ? 5.237 35.297 15.766 1.00 18.69 170 HIS B O 1
ATOM 2905 N N . THR B 2 171 ? 7.261 36.194 15.358 1.00 17.74 171 THR B N 1
ATOM 2906 C CA . THR B 2 171 ? 7.710 36.170 16.741 1.00 17.90 171 THR B CA 1
ATOM 2907 C C . THR B 2 171 ? 7.942 37.608 17.169 1.00 17.84 171 THR B C 1
ATOM 2908 O O . THR B 2 171 ? 8.776 38.301 16.578 1.00 19.79 171 THR B O 1
ATOM 2912 N N . PHE B 2 172 ? 7.196 38.060 18.197 1.00 11.78 172 PHE B N 1
ATOM 2913 C CA . PHE B 2 172 ? 7.408 39.460 18.527 1.00 12.63 172 PHE B CA 1
ATOM 2914 C C . PHE B 2 172 ? 8.376 39.608 19.694 1.00 14.45 172 PHE B C 1
ATOM 2915 O O . PHE B 2 172 ? 8.300 38.846 20.669 1.00 14.28 172 PHE B O 1
ATOM 2923 N N . PRO B 2 173 ? 9.311 40.548 19.592 1.00 13.02 173 PRO B N 1
ATOM 2924 C CA . PRO B 2 173 ? 10.315 40.713 20.650 1.00 12.91 173 PRO B CA 1
ATOM 2925 C C . PRO B 2 173 ? 9.677 40.963 22.004 1.00 13.79 173 PRO B C 1
ATOM 2926 O O . PRO B 2 173 ? 8.660 41.647 22.124 1.00 13.27 173 PRO B O 1
ATOM 2930 N N . ALA B 2 174 ? 10.298 40.404 23.031 1.00 12.23 174 ALA B N 1
ATOM 2931 C CA . ALA B 2 174 ? 9.748 40.494 24.371 1.00 11.29 174 ALA B CA 1
ATOM 2932 C C . ALA B 2 174 ? 9.946 41.887 24.953 1.00 11.99 174 ALA B C 1
ATOM 2933 O O . ALA B 2 174 ? 10.897 42.601 24.614 1.00 16.57 174 ALA B O 1
ATOM 2935 N N . VAL B 2 175 ? 9.051 42.253 25.866 1.00 13.13 175 VAL B N 1
ATOM 2936 C CA . VAL B 2 175 ? 9.146 43.486 26.635 1.00 16.99 175 VAL B CA 1
ATOM 2937 C C . VAL B 2 175 ? 8.984 43.156 28.112 1.00 14.94 175 VAL B C 1
ATOM 2938 O O . VAL B 2 175 ? 8.317 42.187 28.484 1.00 14.09 175 VAL B O 1
ATOM 2942 N N . LEU B 2 176 ? 9.588 43.984 28.960 1.00 17.16 176 LEU B N 1
ATOM 2943 C CA . LEU B 2 176 ? 9.425 43.824 30.395 1.00 17.23 176 LEU B CA 1
ATOM 2944 C C . LEU B 2 176 ? 8.087 44.382 30.847 1.00 20.32 176 LEU B C 1
ATOM 2945 O O . LEU B 2 176 ? 7.671 45.472 30.438 1.00 22.33 176 LEU B O 1
ATOM 2950 N N . GLN B 2 177 ? 7.416 43.629 31.707 1.00 17.95 177 GLN B N 1
ATOM 2951 C CA . GLN B 2 177 ? 6.141 44.036 32.276 1.00 20.41 177 GLN B CA 1
ATOM 2952 C C . GLN B 2 177 ? 6.192 43.627 33.741 1.00 21.70 177 GLN B C 1
ATOM 2953 O O . GLN B 2 177 ? 6.222 42.432 34.049 1.00 19.79 177 GLN B O 1
ATOM 2959 N N . SER B 2 178 ? 6.274 44.614 34.634 1.00 19.94 178 SER B N 1
ATOM 2960 C CA . SER B 2 178 ? 6.319 44.371 36.075 1.00 21.15 178 SER B CA 1
ATOM 2961 C C . SER B 2 178 ? 7.409 43.375 36.479 1.00 19.18 178 SER B C 1
ATOM 2962 O O . SER B 2 178 ? 7.163 42.462 37.264 1.00 21.07 178 SER B O 1
ATOM 2965 N N . ASP B 2 179 ? 8.622 43.541 35.939 1.00 17.60 179 ASP B N 1
ATOM 2966 C CA . ASP B 2 179 ? 9.816 42.768 36.314 1.00 19.03 179 ASP B CA 1
ATOM 2967 C C . 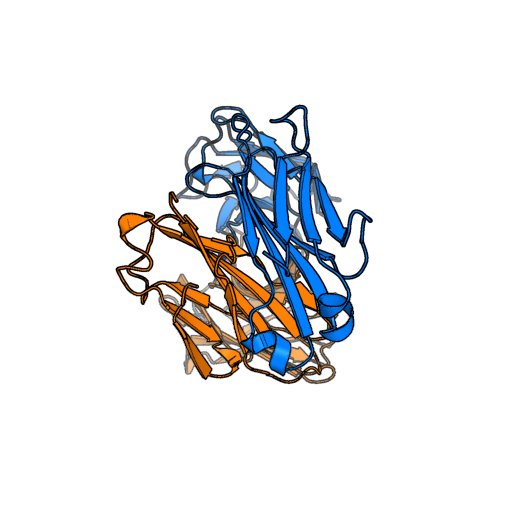ASP B 2 179 ? 9.984 41.506 35.468 1.00 18.57 179 ASP B C 1
ATOM 2968 O O . ASP B 2 179 ? 10.998 40.832 35.598 1.00 18.84 179 ASP B O 1
ATOM 2973 N N . LEU B 2 180 ? 9.031 41.173 34.595 1.00 15.16 180 LEU B N 1
ATOM 2974 C CA . LEU B 2 180 ? 9.076 39.889 33.901 1.00 16.42 180 LEU B CA 1
ATOM 2975 C C . LEU B 2 180 ? 8.787 40.097 32.421 1.00 14.91 180 LEU B C 1
ATOM 2976 O O . LEU B 2 180 ? 8.041 41.001 32.045 1.00 16.54 180 LEU B O 1
ATOM 2981 N N . TYR B 2 181 ? 9.369 39.242 31.583 1.00 11.82 181 TYR B N 1
ATOM 2982 C CA . TYR B 2 181 ? 9.189 39.385 30.143 1.00 11.31 181 TYR B CA 1
ATOM 2983 C C . TYR B 2 181 ? 7.845 38.833 29.677 1.00 13.74 181 TYR B C 1
ATOM 2984 O O . TYR B 2 181 ? 7.326 37.845 30.207 1.00 12.36 181 TYR B O 1
ATOM 2993 N N . THR B 2 182 ? 7.296 39.477 28.651 1.00 11.81 182 THR B N 1
ATOM 2994 C CA . THR B 2 182 ? 6.134 38.981 27.939 1.00 11.95 182 THR B CA 1
ATOM 2995 C C . THR B 2 182 ? 6.391 39.122 26.448 1.00 13.38 182 THR B C 1
ATOM 2996 O O . THR B 2 182 ? 6.951 40.130 25.994 1.00 13.30 182 THR B O 1
ATOM 3000 N N . LEU B 2 183 ? 6.008 38.091 25.695 1.00 13.38 183 LEU B N 1
ATOM 3001 C CA . LEU B 2 183 ? 6.047 38.145 24.244 1.00 11.23 183 LEU B CA 1
ATOM 3002 C C . LEU B 2 183 ? 4.852 37.376 23.703 1.00 10.75 183 LEU B C 1
ATOM 3003 O O . LEU B 2 183 ? 4.161 36.661 24.427 1.00 12.19 183 LEU B O 1
ATOM 3008 N N . SER B 2 184 ? 4.674 37.451 22.394 1.00 11.95 184 SER B N 1
ATOM 3009 C CA . SER B 2 184 ? 3.681 36.629 21.744 1.00 12.58 184 SER B CA 1
ATOM 3010 C C . SER B 2 184 ? 4.227 36.179 20.400 1.00 12.16 184 SER B C 1
ATOM 3011 O O . SER B 2 184 ? 5.206 36.723 19.869 1.00 13.43 184 SER B O 1
ATOM 3014 N N . SER B 2 185 ? 3.594 35.147 19.874 1.00 13.51 185 SER B N 1
ATOM 3015 C CA . SER B 2 185 ? 3.902 34.635 18.556 1.00 13.32 185 SER B CA 1
ATOM 3016 C C . SER B 2 185 ? 2.584 34.450 17.826 1.00 17.14 185 SER B C 1
ATOM 3017 O O . SER B 2 185 ? 1.571 34.097 18.436 1.00 15.62 185 SER B O 1
ATOM 3020 N N . SER B 2 186 ? 2.591 34.715 16.529 1.00 15.91 186 SER B N 1
ATOM 3021 C CA . SER B 2 186 ? 1.403 34.513 15.716 1.00 16.14 186 SER B CA 1
ATOM 3022 C C . SER B 2 186 ? 1.688 33.495 14.623 1.00 17.87 186 SER B C 1
ATOM 3023 O O . SER B 2 186 ? 2.819 33.367 14.145 1.00 17.91 186 SER B O 1
ATOM 3026 N N . VAL B 2 187 ? 0.649 32.762 14.243 1.00 17.42 187 VAL B N 1
ATOM 3027 C CA . VAL B 2 187 ? 0.705 31.857 13.102 1.00 17.87 187 VAL B CA 1
ATOM 3028 C C . VAL B 2 187 ? -0.568 32.051 12.296 1.00 19.54 187 VAL B C 1
ATOM 3029 O O . VAL B 2 187 ? -1.643 32.278 12.858 1.00 18.10 187 VAL B O 1
ATOM 3033 N N . THR B 2 188 ? -0.447 31.984 10.974 1.00 18.60 188 THR B N 1
ATOM 3034 C CA . THR B 2 188 ? -1.590 32.140 10.087 1.00 20.28 188 THR B CA 1
ATOM 3035 C C . THR B 2 188 ? -1.696 30.889 9.232 1.00 20.20 188 THR B C 1
ATOM 3036 O O . THR B 2 188 ? -0.728 30.508 8.565 1.00 25.49 188 THR B O 1
ATOM 3040 N N . VAL B 2 189 ? -2.860 30.245 9.270 1.00 20.87 189 VAL B N 1
ATOM 3041 C CA . VAL B 2 189 ? -3.099 29.021 8.523 1.00 25.43 189 VAL B CA 1
ATOM 3042 C C . VAL B 2 189 ? -4.416 29.146 7.774 1.00 25.66 189 VAL B C 1
ATOM 3043 O O . VAL B 2 189 ? -5.267 29.979 8.089 1.00 26.61 189 VAL B O 1
ATOM 3047 N N . THR B 2 190 ? -4.574 28.288 6.773 1.00 31.83 190 THR B N 1
ATOM 3048 C CA . THR B 2 190 ? -5.799 28.276 5.994 1.00 32.12 190 THR B CA 1
ATOM 3049 C C . THR B 2 190 ? -6.988 28.011 6.908 1.00 32.70 190 THR B C 1
ATOM 3050 O O . THR B 2 190 ? -6.926 27.171 7.808 1.00 34.42 190 THR B O 1
ATOM 3054 N N . SER B 2 191 ? -8.077 28.742 6.684 1.00 35.14 191 SER B N 1
ATOM 3055 C CA . SER B 2 191 ? -9.300 28.485 7.434 1.00 33.43 191 SER B CA 1
ATOM 3056 C C . SER B 2 191 ? -9.727 27.023 7.342 1.00 36.77 191 SER B C 1
ATOM 3057 O O . SER B 2 191 ? -10.441 26.535 8.226 1.00 38.64 191 SER B O 1
ATOM 3060 N N . SER B 2 192 ? -9.280 26.309 6.305 1.00 38.07 192 SER B N 1
ATOM 3061 C CA . SER B 2 192 ? -9.623 24.904 6.122 1.00 40.78 192 SER B CA 1
ATOM 3062 C C . SER B 2 192 ? -8.892 23.979 7.090 1.00 41.09 192 SER B C 1
ATOM 3063 O O . SER B 2 192 ? -9.380 22.872 7.348 1.00 39.48 192 SER B O 1
ATOM 3066 N N . THR B 2 193 ? -7.736 24.390 7.621 1.00 37.28 193 THR B N 1
ATOM 3067 C CA . THR B 2 193 ? -6.971 23.519 8.508 1.00 35.83 193 THR B CA 1
ATOM 3068 C C . THR B 2 193 ? -7.270 23.728 9.990 1.00 34.46 193 THR B C 1
ATOM 3069 O O . THR B 2 193 ? -6.993 22.830 10.790 1.00 36.64 193 THR B O 1
ATOM 3073 N N . TRP B 2 194 ? -7.829 24.868 10.383 1.00 34.26 194 TRP B N 1
ATOM 3074 C CA . TRP B 2 194 ? -8.190 25.065 11.787 1.00 32.17 194 TRP B CA 1
ATOM 3075 C C . TRP B 2 194 ? -9.617 25.582 11.920 1.00 32.52 194 TRP B C 1
ATOM 3076 O O . TRP B 2 194 ? -10.009 26.508 11.206 1.00 33.32 194 TRP B O 1
ATOM 3087 N N . PRO B 2 195 ? -10.392 25.006 12.855 1.00 31.86 195 PRO B N 1
ATOM 3088 C CA . PRO B 2 195 ? -9.995 23.982 13.832 1.00 32.19 195 PRO B CA 1
ATOM 3089 C C . PRO B 2 195 ? -10.090 22.517 13.392 1.00 38.12 195 PRO B C 1
ATOM 3090 O O . PRO B 2 195 ? -10.075 21.651 14.271 1.00 37.42 195 PRO B O 1
ATOM 3094 N N . SER B 2 196 ? -10.173 22.239 12.088 1.00 35.71 196 SER B N 1
ATOM 3095 C CA . SER B 2 196 ? -10.253 20.851 11.633 1.00 39.22 196 SER B CA 1
ATOM 3096 C C . SER B 2 196 ? -9.011 20.059 12.036 1.00 40.20 196 SER B C 1
ATOM 3097 O O . SER B 2 196 ? -9.116 18.926 12.520 1.00 44.53 196 SER B O 1
ATOM 3100 N N . GLN B 2 197 ? -7.828 20.635 11.829 1.00 36.62 197 GLN B N 1
ATOM 3101 C CA . GLN B 2 197 ? -6.565 20.070 12.279 1.00 34.54 197 GLN B CA 1
ATOM 3102 C C . GLN B 2 197 ? -6.114 20.817 13.532 1.00 37.18 197 GLN B C 1
ATOM 3103 O O . GLN B 2 197 ? -6.431 21.994 13.723 1.00 32.34 197 GLN B O 1
ATOM 3109 N N . SER B 2 198 ? -5.402 20.111 14.406 1.00 30.55 198 SER B N 1
ATOM 3110 C CA . SER B 2 198 ? -4.964 20.716 15.656 1.00 29.50 198 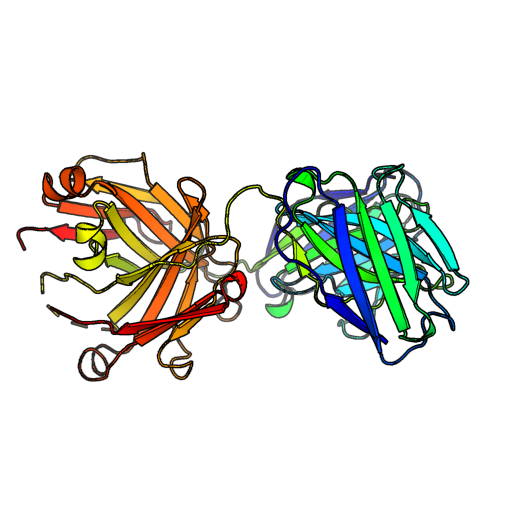SER B CA 1
ATOM 3111 C C . SER B 2 198 ? -3.812 21.686 15.413 1.00 30.03 198 SER B C 1
ATOM 3112 O O . SER B 2 198 ? -2.961 21.465 14.547 1.00 27.62 198 SER B O 1
ATOM 3115 N N . ILE B 2 199 ? -3.812 22.782 16.174 1.00 22.79 199 ILE B N 1
ATOM 3116 C CA . ILE B 2 199 ? -2.741 23.772 16.174 1.00 20.93 199 ILE B CA 1
ATOM 3117 C C . ILE B 2 199 ? -2.208 23.855 17.591 1.00 19.76 199 ILE B C 1
ATOM 3118 O O . ILE B 2 199 ? -2.973 24.097 18.530 1.00 20.59 199 ILE B O 1
ATOM 3123 N N . THR B 2 200 ? -0.911 23.665 17.742 1.00 19.29 200 THR B N 1
ATOM 3124 C CA . THR B 2 200 ? -0.295 23.697 19.056 1.00 18.19 200 THR B CA 1
ATOM 3125 C C . THR B 2 200 ? 0.950 24.562 18.986 1.00 18.44 200 THR B C 1
ATOM 3126 O O . THR B 2 200 ? 1.712 24.487 18.023 1.00 18.79 200 THR B O 1
ATOM 3130 N N . CYS B 2 201 ? 1.145 25.397 20.000 1.00 14.98 201 CYS B N 1
ATOM 3131 C CA . CYS B 2 201 ? 2.395 26.122 20.156 1.00 17.10 201 CYS B CA 1
ATOM 3132 C C . CYS B 2 201 ? 3.209 25.456 21.254 1.00 15.85 201 CYS B C 1
ATOM 3133 O O . CYS B 2 201 ? 2.660 25.009 22.266 1.00 18.29 201 CYS B O 1
ATOM 3136 N N . ASN B 2 202 ? 4.513 25.359 21.032 1.00 15.48 202 ASN B N 1
ATOM 3137 C CA . ASN B 2 202 ? 5.437 24.743 21.969 1.00 16.31 202 ASN B CA 1
ATOM 3138 C C . ASN B 2 202 ? 6.453 25.806 22.362 1.00 14.20 202 ASN B C 1
ATOM 3139 O O . ASN B 2 202 ? 7.135 26.364 21.496 1.00 15.68 202 ASN B O 1
ATOM 3144 N N . VAL B 2 203 ? 6.536 26.106 23.659 1.00 12.47 203 VAL B N 1
ATOM 3145 C CA . VAL B 2 203 ? 7.263 27.269 24.169 1.00 12.71 203 VAL B CA 1
ATOM 3146 C C . VAL B 2 203 ? 8.416 26.756 25.015 1.00 11.62 203 VAL B C 1
ATOM 3147 O O . VAL B 2 203 ? 8.195 26.139 26.065 1.00 12.85 203 VAL B O 1
ATOM 3151 N N . ALA B 2 204 ? 9.640 26.997 24.557 1.00 12.72 204 ALA B N 1
ATOM 3152 C CA . ALA B 2 204 ? 10.844 26.556 25.242 1.00 14.53 204 ALA B CA 1
ATOM 3153 C C . ALA B 2 204 ? 11.514 27.742 25.913 1.00 15.90 204 ALA B C 1
ATOM 3154 O O . ALA B 2 204 ? 11.667 28.808 25.308 1.00 15.27 204 ALA B O 1
ATOM 3156 N N . HIS B 2 205 ? 11.911 27.551 27.167 1.00 12.26 205 HIS B N 1
ATOM 3157 C CA . HIS B 2 205 ? 12.622 28.569 27.935 1.00 12.74 205 HIS B CA 1
ATOM 3158 C C . HIS B 2 205 ? 13.881 27.912 28.471 1.00 12.26 205 HIS B C 1
ATOM 3159 O O . HIS B 2 205 ? 13.869 27.325 29.562 1.00 13.84 205 HIS B O 1
ATOM 3166 N N . PRO B 2 206 ? 14.995 27.991 27.734 1.00 13.60 206 PRO B N 1
ATOM 3167 C CA . PRO B 2 206 ? 16.206 27.269 28.163 1.00 13.24 206 PRO B CA 1
ATOM 3168 C C . PRO B 2 206 ? 16.663 27.595 29.574 1.00 15.45 206 PRO B C 1
ATOM 3169 O O . PRO B 2 206 ? 17.131 26.698 30.287 1.00 16.00 206 PRO B O 1
ATOM 3173 N N . ALA B 2 207 ? 16.524 28.848 30.010 1.00 15.28 207 ALA B N 1
ATOM 3174 C CA . ALA B 2 207 ? 17.037 29.240 31.322 1.00 16.17 207 ALA B CA 1
ATOM 3175 C C . ALA B 2 207 ? 16.399 28.431 32.447 1.00 16.71 207 ALA B C 1
ATOM 3176 O O . ALA B 2 207 ? 17.054 28.132 33.453 1.00 18.34 207 ALA B O 1
ATOM 3178 N N . SER B 2 208 ? 15.118 28.085 32.308 1.00 15.52 208 SER B N 1
ATOM 3179 C CA . SER B 2 208 ? 14.431 27.276 33.308 1.00 15.11 208 SER B CA 1
ATOM 3180 C C . SER B 2 208 ? 14.333 25.811 32.906 1.00 15.70 208 SER B C 1
ATOM 3181 O O . SER B 2 208 ? 13.752 25.017 33.650 1.00 17.49 208 SER B O 1
ATOM 3184 N N . SER B 2 209 ? 14.919 25.436 31.769 1.00 16.53 209 SER B N 1
ATOM 3185 C CA . SER B 2 209 ? 14.890 24.062 31.275 1.00 16.85 209 SER B CA 1
ATOM 3186 C C . SER B 2 209 ? 13.462 23.539 31.179 1.00 16.79 209 SER B C 1
ATOM 3187 O O . SER B 2 209 ? 13.159 22.414 31.589 1.00 19.52 209 SER B O 1
ATOM 3190 N N . THR B 2 210 ? 12.567 24.365 30.639 1.00 15.16 210 THR B N 1
ATOM 3191 C CA . THR B 2 210 ? 11.164 24.009 30.510 1.00 15.90 210 THR B CA 1
ATOM 3192 C C . THR B 2 210 ? 10.707 24.131 29.065 1.00 15.99 210 THR B C 1
ATOM 3193 O O . THR B 2 210 ? 11.195 24.971 28.301 1.00 14.90 210 THR B O 1
ATOM 3197 N N . LYS B 2 211 ? 9.764 23.271 28.700 1.00 14.60 211 LYS B N 1
ATOM 3198 C CA . LYS B 2 211 ? 9.015 23.379 27.460 1.00 13.80 211 LYS B CA 1
ATOM 3199 C C . LYS B 2 211 ? 7.554 23.128 27.789 1.00 14.54 211 LYS B C 1
ATOM 3200 O O . LYS B 2 211 ? 7.237 22.163 28.493 1.00 16.54 211 LYS B O 1
ATOM 3206 N N . VAL B 2 212 ? 6.670 24.003 27.315 1.00 12.53 212 VAL B N 1
ATOM 3207 C CA . VAL B 2 212 ? 5.242 23.894 27.596 1.00 13.99 212 VAL B CA 1
ATOM 3208 C C . VAL B 2 212 ? 4.468 24.031 26.297 1.00 14.47 212 VAL B C 1
ATOM 3209 O O . VAL B 2 212 ? 4.686 24.980 25.538 1.00 14.69 212 VAL B O 1
ATOM 3213 N N . ASP B 2 213 ? 3.553 23.097 26.051 1.00 16.49 213 ASP B N 1
ATOM 3214 C CA . ASP B 2 213 ? 2.724 23.104 24.853 1.00 17.39 213 ASP B CA 1
ATOM 3215 C C . ASP B 2 213 ? 1.304 23.527 25.196 1.00 14.22 213 ASP B C 1
ATOM 3216 O O . ASP B 2 213 ? 0.755 23.121 26.226 1.00 16.78 213 ASP B O 1
ATOM 3221 N N . LYS B 2 214 ? 0.710 24.331 24.320 1.00 13.59 214 LYS B N 1
ATOM 3222 C CA . LYS B 2 214 ? -0.671 24.766 24.464 1.00 13.08 214 LYS B CA 1
ATOM 3223 C C . LYS B 2 214 ? -1.407 24.465 23.168 1.00 16.11 214 LYS B C 1
ATOM 3224 O O . LYS B 2 214 ? -0.966 24.882 22.090 1.00 16.03 214 LYS B O 1
ATOM 3230 N N . LYS B 2 215 ? -2.513 23.732 23.277 1.00 14.84 215 LYS B N 1
ATOM 3231 C CA . LYS B 2 215 ? -3.387 23.467 22.141 1.00 19.11 215 LYS B CA 1
ATOM 3232 C C . LYS B 2 215 ? -4.371 24.620 21.966 1.00 19.04 215 LYS B C 1
ATOM 3233 O O . LYS B 2 215 ? -4.995 25.069 22.933 1.00 19.77 215 LYS B O 1
ATOM 3239 N N . ILE B 2 216 ? -4.495 25.106 20.735 1.00 17.49 216 ILE B N 1
ATOM 3240 C CA . ILE B 2 216 ? -5.398 26.209 20.422 1.00 18.69 216 ILE B CA 1
ATOM 3241 C C . ILE B 2 216 ? -6.792 25.638 20.167 1.00 23.79 216 ILE B C 1
ATOM 3242 O O . ILE B 2 216 ? -6.973 24.778 19.299 1.00 26.42 216 ILE B O 1
ATOM 3247 N N . GLU B 2 217 ? -7.779 26.113 20.929 1.00 22.22 217 GLU B N 1
ATOM 3248 C CA . GLU B 2 217 ? -9.156 25.646 20.850 1.00 25.30 217 GLU B CA 1
ATOM 3249 C C . GLU B 2 217 ? -10.085 26.758 20.380 1.00 25.43 217 GLU B C 1
ATOM 3250 O O . GLU B 2 217 ? -9.922 27.915 20.781 1.00 28.73 217 GLU B O 1
ATOM 3256 N N . PRO B 2 218 ? -11.083 26.436 19.557 1.00 28.02 218 PRO B N 1
ATOM 3257 C CA . PRO B 2 218 ? -12.026 27.462 19.095 1.00 31.05 218 PRO B CA 1
ATOM 3258 C C . PRO B 2 218 ? -13.223 27.626 20.016 1.00 35.39 218 PRO B C 1
ATOM 3259 O O . PRO B 2 218 ? -13.309 26.987 21.071 1.00 37.53 218 PRO B O 1
ATOM 3263 N N . ARG B 2 219 ? -14.147 28.495 19.610 1.00 40.01 219 ARG B N 1
ATOM 3264 C CA . ARG B 2 219 ? -15.502 28.548 20.170 1.00 41.25 219 ARG B CA 1
ATOM 3265 C C . ARG B 2 219 ? -16.397 29.433 19.307 1.00 40.94 219 ARG B C 1
ATOM 3266 O O . ARG B 2 219 ? -16.140 30.628 19.139 1.00 45.26 219 ARG B O 1
#

CATH classification: 2.60.40.10 (+1 more: 2.60.40.10)